Protein AF-0000000071571750 (afdb_homodimer)

Structure (mmCIF, N/CA/C/O backbone):
data_AF-0000000071571750-model_v1
#
loop_
_entity.id
_entity.type
_entity.pdbx_description
1 polymer 'Glutamate decarboxylase'
#
loop_
_atom_site.group_PDB
_atom_site.id
_atom_site.type_symbol
_atom_site.label_atom_id
_atom_site.label_alt_id
_atom_site.label_comp_id
_atom_site.label_asym_id
_atom_site.label_entity_id
_atom_site.label_seq_id
_atom_site.pdbx_PDB_ins_code
_atom_site.Cartn_x
_atom_site.Cartn_y
_atom_site.Cartn_z
_atom_site.occupancy
_atom_site.B_iso_or_equiv
_atom_site.auth_seq_id
_atom_site.auth_comp_id
_atom_site.auth_asym_id
_atom_site.auth_atom_id
_atom_site.pdbx_PDB_model_num
ATOM 1 N N . ILE A 1 1 ? -22.516 -10.375 12.242 1 44.28 1 ILE A N 1
ATOM 2 C CA . ILE A 1 1 ? -21.484 -9.336 12.211 1 44.28 1 ILE A CA 1
ATOM 3 C C . ILE A 1 1 ? -22.047 -8.055 12.82 1 44.28 1 ILE A C 1
ATOM 5 O O . ILE A 1 1 ? -21.391 -7.434 13.672 1 44.28 1 ILE A O 1
ATOM 9 N N . GLN A 1 2 ? -23.281 -7.684 12.352 1 49.75 2 GLN A N 1
ATOM 10 C CA . GLN A 1 2 ? -23.891 -6.457 12.859 1 49.75 2 GLN A CA 1
ATOM 11 C C . GLN A 1 2 ? -24.141 -6.551 14.359 1 49.75 2 GLN A C 1
ATOM 13 O O . GLN A 1 2 ? -23.953 -5.578 15.094 1 49.75 2 GLN A O 1
ATOM 18 N N . GLN A 1 3 ? -24.672 -7.711 14.656 1 46.03 3 GLN A N 1
ATOM 19 C CA . GLN A 1 3 ? -25.047 -7.922 16.047 1 46.03 3 GLN A CA 1
ATOM 20 C C . GLN A 1 3 ? -23.812 -7.836 16.953 1 46.03 3 GLN A C 1
ATOM 22 O O . GLN A 1 3 ? -23.906 -7.398 18.109 1 46.03 3 GLN A O 1
ATOM 27 N N . TYR A 1 4 ? -22.781 -8.258 16.453 1 42 4 TYR A N 1
ATOM 28 C CA . TYR A 1 4 ? -21.578 -8.375 17.281 1 42 4 TYR A CA 1
ATOM 29 C C . TYR A 1 4 ? -20.641 -7.199 17.047 1 42 4 TYR A C 1
ATOM 31 O O . TYR A 1 4 ? -19.547 -7.152 17.625 1 42 4 TYR A O 1
ATOM 39 N N . SER A 1 5 ? -21.188 -6.367 16.125 1 45.16 5 SER A N 1
ATOM 40 C CA . SER A 1 5 ? -20.406 -5.164 15.867 1 45.16 5 SER A CA 1
ATOM 41 C C . SER A 1 5 ? -20.859 -4.004 16.75 1 45.16 5 SER A C 1
ATOM 43 O O . SER A 1 5 ? -22.031 -3.902 17.094 1 45.16 5 SER A O 1
ATOM 45 N N . VAL A 1 6 ? -20.109 -3.496 17.484 1 42.78 6 VAL A N 1
ATOM 46 C CA . VAL A 1 6 ? -20.484 -2.367 18.328 1 42.78 6 VAL A CA 1
ATOM 47 C C . VAL A 1 6 ? -21.141 -1.284 17.469 1 42.78 6 VAL A C 1
ATOM 49 O O . VAL A 1 6 ? -20.688 -1.006 16.359 1 42.78 6 VAL A O 1
ATOM 52 N N . ASN A 1 7 ? -22.5 -1.038 17.734 1 39.84 7 ASN A N 1
ATOM 53 C CA . ASN A 1 7 ? -23.297 -0.017 17.062 1 39.84 7 ASN A CA 1
ATOM 54 C C . ASN A 1 7 ? -22.594 1.342 17.094 1 39.84 7 ASN A C 1
ATOM 56 O O . ASN A 1 7 ? -22.641 2.053 18.094 1 39.84 7 ASN A O 1
ATOM 60 N N . THR A 1 8 ? -21.703 1.565 16.234 1 41.97 8 THR A N 1
ATOM 61 C CA . THR A 1 8 ? -20.922 2.791 16.156 1 41.97 8 THR A CA 1
ATOM 62 C C . THR A 1 8 ? -21.797 3.973 15.75 1 41.97 8 THR A C 1
ATOM 64 O O . THR A 1 8 ? -21.344 5.117 15.742 1 41.97 8 THR A O 1
ATOM 67 N N . SER A 1 9 ? -23.031 3.732 15.367 1 38.06 9 SER A N 1
ATOM 68 C CA . SER A 1 9 ? -23.922 4.844 15.031 1 38.06 9 SER A CA 1
ATOM 69 C C . SER A 1 9 ? -24.469 5.512 16.281 1 38.06 9 SER A C 1
ATOM 71 O O . SER A 1 9 ? -25.328 6.391 16.203 1 38.06 9 SER A O 1
ATOM 73 N N . HIS A 1 10 ? -24 5.055 17.391 1 36.75 10 HIS A N 1
ATOM 74 C CA . HIS A 1 10 ? -24.578 5.766 18.531 1 36.75 10 HIS A CA 1
ATOM 75 C C . HIS A 1 10 ? -24.016 7.18 18.641 1 36.75 10 HIS A C 1
ATOM 77 O O . HIS A 1 10 ? -22.812 7.383 18.5 1 36.75 10 HIS A O 1
ATOM 83 N N . PRO A 1 11 ? -24.844 8.211 18.734 1 38.66 11 PRO A N 1
ATOM 84 C CA . PRO A 1 11 ? -24.484 9.625 18.781 1 38.66 11 PRO A CA 1
ATOM 85 C C . PRO A 1 11 ? -23.359 9.914 19.781 1 38.66 11 PRO A C 1
ATOM 87 O O . PRO A 1 11 ? -22.625 10.891 19.625 1 38.66 11 PRO A O 1
ATOM 90 N N . TYR A 1 12 ? -23.438 9.273 20.859 1 35.16 12 TYR A N 1
ATOM 91 C CA . TYR A 1 12 ? -22.5 9.633 21.922 1 35.16 12 TYR A CA 1
ATOM 92 C C . TYR A 1 12 ? -21.188 8.875 21.766 1 35.16 12 TYR A C 1
ATOM 94 O O . TYR A 1 12 ? -20.375 8.82 22.688 1 35.16 12 TYR A O 1
ATOM 102 N N . PHE A 1 13 ? -21.188 8.117 20.828 1 36.88 13 PHE A N 1
ATOM 103 C CA . PHE A 1 13 ? -19.938 7.355 20.703 1 36.88 13 PHE A CA 1
ATOM 104 C C . PHE A 1 13 ? -18.797 8.25 20.219 1 36.88 13 PHE A C 1
ATOM 106 O O . PHE A 1 13 ? -18.828 8.758 19.109 1 36.88 13 PHE A O 1
ATOM 113 N N . PHE A 1 14 ? -18.203 9.023 21.141 1 35.44 14 PHE A N 1
ATOM 114 C CA . PHE A 1 14 ? -17.125 9.984 20.922 1 35.44 14 PHE A CA 1
ATOM 115 C C . PHE A 1 14 ? -15.789 9.281 20.797 1 35.44 14 PHE A C 1
ATOM 117 O O . PHE A 1 14 ? -14.734 9.922 20.828 1 35.44 14 PHE A O 1
ATOM 124 N N . ASN A 1 15 ? -15.859 8.039 21.047 1 36.78 15 ASN A N 1
ATOM 125 C CA . ASN A 1 15 ? -14.453 7.719 21.25 1 36.78 15 ASN A CA 1
ATOM 126 C C . ASN A 1 15 ? -13.617 8.031 20.016 1 36.78 15 ASN A C 1
ATOM 128 O O . ASN A 1 15 ? -12.586 8.703 20.109 1 36.78 15 ASN A O 1
ATOM 132 N N . GLN A 1 16 ? -13.344 6.957 19.172 1 41.66 16 GLN A N 1
ATOM 133 C CA . GLN A 1 16 ? -12.156 6.871 18.328 1 41.66 16 GLN A CA 1
ATOM 134 C C . GLN A 1 16 ? -12.344 7.641 17.031 1 41.66 16 GLN A C 1
ATOM 136 O O . GLN A 1 16 ? -13.477 7.938 16.641 1 41.66 16 GLN A O 1
ATOM 141 N N . LEU A 1 17 ? -11.242 8.25 16.422 1 39.31 17 LEU A N 1
ATOM 142 C CA . LEU A 1 17 ? -10.898 9.148 15.328 1 39.31 17 LEU A CA 1
ATOM 143 C C . LEU A 1 17 ? -11.852 8.984 14.148 1 39.31 17 LEU A C 1
ATOM 145 O O . LEU A 1 17 ? -11.641 9.562 13.086 1 39.31 17 LEU A O 1
ATOM 149 N N . PHE A 1 18 ? -12.664 7.918 14.172 1 44.56 18 PHE A N 1
ATOM 150 C CA . PHE A 1 18 ? -13.477 7.852 12.969 1 44.56 18 PHE A CA 1
ATOM 151 C C . PHE A 1 18 ? -14.93 8.195 13.266 1 44.56 18 PHE A C 1
ATOM 153 O O . PHE A 1 18 ? -15.492 7.711 14.25 1 44.56 18 PHE A O 1
ATOM 160 N N . GLY A 1 19 ? -15.352 9.414 13.047 1 50.56 19 GLY A N 1
ATOM 161 C CA . GLY A 1 19 ? -16.719 9.883 13.203 1 50.56 19 GLY A CA 1
ATOM 162 C C . GLY A 1 19 ? -17.719 9.086 12.383 1 50.56 19 GLY A C 1
ATOM 163 O O . GLY A 1 19 ? -17.359 8.094 11.75 1 50.56 19 GLY A O 1
ATOM 164 N N . SER A 1 20 ? -18.984 9.383 12.492 1 57.28 20 SER A N 1
ATOM 165 C CA . SER A 1 20 ? -20.141 8.82 11.812 1 57.28 20 SER A CA 1
ATOM 166 C C . SER A 1 20 ? -19.969 8.836 10.297 1 57.28 20 SER A C 1
ATOM 168 O O . SER A 1 20 ? -19.344 9.75 9.75 1 57.28 20 SER A O 1
ATOM 170 N N . LEU A 1 21 ? -20.266 7.742 9.641 1 72.25 21 LEU A N 1
ATOM 171 C CA . LEU A 1 21 ? -20.234 7.621 8.188 1 72.25 21 LEU A CA 1
ATOM 172 C C . LEU A 1 21 ? -21.203 8.594 7.535 1 72.25 21 LEU A C 1
ATOM 174 O O . LEU A 1 21 ? -22.359 8.695 7.957 1 72.25 21 LEU A O 1
ATOM 178 N N . ASP A 1 22 ? -20.672 9.383 6.652 1 79.38 22 ASP A N 1
ATOM 179 C CA . ASP A 1 22 ? -21.516 10.266 5.863 1 79.38 22 ASP A CA 1
ATOM 180 C C . ASP A 1 22 ? -22.391 9.469 4.895 1 79.38 22 ASP A C 1
ATOM 182 O O . ASP A 1 22 ? -21.875 8.672 4.105 1 79.38 22 ASP A O 1
ATOM 186 N N . PRO A 1 23 ? -23.688 9.688 4.977 1 77.88 23 PRO A N 1
ATOM 187 C CA . PRO A 1 23 ? -24.562 8.875 4.137 1 77.88 23 PRO A CA 1
ATOM 188 C C . PRO A 1 23 ? -24.328 9.094 2.643 1 77.88 23 PRO A C 1
ATOM 190 O O . PRO A 1 23 ? -24.5 8.172 1.842 1 77.88 23 PRO A O 1
ATOM 193 N N . ILE A 1 24 ? -23.953 10.312 2.287 1 80.25 24 ILE A N 1
ATOM 194 C CA . ILE A 1 24 ? -23.719 10.633 0.883 1 80.25 24 ILE A CA 1
ATOM 195 C C . ILE A 1 24 ? -22.5 9.867 0.376 1 80.25 24 ILE A C 1
ATOM 197 O O . ILE A 1 24 ? -22.547 9.234 -0.683 1 80.25 24 ILE A O 1
ATOM 201 N N . ALA A 1 25 ? -21.469 9.875 1.121 1 82.25 25 ALA A N 1
ATOM 202 C CA . ALA A 1 25 ? -20.25 9.172 0.737 1 82.25 25 ALA A CA 1
ATOM 203 C C . ALA A 1 25 ? -20.469 7.664 0.724 1 82.25 25 ALA A C 1
ATOM 205 O O . ALA A 1 25 ? -19.922 6.957 -0.128 1 82.25 25 ALA A O 1
ATOM 206 N N . LEU A 1 26 ? -21.234 7.18 1.594 1 79.5 26 LEU A N 1
ATOM 207 C CA . LEU A 1 26 ? -21.547 5.758 1.646 1 79.5 26 LEU A CA 1
ATOM 208 C C . LEU A 1 26 ? -22.344 5.328 0.412 1 79.5 26 LEU A C 1
ATOM 210 O O . LEU A 1 26 ? -22.031 4.305 -0.201 1 79.5 26 LEU A O 1
ATOM 214 N N . ALA A 1 27 ? -23.297 6.113 0.129 1 79.81 27 ALA A N 1
ATOM 215 C CA . ALA A 1 27 ? -24.109 5.82 -1.056 1 79.81 27 ALA A CA 1
ATOM 216 C C . ALA A 1 27 ? -23.234 5.797 -2.312 1 79.81 27 ALA A C 1
ATOM 218 O O . ALA A 1 27 ? -23.391 4.918 -3.166 1 79.81 27 ALA A O 1
ATOM 219 N N . ALA A 1 28 ? -22.391 6.746 -2.344 1 81.31 28 ALA A N 1
ATOM 220 C CA . ALA A 1 28 ? -21.5 6.816 -3.496 1 81.31 28 ALA A CA 1
ATOM 221 C C . ALA A 1 28 ? -20.625 5.574 -3.586 1 81.31 28 ALA A C 1
ATOM 223 O O . ALA A 1 28 ? -20.391 5.039 -4.676 1 81.31 28 ALA A O 1
ATOM 224 N N . GLU A 1 29 ? -20.141 5.168 -2.471 1 81.38 29 GLU A N 1
ATOM 225 C CA . GLU A 1 29 ? -19.312 3.965 -2.443 1 81.38 29 GLU A CA 1
ATOM 226 C C . GLU A 1 29 ? -20.109 2.736 -2.879 1 81.38 29 GLU A C 1
ATOM 228 O O . GLU A 1 29 ? -19.609 1.903 -3.635 1 81.38 29 GLU A O 1
ATOM 233 N N . ILE A 1 30 ? -21.312 2.652 -2.432 1 77.75 30 ILE A N 1
ATOM 234 C CA . ILE A 1 30 ? -22.141 1.511 -2.768 1 77.75 30 ILE A CA 1
ATOM 235 C C . ILE A 1 30 ? -22.422 1.496 -4.27 1 77.75 30 ILE A C 1
ATOM 237 O O . ILE A 1 30 ? -22.375 0.442 -4.906 1 77.75 30 ILE A O 1
ATOM 241 N N . VAL A 1 31 ? -22.641 2.611 -4.754 1 76.5 31 VAL A N 1
ATOM 242 C CA . VAL A 1 31 ? -22.875 2.725 -6.188 1 76.5 31 VAL A CA 1
ATOM 243 C C . VAL A 1 31 ? -21.609 2.332 -6.957 1 76.5 31 VAL A C 1
ATOM 245 O O . VAL A 1 31 ? -21.688 1.589 -7.941 1 76.5 31 VAL A O 1
ATOM 248 N N . ALA A 1 32 ? -20.531 2.811 -6.449 1 76 32 ALA A N 1
ATOM 249 C CA . ALA A 1 32 ? -19.266 2.51 -7.113 1 76 32 ALA A CA 1
ATOM 250 C C . ALA A 1 32 ? -18.969 1.014 -7.074 1 76 32 ALA A C 1
ATOM 252 O O . ALA A 1 32 ? -18.453 0.448 -8.047 1 76 32 ALA A O 1
ATOM 253 N N . LEU A 1 33 ? -19.219 0.467 -5.949 1 73.81 33 LEU A N 1
ATOM 254 C CA . LEU A 1 33 ? -19 -0.966 -5.793 1 73.81 33 LEU A CA 1
ATOM 255 C C . LEU A 1 33 ? -19.859 -1.76 -6.773 1 73.81 33 LEU A C 1
ATOM 257 O O . LEU A 1 33 ? -19.438 -2.811 -7.262 1 73.81 33 LEU A O 1
ATOM 261 N N . SER A 1 34 ? -21 -1.228 -6.898 1 66 34 SER A N 1
AT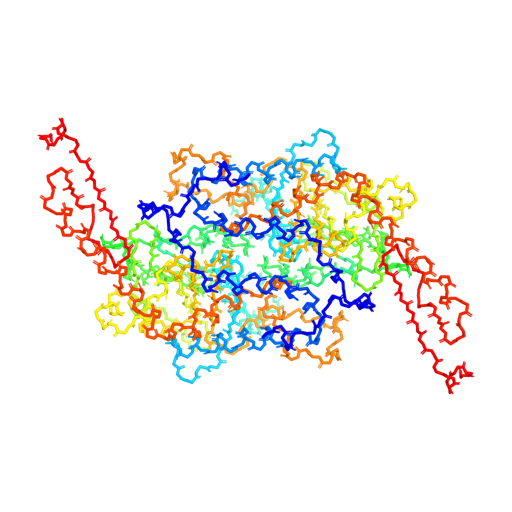OM 262 C CA . SER A 1 34 ? -21.953 -1.932 -7.746 1 66 34 SER A CA 1
ATOM 263 C C . SER A 1 34 ? -21.578 -1.813 -9.219 1 66 34 SER A C 1
ATOM 265 O O . SER A 1 34 ? -21.938 -2.676 -10.031 1 66 34 SER A O 1
ATOM 267 N N . VAL A 1 35 ? -20.906 -0.625 -9.375 1 62.03 35 VAL A N 1
ATOM 268 C CA . VAL A 1 35 ? -20.562 -0.407 -10.781 1 62.03 35 VAL A CA 1
ATOM 269 C C . VAL A 1 35 ? -19.156 -0.958 -11.055 1 62.03 35 VAL A C 1
ATOM 271 O O . VAL A 1 35 ? -18.797 -1.201 -12.203 1 62.03 35 VAL A O 1
ATOM 274 N N . ASN A 1 36 ? -18.25 -0.606 -9.852 1 54.5 36 ASN A N 1
ATOM 275 C CA . ASN A 1 36 ? -16.859 -1.031 -10 1 54.5 36 ASN A CA 1
ATOM 276 C C . ASN A 1 36 ? -16.766 -2.473 -10.492 1 54.5 36 ASN A C 1
ATOM 278 O O . ASN A 1 36 ? -16.062 -3.293 -9.891 1 54.5 36 ASN A O 1
ATOM 282 N N . THR A 1 37 ? -17.812 -2.838 -10.945 1 46.06 37 THR A N 1
ATOM 283 C CA . THR A 1 37 ? -17.484 -4.027 -11.719 1 46.06 37 THR A CA 1
ATOM 284 C C . THR A 1 37 ? -16.203 -3.809 -12.523 1 46.06 37 THR A C 1
ATOM 286 O O . THR A 1 37 ? -15.531 -2.789 -12.359 1 46.06 37 THR A O 1
ATOM 289 N N . SER A 1 38 ? -16.156 -3.926 -13.977 1 38.56 38 SER A N 1
ATOM 290 C CA . SER A 1 38 ? -15.086 -4.113 -14.945 1 38.56 38 SER A CA 1
ATOM 291 C C . SER A 1 38 ? -14.266 -2.844 -15.109 1 38.56 38 SER A C 1
ATOM 293 O O . SER A 1 38 ? -14.477 -2.076 -16.047 1 38.56 38 SER A O 1
ATOM 295 N N . VAL A 1 39 ? -14.219 -1.998 -14.117 1 36.59 39 VAL A N 1
ATOM 296 C CA . VAL A 1 39 ? -13.523 -0.747 -14.414 1 36.59 39 VAL A CA 1
ATOM 297 C C . VAL A 1 39 ? -12.188 -1.041 -15.078 1 36.59 39 VAL A C 1
ATOM 299 O O . VAL A 1 39 ? -11.398 -0.125 -15.344 1 36.59 39 VAL A O 1
ATOM 302 N N . TYR A 1 40 ? -11.719 -2.072 -14.875 1 36.34 40 TYR A N 1
ATOM 303 C CA . TYR A 1 40 ? -10.422 -2.262 -15.516 1 36.34 40 TYR A CA 1
ATOM 304 C C . TYR A 1 40 ? -10.539 -2.129 -17.031 1 36.34 40 TYR A C 1
ATOM 306 O O . TYR A 1 40 ? -9.547 -2.27 -17.75 1 36.34 40 TYR A O 1
ATOM 314 N N . THR A 1 41 ? -11.828 -2.312 -17.469 1 35.16 41 THR A N 1
ATOM 315 C CA . THR A 1 41 ? -11.797 -2.131 -18.922 1 35.16 41 THR A CA 1
ATOM 316 C C . THR A 1 41 ? -11.664 -0.654 -19.281 1 35.16 41 THR A C 1
ATOM 318 O O . THR A 1 41 ? -12.203 0.21 -18.578 1 35.16 41 THR A O 1
ATOM 321 N N . TYR A 1 42 ? -10.805 -0.332 -20.016 1 37.28 42 TYR A N 1
ATOM 322 C CA . TYR A 1 42 ? -10.531 0.951 -20.656 1 37.28 42 TYR A CA 1
ATOM 323 C C . TYR A 1 42 ? -11.812 1.771 -20.797 1 37.28 42 TYR A C 1
ATOM 325 O O . TYR A 1 42 ? -11.781 3 -20.719 1 37.28 42 TYR A O 1
ATOM 333 N N . GLU A 1 43 ? -12.914 1.091 -20.984 1 37.38 43 GLU A N 1
ATOM 334 C CA . GLU A 1 43 ? -14.055 1.916 -21.359 1 37.38 43 GLU A CA 1
ATOM 335 C C . GLU A 1 43 ? -14.727 2.527 -20.141 1 37.38 43 GLU A C 1
ATOM 337 O O . GLU A 1 43 ? -15.273 3.633 -20.203 1 37.38 43 GLU A O 1
ATOM 342 N N . THR A 1 44 ? -14.914 1.821 -19.172 1 42.38 44 THR A N 1
ATOM 343 C CA . THR A 1 44 ? -15.617 2.387 -18.031 1 42.38 44 THR A CA 1
ATOM 344 C C . THR A 1 44 ? -14.656 3.129 -17.109 1 42.38 44 THR A C 1
ATOM 346 O O . THR A 1 44 ? -15.062 4.031 -16.375 1 42.38 44 THR A O 1
ATOM 349 N N . ALA A 1 45 ? -13.266 2.73 -17.188 1 51.72 45 ALA A N 1
ATOM 350 C CA . ALA A 1 45 ? -12.055 3.205 -16.516 1 51.72 45 ALA A CA 1
ATOM 351 C C . ALA A 1 45 ? -11.852 4.695 -16.75 1 51.72 45 ALA A C 1
ATOM 353 O O . ALA A 1 45 ? -11.422 5.422 -15.852 1 51.72 45 ALA A O 1
ATOM 354 N N . PRO A 1 46 ? -12.641 5.074 -17.797 1 58.53 46 PRO A N 1
ATOM 355 C CA . PRO A 1 46 ? -12.328 6.48 -18.078 1 58.53 46 PRO A CA 1
ATOM 356 C C . PRO A 1 46 ? -13.047 7.441 -17.125 1 58.53 46 PRO A C 1
ATOM 358 O O . PRO A 1 46 ? -12.469 8.438 -16.688 1 58.53 46 PRO A O 1
ATOM 361 N N . VAL A 1 47 ? -14.305 6.992 -16.594 1 68.38 47 VAL A N 1
ATOM 362 C CA . VAL A 1 47 ? -15.039 7.98 -15.805 1 68.38 47 VAL A CA 1
ATOM 363 C C . VAL A 1 47 ? -14.406 8.109 -14.422 1 68.38 47 VAL A C 1
ATOM 365 O O . VAL A 1 47 ? -14.25 9.211 -13.898 1 68.38 47 VAL A O 1
ATOM 368 N N . PHE A 1 48 ? -14.047 6.988 -13.828 1 74.44 48 PHE A N 1
ATOM 369 C CA . PHE A 1 48 ? -13.477 7.039 -12.492 1 74.44 48 PHE A CA 1
ATOM 370 C C . PHE A 1 48 ? -12.094 7.672 -12.508 1 74.44 48 PHE A C 1
ATOM 372 O O . PHE A 1 48 ? -11.711 8.367 -11.562 1 74.44 48 PHE A O 1
ATOM 379 N N . THR A 1 49 ? -11.43 7.359 -13.617 1 76 49 THR A N 1
ATOM 380 C CA . THR A 1 49 ? -10.133 7.996 -13.766 1 76 49 THR A CA 1
ATOM 381 C C . THR A 1 49 ? -10.281 9.508 -13.914 1 76 49 THR A C 1
ATOM 383 O O . THR A 1 49 ? -9.539 10.273 -13.297 1 76 49 THR A O 1
ATOM 386 N N . LEU A 1 50 ? -11.258 9.906 -14.68 1 80.44 50 LEU A N 1
ATOM 387 C CA . LEU A 1 50 ? -11.508 11.328 -14.875 1 80.44 50 LEU A CA 1
ATOM 388 C C . LEU A 1 50 ? -11.992 11.984 -13.586 1 80.44 50 LEU A C 1
ATOM 390 O O . LEU A 1 50 ? -11.617 13.117 -13.281 1 80.44 50 LEU A O 1
ATOM 394 N N . LEU A 1 51 ? -12.773 11.211 -12.883 1 84.25 51 LEU A N 1
ATOM 395 C CA . LEU A 1 51 ? -13.273 11.711 -11.609 1 84.25 51 LEU A CA 1
ATOM 396 C C . LEU A 1 51 ? -12.125 11.922 -10.625 1 84.25 51 LEU A C 1
ATOM 398 O O . LEU A 1 51 ? -12.062 12.945 -9.938 1 84.25 51 LEU A O 1
ATOM 402 N N . GLU A 1 52 ? -11.266 10.93 -10.555 1 87.88 52 GLU A N 1
ATOM 403 C CA . GLU A 1 52 ? -10.125 11.055 -9.656 1 87.88 52 GLU A CA 1
ATOM 404 C C . GLU A 1 52 ? -9.234 12.227 -10.047 1 87.88 52 GLU A C 1
ATOM 406 O O . GLU A 1 52 ? -8.781 12.984 -9.188 1 87.88 52 GLU A O 1
ATOM 411 N N . ARG A 1 53 ? -9.039 12.406 -11.289 1 86.5 53 ARG A N 1
ATOM 412 C CA . ARG A 1 53 ? -8.211 13.516 -11.773 1 86.5 53 ARG A CA 1
ATOM 413 C C . ARG A 1 53 ? -8.82 14.859 -11.391 1 86.5 53 ARG A C 1
ATOM 415 O O . ARG A 1 53 ? -8.109 15.766 -10.945 1 86.5 53 ARG A O 1
ATOM 422 N N . GLU A 1 54 ? -10.062 14.93 -11.586 1 89.56 54 GLU A N 1
ATOM 423 C CA . GLU A 1 54 ? -10.75 16.188 -11.281 1 89.56 54 GLU A CA 1
ATOM 424 C C . GLU A 1 54 ? -10.703 16.484 -9.789 1 89.56 54 GLU A C 1
ATOM 426 O O . GLU A 1 54 ? -10.43 17.625 -9.391 1 89.56 54 GLU A O 1
ATOM 431 N N . VAL A 1 55 ? -10.961 15.484 -8.992 1 92.94 55 VAL A N 1
ATOM 432 C CA . VAL A 1 55 ? -10.945 15.672 -7.547 1 92.94 55 VAL A CA 1
ATOM 433 C C . VAL A 1 55 ? -9.539 16.078 -7.094 1 92.94 55 VAL A C 1
ATOM 435 O O . VAL A 1 55 ? -9.383 17 -6.289 1 92.94 55 VAL A O 1
ATOM 438 N N . MET A 1 56 ? -8.57 15.391 -7.641 1 93.38 56 MET A N 1
ATOM 439 C CA . MET A 1 56 ? -7.195 15.688 -7.25 1 93.38 56 MET A CA 1
ATOM 440 C C . MET A 1 56 ? -6.777 17.078 -7.723 1 93.38 56 MET A C 1
ATOM 442 O O . MET A 1 56 ? -6.039 17.781 -7.027 1 93.38 56 MET A O 1
ATOM 446 N N . TRP A 1 57 ? -7.25 17.453 -8.836 1 93.88 57 TRP A N 1
ATOM 447 C CA . TRP A 1 57 ? -6.969 18.797 -9.352 1 93.88 57 TRP A CA 1
ATOM 448 C C . TRP A 1 57 ? -7.57 19.859 -8.438 1 93.88 57 TRP A C 1
ATOM 450 O O . TRP A 1 57 ? -6.922 20.875 -8.148 1 93.88 57 TRP A O 1
ATOM 460 N N . GLN A 1 58 ? -8.711 19.672 -8.016 1 94.94 58 GLN A N 1
ATOM 461 C CA . GLN A 1 58 ? -9.375 20.625 -7.133 1 94.94 58 GLN A CA 1
ATOM 462 C C . GLN A 1 58 ? -8.656 20.703 -5.789 1 94.94 58 GLN A C 1
ATOM 464 O O . GLN A 1 58 ? -8.484 21.797 -5.246 1 94.94 58 GLN A O 1
ATOM 469 N N . VAL A 1 59 ? -8.273 19.594 -5.273 1 96.56 59 VAL A N 1
ATOM 470 C CA . VAL A 1 59 ? -7.535 19.594 -4.02 1 96.56 59 VAL A CA 1
ATOM 471 C C . VAL A 1 59 ? -6.199 20.312 -4.207 1 96.56 59 VAL A C 1
ATOM 473 O O . VAL A 1 59 ? -5.789 21.109 -3.365 1 96.56 59 VAL A O 1
ATOM 476 N N . GLY A 1 60 ? -5.496 19.969 -5.312 1 97.19 60 GLY A N 1
ATOM 477 C CA . GLY A 1 60 ? -4.234 20.609 -5.617 1 97.19 60 GLY A CA 1
ATOM 478 C C . GLY A 1 60 ? -4.348 22.125 -5.688 1 97.19 60 GLY A C 1
ATOM 479 O O . GLY A 1 60 ? -3.502 22.844 -5.145 1 97.19 60 GLY A O 1
ATOM 480 N N . ARG A 1 61 ? -5.383 22.609 -6.293 1 96 61 ARG A N 1
ATOM 481 C CA . ARG A 1 61 ? -5.605 24.047 -6.402 1 96 61 ARG A CA 1
ATOM 482 C C . ARG A 1 61 ? -5.883 24.656 -5.035 1 96 61 ARG A C 1
ATOM 484 O O . ARG A 1 61 ? -5.473 25.797 -4.758 1 96 61 ARG A O 1
ATOM 491 N N . LEU A 1 62 ? -6.574 23.922 -4.258 1 95.62 62 LEU A N 1
ATOM 492 C CA . LEU A 1 62 ? -6.926 24.391 -2.922 1 95.62 62 LEU A CA 1
ATOM 493 C C . LEU A 1 62 ? -5.68 24.562 -2.061 1 95.62 62 LEU A C 1
ATOM 495 O O . LEU A 1 62 ? -5.586 25.516 -1.28 1 95.62 62 LEU A O 1
ATOM 499 N N . VAL A 1 63 ? -4.695 23.688 -2.205 1 97 63 VAL A N 1
ATOM 500 C CA . VAL A 1 63 ? -3.6 23.672 -1.242 1 97 63 VAL A CA 1
ATOM 501 C C . VAL A 1 63 ? -2.363 24.328 -1.859 1 97 63 VAL A C 1
ATOM 503 O O . VAL A 1 63 ? -1.558 24.938 -1.153 1 97 63 VAL A O 1
ATOM 506 N N . PHE A 1 64 ? -2.189 24.203 -3.189 1 96.75 64 PHE A N 1
ATOM 507 C CA . PHE A 1 64 ? -0.971 24.703 -3.82 1 96.75 64 PHE A CA 1
ATOM 508 C C . PHE A 1 64 ? -1.268 25.922 -4.699 1 96.75 64 PHE A C 1
ATOM 510 O O . PHE A 1 64 ? -0.352 26.516 -5.258 1 96.75 64 PHE A O 1
ATOM 517 N N . GLY A 1 65 ? -2.504 26.297 -4.859 1 94.88 65 GLY A N 1
ATOM 518 C CA . GLY A 1 65 ? -2.869 27.5 -5.598 1 94.88 65 GLY A CA 1
ATOM 519 C C . GLY A 1 65 ? -3.436 27.203 -6.973 1 94.88 65 GLY A C 1
ATOM 520 O O . GLY A 1 65 ? -3.42 26.062 -7.422 1 94.88 65 GLY A O 1
ATOM 521 N N . ASN A 1 66 ? -3.871 28.172 -7.66 1 92 66 ASN A N 1
ATOM 522 C CA . ASN A 1 66 ? -4.609 28.047 -8.914 1 92 66 ASN A CA 1
ATOM 523 C C . ASN A 1 66 ? -3.701 27.609 -10.055 1 92 66 ASN A C 1
ATOM 525 O O . ASN A 1 66 ? -4.18 27.109 -11.078 1 92 66 ASN A O 1
ATOM 529 N N . LYS A 1 67 ? -2.463 27.75 -9.945 1 92.38 67 LYS A N 1
ATOM 530 C CA . LYS A 1 67 ? -1.532 27.375 -11 1 92.38 67 LYS A CA 1
ATOM 531 C C . LYS A 1 67 ? -0.999 25.953 -10.781 1 92.38 67 LYS A C 1
ATOM 533 O O . LYS A 1 67 ? 0.034 25.578 -11.336 1 92.38 67 LYS A O 1
ATOM 538 N N . PHE A 1 68 ? -1.723 25.266 -9.992 1 93.75 68 PHE A N 1
ATOM 539 C CA . PHE A 1 68 ? -1.306 23.906 -9.672 1 93.75 68 PHE A CA 1
ATOM 540 C C . PHE A 1 68 ? -1.192 23.062 -10.93 1 93.75 68 PHE A C 1
ATOM 542 O O . PHE A 1 68 ? -2.141 22.984 -11.719 1 93.75 68 PHE A O 1
ATOM 549 N N . GLU A 1 69 ? 0.021 22.438 -11.117 1 92.06 69 GLU A N 1
ATOM 550 C CA . GLU A 1 69 ? 0.265 21.547 -12.25 1 92.06 69 GLU A CA 1
ATOM 551 C C . GLU A 1 69 ? 0.841 20.219 -11.789 1 92.06 69 GLU A C 1
ATOM 553 O O . GLU A 1 69 ? 1.41 19.469 -12.594 1 92.06 69 GLU A O 1
ATOM 558 N N . GLY A 1 70 ? 0.716 19.984 -10.516 1 93.94 70 GLY A N 1
ATOM 559 C CA . GLY A 1 70 ? 1.318 18.781 -9.961 1 93.94 70 GLY A CA 1
ATOM 560 C C . GLY A 1 70 ? 0.491 17.531 -10.195 1 93.94 70 GLY A C 1
ATOM 561 O O . GLY A 1 70 ? -0.189 17.422 -11.219 1 93.94 70 GLY A O 1
ATOM 562 N N . GLU A 1 71 ? 0.657 16.516 -9.344 1 92.5 71 GLU A N 1
ATOM 563 C CA . GLU A 1 71 ? 0.008 15.211 -9.461 1 92.5 71 GLU A CA 1
ATOM 564 C C . GLU A 1 71 ? -0.703 14.836 -8.164 1 92.5 71 GLU A C 1
ATOM 566 O O . GLU A 1 71 ? -0.337 15.312 -7.086 1 92.5 71 GLU A O 1
ATOM 571 N N . GLY A 1 72 ? -1.771 14.102 -8.344 1 91.94 72 GLY A N 1
ATOM 572 C CA . GLY A 1 72 ? -2.48 13.594 -7.18 1 91.94 72 GLY A CA 1
ATOM 573 C C . GLY A 1 72 ? -3.119 12.242 -7.414 1 91.94 72 GLY A C 1
ATOM 574 O O . GLY A 1 72 ? -3.428 11.883 -8.555 1 91.94 72 GLY A O 1
ATOM 575 N N . LEU A 1 73 ? -3.27 11.484 -6.344 1 90.38 73 LEU A N 1
ATOM 576 C CA . LEU A 1 73 ? -3.932 10.188 -6.441 1 90.38 73 LEU A CA 1
ATOM 577 C C . LEU A 1 73 ? -4.539 9.781 -5.105 1 90.38 73 LEU A C 1
ATOM 579 O O . LEU A 1 73 ? -4.141 10.297 -4.055 1 90.38 73 LEU A O 1
ATOM 583 N N . MET A 1 74 ? -5.57 8.953 -5.277 1 90.06 74 MET A N 1
ATOM 584 C CA . MET A 1 74 ? -6.102 8.312 -4.078 1 90.06 74 MET A CA 1
ATOM 585 C C . MET A 1 74 ? -5.227 7.133 -3.664 1 90.06 74 MET A C 1
ATOM 587 O O . MET A 1 74 ? -4.789 6.348 -4.508 1 90.06 74 MET A O 1
ATOM 591 N N . ILE A 1 75 ? -4.918 7.082 -2.41 1 88.25 75 ILE A N 1
ATOM 592 C CA . ILE A 1 75 ? -4.07 6.031 -1.859 1 88.25 75 ILE A CA 1
ATOM 593 C C . ILE A 1 75 ? -4.816 5.297 -0.746 1 88.25 75 ILE A C 1
ATOM 595 O O . ILE A 1 75 ? -5.598 5.906 -0.009 1 88.25 75 ILE A O 1
ATOM 599 N N . PRO A 1 76 ? -4.578 3.959 -0.695 1 84 76 PRO A N 1
ATOM 600 C CA . PRO A 1 76 ? -5.27 3.215 0.36 1 84 76 PRO A CA 1
ATOM 601 C C . PRO A 1 76 ? -4.656 3.438 1.739 1 84 76 PRO A C 1
ATOM 603 O O . PRO A 1 76 ? -4.105 2.506 2.332 1 84 76 PRO A O 1
ATOM 606 N N . GLY A 1 77 ? -4.742 4.598 2.326 1 86.69 77 GLY A N 1
ATOM 607 C CA . GLY A 1 77 ? -4.324 4.871 3.691 1 86.69 77 GLY A CA 1
ATOM 608 C C . GLY A 1 77 ? -3.242 5.934 3.781 1 86.69 77 GLY A C 1
ATOM 609 O O . GLY A 1 77 ? -2.428 6.078 2.869 1 86.69 77 GLY A O 1
ATOM 610 N N . GLY A 1 78 ? -3.238 6.531 4.926 1 90.12 78 GLY A N 1
ATOM 611 C CA . GLY A 1 78 ? -2.27 7.59 5.172 1 90.12 78 GLY A CA 1
ATOM 612 C C . GLY A 1 78 ? -0.843 7.082 5.266 1 90.12 78 GLY A C 1
ATOM 613 O O . GLY A 1 78 ? 0.094 7.77 4.848 1 90.12 78 GLY A O 1
ATOM 614 N N . SER A 1 79 ? -0.661 5.883 5.801 1 90.69 79 SER A N 1
ATOM 615 C CA . SER A 1 79 ? 0.672 5.301 5.922 1 90.69 79 SER A CA 1
ATOM 616 C C . SER A 1 79 ? 1.309 5.086 4.551 1 90.69 79 SER A C 1
ATOM 618 O O . SER A 1 79 ? 2.484 5.398 4.352 1 90.69 79 SER A O 1
ATOM 620 N N . LEU A 1 80 ? 0.519 4.598 3.643 1 91.5 80 LEU A N 1
ATOM 621 C CA . LEU A 1 80 ? 1.025 4.387 2.291 1 91.5 80 LEU A CA 1
ATOM 622 C C . LEU A 1 80 ? 1.301 5.719 1.602 1 91.5 80 LEU A C 1
ATOM 624 O O . LEU A 1 80 ? 2.232 5.828 0.802 1 91.5 80 LEU A O 1
ATOM 628 N N . ALA A 1 81 ? 0.495 6.695 1.912 1 94.31 81 ALA A N 1
ATOM 629 C CA . ALA A 1 81 ? 0.745 8.023 1.365 1 94.31 81 ALA A CA 1
ATOM 630 C C . ALA A 1 81 ? 2.094 8.562 1.831 1 94.31 81 ALA A C 1
ATOM 632 O O . ALA A 1 81 ? 2.854 9.125 1.036 1 94.31 81 ALA A O 1
ATOM 633 N N . ASN A 1 82 ? 2.383 8.383 3.115 1 96.44 82 ASN A N 1
ATOM 634 C CA . ASN A 1 82 ? 3.662 8.82 3.66 1 96.44 82 ASN A CA 1
ATOM 635 C C . ASN A 1 82 ? 4.828 8.07 3.031 1 96.44 82 ASN A C 1
ATOM 637 O O . ASN A 1 82 ? 5.867 8.664 2.727 1 96.44 82 ASN A O 1
ATOM 641 N N . LEU A 1 83 ? 4.637 6.77 2.805 1 95.31 83 LEU A N 1
ATOM 642 C CA . LEU A 1 83 ? 5.648 5.984 2.107 1 95.31 83 LEU A CA 1
ATOM 643 C C . LEU A 1 83 ? 5.859 6.508 0.69 1 95.31 83 LEU A C 1
ATOM 645 O O . LEU A 1 83 ? 7 6.629 0.232 1 95.31 83 LEU A O 1
ATOM 649 N N . THR A 1 84 ? 4.762 6.793 0.017 1 95 84 THR A N 1
ATOM 650 C CA . THR A 1 84 ? 4.824 7.297 -1.35 1 95 84 THR A CA 1
ATOM 651 C C . THR A 1 84 ? 5.574 8.625 -1.401 1 95 84 THR A C 1
ATOM 653 O O . THR A 1 84 ? 6.371 8.859 -2.312 1 95 84 THR A O 1
ATOM 656 N N . ALA A 1 85 ? 5.336 9.469 -0.429 1 97 85 ALA A N 1
ATOM 657 C CA . ALA A 1 85 ? 6.023 10.758 -0.367 1 97 85 ALA A CA 1
ATOM 658 C C . ALA A 1 85 ? 7.531 10.57 -0.217 1 97 85 ALA A C 1
ATOM 660 O O . ALA A 1 85 ? 8.312 11.195 -0.934 1 97 85 ALA A O 1
ATOM 661 N N . MET A 1 86 ? 7.918 9.719 0.7 1 96.94 86 MET A N 1
ATOM 662 C CA . MET A 1 86 ? 9.336 9.477 0.933 1 96.94 86 MET A CA 1
ATOM 663 C C . MET A 1 86 ? 9.992 8.844 -0.292 1 96.94 86 MET A C 1
ATOM 665 O O . MET A 1 86 ? 11.125 9.172 -0.636 1 96.94 86 MET A O 1
ATOM 669 N N . HIS A 1 87 ? 9.281 7.918 -0.911 1 94.81 87 HIS A N 1
ATOM 670 C CA . HIS A 1 87 ? 9.766 7.273 -2.127 1 94.81 87 HIS A CA 1
ATOM 671 C C . HIS A 1 87 ? 9.977 8.289 -3.242 1 94.81 87 HIS A C 1
ATOM 673 O O . HIS A 1 87 ? 11.016 8.273 -3.912 1 94.81 87 HIS A O 1
ATOM 679 N N . ALA A 1 88 ? 9.016 9.141 -3.459 1 93.19 88 ALA A N 1
ATOM 680 C CA . ALA A 1 88 ? 9.117 10.18 -4.48 1 93.19 88 ALA A CA 1
ATOM 681 C C . ALA A 1 88 ? 10.289 11.117 -4.191 1 93.19 88 ALA A C 1
ATOM 683 O O . ALA A 1 88 ? 11.031 11.484 -5.102 1 93.19 88 ALA A O 1
ATOM 684 N N . ALA A 1 89 ? 10.453 11.492 -2.949 1 94.06 89 ALA A N 1
ATOM 685 C CA . ALA A 1 89 ? 11.547 12.375 -2.533 1 94.06 89 ALA A CA 1
ATOM 686 C C . ALA A 1 89 ? 12.898 11.742 -2.826 1 94.06 89 ALA A C 1
ATOM 688 O O . ALA A 1 89 ? 13.805 12.406 -3.336 1 94.06 89 ALA A O 1
ATOM 689 N N . ARG A 1 90 ? 13.031 10.477 -2.463 1 91.69 90 ARG A N 1
ATOM 690 C CA . ARG A 1 90 ? 14.281 9.773 -2.701 1 91.69 90 ARG A CA 1
ATOM 691 C C . ARG A 1 90 ? 14.602 9.719 -4.191 1 91.69 90 ARG A C 1
ATOM 693 O O . ARG A 1 90 ? 15.75 9.922 -4.594 1 91.69 90 ARG A O 1
ATOM 700 N N . HIS A 1 91 ? 13.633 9.391 -4.988 1 88.19 91 HIS A N 1
ATOM 701 C CA . HIS A 1 91 ? 13.844 9.344 -6.434 1 88.19 91 HIS A CA 1
ATOM 702 C C . HIS A 1 91 ? 14.297 10.695 -6.973 1 88.19 91 HIS A C 1
ATOM 704 O O . HIS A 1 91 ? 15.195 10.758 -7.809 1 88.19 91 HIS A O 1
ATOM 710 N N . ARG A 1 92 ? 13.656 11.695 -6.559 1 86.38 92 ARG A N 1
ATOM 711 C CA . ARG A 1 92 ? 14 13.039 -7.012 1 86.38 92 ARG A CA 1
ATOM 712 C C . ARG A 1 92 ? 15.445 13.383 -6.672 1 86.38 92 ARG A C 1
ATOM 714 O O . ARG A 1 92 ? 16.125 14.047 -7.449 1 86.38 92 ARG A O 1
ATOM 721 N N . TRP A 1 93 ? 15.852 12.984 -5.5 1 83.31 93 TRP A N 1
ATOM 722 C CA . TRP A 1 93 ? 17.219 13.242 -5.078 1 83.31 93 TRP A CA 1
ATOM 723 C C . TRP A 1 93 ? 18.203 12.453 -5.934 1 83.31 93 TRP A C 1
ATOM 725 O O . TRP A 1 93 ? 19.234 12.992 -6.352 1 83.31 93 TRP A O 1
ATOM 735 N N . LYS A 1 94 ? 17.969 11.203 -6.25 1 78.19 94 LYS A N 1
ATOM 736 C CA . LYS A 1 94 ? 18.875 10.305 -6.969 1 78.19 94 LYS A CA 1
ATOM 737 C C . LYS A 1 94 ? 19 10.711 -8.438 1 78.19 94 LYS A C 1
ATOM 739 O O . LYS A 1 94 ? 20.047 10.516 -9.047 1 78.19 94 LYS A O 1
ATOM 744 N N . THR A 1 95 ? 18.047 11.156 -9.117 1 69.56 95 THR A N 1
ATOM 745 C CA . THR A 1 95 ? 18.016 11.414 -10.555 1 69.56 95 THR A CA 1
ATOM 746 C C . THR A 1 95 ? 19.062 12.469 -10.93 1 69.56 95 THR A C 1
ATOM 748 O O . THR A 1 95 ? 19.875 12.25 -11.82 1 69.56 95 THR A O 1
ATOM 751 N N . PRO A 1 96 ? 19.047 13.664 -10.367 1 59.19 96 PRO A N 1
ATOM 752 C CA . PRO A 1 96 ? 20.109 14.594 -10.734 1 59.19 96 PRO A CA 1
ATOM 753 C C . PRO A 1 96 ? 21.484 14.141 -10.242 1 59.19 96 PRO A C 1
ATOM 755 O O . PRO A 1 96 ? 22.484 14.375 -10.922 1 59.19 96 PRO A O 1
ATOM 758 N N . HIS A 1 97 ? 21.562 13.555 -9.117 1 52.78 97 HIS A N 1
ATOM 759 C CA . HIS A 1 97 ? 22.828 13.195 -8.508 1 52.78 97 HIS A CA 1
ATOM 760 C C . HIS A 1 97 ? 23.438 11.969 -9.172 1 52.78 97 HIS A C 1
ATOM 762 O O . HIS A 1 97 ? 24.656 11.82 -9.227 1 52.78 97 HIS A O 1
ATOM 768 N N . GLN A 1 98 ? 22.547 11 -9.398 1 52.62 98 GLN A N 1
ATOM 769 C CA . GLN A 1 98 ? 23.078 9.844 -10.117 1 52.62 98 GLN A CA 1
ATOM 770 C C . GLN A 1 98 ? 23.672 10.258 -11.461 1 52.62 98 GLN A C 1
ATOM 772 O O . GLN A 1 98 ? 24.656 9.664 -11.914 1 52.62 98 GLN A O 1
ATOM 777 N N . ARG A 1 99 ? 23.016 11.258 -12.148 1 46.19 99 ARG A N 1
ATOM 778 C CA . ARG A 1 99 ? 23.594 11.672 -13.43 1 46.19 99 ARG A CA 1
ATOM 779 C C . ARG A 1 99 ? 24.969 12.273 -13.242 1 46.19 99 ARG A C 1
ATOM 781 O O . ARG A 1 99 ? 25.859 12.094 -14.078 1 46.19 99 ARG A O 1
ATOM 788 N N . ASP A 1 100 ? 25.062 13.125 -12.266 1 45.59 100 ASP A N 1
ATOM 789 C CA . ASP A 1 100 ? 26.344 13.812 -12.133 1 45.59 100 ASP A CA 1
ATOM 790 C C . ASP A 1 100 ? 27.359 12.953 -11.375 1 45.59 100 ASP A C 1
ATOM 792 O O . ASP A 1 100 ? 28.562 13.008 -11.648 1 45.59 100 ASP A O 1
ATOM 796 N N . THR A 1 101 ? 26.906 12.562 -10.195 1 41.81 101 THR A N 1
ATOM 797 C CA . THR A 1 101 ? 27.875 11.938 -9.297 1 41.81 101 THR A CA 1
ATOM 798 C C . THR A 1 101 ? 28.078 10.469 -9.656 1 41.81 101 THR A C 1
ATOM 800 O O . THR A 1 101 ? 28.812 9.75 -8.969 1 41.81 101 THR A O 1
ATOM 803 N N . LEU A 1 102 ? 27.156 9.938 -10.398 1 39.31 102 LEU A N 1
ATOM 804 C CA . LEU A 1 102 ? 27.562 8.57 -10.727 1 39.31 102 LEU A CA 1
ATOM 805 C C . LEU A 1 102 ? 28.922 8.555 -11.398 1 39.31 102 LEU A C 1
ATOM 807 O O . LEU A 1 102 ? 29.016 8.578 -12.633 1 39.31 102 LEU A O 1
ATOM 811 N N . ARG A 1 103 ? 29.797 9.398 -11.086 1 35.12 103 ARG A N 1
ATOM 812 C CA . ARG A 1 103 ? 31.109 8.906 -11.508 1 35.12 103 ARG A CA 1
ATOM 813 C C . ARG A 1 103 ? 31.234 7.406 -11.266 1 35.12 103 ARG A C 1
ATOM 815 O O . ARG A 1 103 ? 30.672 6.879 -10.305 1 35.12 103 ARG A O 1
ATOM 822 N N . GLU A 1 104 ? 31.703 6.645 -12.266 1 37.22 104 GLU A N 1
ATOM 823 C CA . GLU A 1 104 ? 32.031 5.23 -12.422 1 37.22 104 GLU A CA 1
ATOM 824 C C . GLU A 1 104 ? 32.5 4.621 -11.102 1 37.22 104 GLU A C 1
ATOM 826 O O . GLU A 1 104 ? 32.188 3.473 -10.797 1 37.22 104 GLU A O 1
ATOM 831 N N . ASP A 1 105 ? 33.625 5.246 -10.492 1 37 105 ASP A N 1
ATOM 832 C CA . ASP A 1 105 ? 34.5 4.59 -9.539 1 37 105 ASP A CA 1
ATOM 833 C C . ASP A 1 105 ? 33.938 4.633 -8.125 1 37 105 ASP A C 1
ATOM 835 O O . ASP A 1 105 ? 34.438 3.967 -7.223 1 37 105 ASP A O 1
ATOM 839 N N . ASP A 1 106 ? 33.625 5.832 -7.594 1 42.66 106 ASP A N 1
ATOM 840 C CA . ASP A 1 106 ? 33.406 5.992 -6.156 1 42.66 106 ASP A CA 1
ATOM 841 C C . ASP A 1 106 ? 32.062 5.445 -5.719 1 42.66 106 ASP A C 1
ATOM 843 O O . ASP A 1 106 ? 31.016 5.984 -6.09 1 42.66 106 ASP A O 1
ATOM 847 N N . GLN A 1 107 ? 31.781 4.234 -5.574 1 44.66 107 GLN A N 1
ATOM 848 C CA . GLN A 1 107 ? 30.922 3.143 -5.145 1 44.66 107 GLN A CA 1
ATOM 849 C C . GLN A 1 107 ? 30.031 3.564 -3.971 1 44.66 107 GLN A C 1
ATOM 851 O O . GLN A 1 107 ? 29.094 2.854 -3.604 1 44.66 107 GLN A O 1
ATOM 856 N N . SER A 1 108 ? 30.406 4.605 -3.098 1 55.22 108 SER A N 1
ATOM 857 C CA . SER A 1 108 ? 29.672 4.676 -1.834 1 55.22 108 SER A CA 1
ATOM 858 C C . SER A 1 108 ? 28.453 5.586 -1.947 1 55.22 108 SER A C 1
ATOM 860 O O . SER A 1 108 ? 28.594 6.773 -2.252 1 55.22 108 SER A O 1
ATOM 862 N N . THR A 1 109 ? 27.281 5.258 -2.299 1 65.56 109 THR A N 1
ATOM 863 C CA . THR A 1 109 ? 26.047 6.023 -2.256 1 65.56 109 THR A CA 1
ATOM 864 C C . THR A 1 109 ? 25.812 6.594 -0.859 1 65.56 109 THR A C 1
ATOM 866 O O . THR A 1 109 ? 25.906 5.867 0.134 1 65.56 109 THR A O 1
ATOM 869 N N . PRO A 1 110 ? 25.812 8.078 -0.86 1 78.56 110 PRO A N 1
ATOM 870 C CA . PRO A 1 110 ? 25.562 8.664 0.459 1 78.56 110 PRO A CA 1
ATOM 871 C C . PRO A 1 110 ? 24.297 8.117 1.112 1 78.56 110 PRO A C 1
ATOM 873 O O . PRO A 1 110 ? 23.406 7.602 0.42 1 78.56 110 PRO A O 1
ATOM 876 N N . HIS A 1 111 ? 24.359 8.195 2.439 1 86.5 111 HIS A N 1
ATOM 877 C CA . HIS A 1 111 ? 23.172 7.852 3.195 1 86.5 111 HIS A CA 1
ATOM 878 C C . HIS A 1 111 ? 22.172 9.008 3.205 1 86.5 111 HIS A C 1
ATOM 880 O O . HIS A 1 111 ? 22.531 10.148 3.498 1 86.5 111 HIS A O 1
ATOM 886 N N . LEU A 1 112 ? 21.016 8.742 2.805 1 90.62 112 LEU A N 1
ATOM 887 C CA . LEU A 1 112 ? 19.969 9.75 2.822 1 90.62 112 LEU A CA 1
ATOM 888 C C . LEU A 1 112 ? 19.312 9.828 4.195 1 90.62 112 LEU A C 1
ATOM 890 O O . LEU A 1 112 ? 19.016 8.797 4.809 1 90.62 112 LEU A O 1
ATOM 894 N N . VAL A 1 113 ? 19.109 11.078 4.66 1 94.31 113 VAL A N 1
ATOM 895 C CA . VAL A 1 113 ? 18.609 11.289 6.012 1 94.31 113 VAL A CA 1
ATOM 896 C C . VAL A 1 113 ? 17.25 11.977 5.953 1 94.31 113 VAL A C 1
ATOM 898 O O . VAL A 1 113 ? 17.062 12.961 5.223 1 94.31 113 VAL A O 1
ATOM 901 N N . ALA A 1 114 ? 16.312 11.43 6.688 1 97.19 114 ALA A N 1
ATOM 902 C CA . ALA A 1 114 ? 14.984 12.023 6.82 1 97.19 114 ALA A CA 1
ATOM 903 C C . ALA A 1 114 ? 14.742 12.523 8.242 1 97.19 114 ALA A C 1
ATOM 905 O O . ALA A 1 114 ? 15.312 11.992 9.195 1 97.19 114 ALA A O 1
ATOM 906 N N . PHE A 1 115 ? 13.875 13.555 8.344 1 98.25 115 PHE A N 1
ATOM 907 C CA . PHE A 1 115 ? 13.578 14.148 9.641 1 98.25 115 PHE A CA 1
ATOM 908 C C . PHE A 1 115 ? 12.086 14.07 9.938 1 98.25 115 PHE A C 1
ATOM 910 O O . PHE A 1 115 ? 11.258 14.352 9.07 1 98.25 115 PHE A O 1
ATOM 917 N N . VAL A 1 116 ? 11.773 13.641 11.148 1 98.19 116 VAL A N 1
ATOM 918 C CA . VAL A 1 116 ? 10.406 13.625 11.656 1 98.19 116 VAL A CA 1
ATOM 919 C C . VAL A 1 116 ? 10.383 14.141 13.094 1 98.19 116 VAL A C 1
ATOM 921 O O . VAL A 1 116 ? 11.406 14.141 13.773 1 98.19 116 VAL A O 1
ATOM 924 N N . SER A 1 117 ? 9.266 14.664 13.531 1 97.75 117 SER A N 1
ATOM 925 C CA . SER A 1 117 ? 9.156 15.031 14.938 1 97.75 117 SER A CA 1
ATOM 926 C C . SER A 1 117 ? 8.883 13.82 15.82 1 97.75 117 SER A C 1
ATOM 928 O O . SER A 1 117 ? 8.523 12.75 15.312 1 97.75 117 SER A O 1
ATOM 930 N N . ASP A 1 118 ? 9.055 13.938 17.078 1 95.06 118 ASP A N 1
ATOM 931 C CA . ASP A 1 118 ? 8.789 12.828 17.984 1 95.06 118 ASP A CA 1
ATOM 932 C C . ASP A 1 118 ? 7.289 12.602 18.156 1 95.06 118 ASP A C 1
ATOM 934 O O . ASP A 1 118 ? 6.867 11.625 18.781 1 95.06 118 ASP A O 1
ATOM 938 N N . GLU A 1 119 ? 6.453 13.445 17.516 1 94.06 119 GLU A N 1
ATOM 939 C CA . GLU A 1 119 ? 5.008 13.219 17.516 1 94.06 119 GLU A CA 1
ATOM 940 C C . GLU A 1 119 ? 4.52 12.758 16.141 1 94.06 119 GLU A C 1
ATOM 942 O O . GLU A 1 119 ? 3.316 12.594 15.938 1 94.06 119 GLU A O 1
ATOM 947 N N . ALA A 1 120 ? 5.461 12.57 15.234 1 95.38 120 ALA A N 1
ATOM 948 C CA . ALA A 1 120 ? 5.09 12.086 13.906 1 95.38 120 ALA A CA 1
ATOM 949 C C . ALA A 1 120 ? 4.508 10.68 13.977 1 95.38 120 ALA A C 1
ATOM 951 O O . ALA A 1 120 ? 4.785 9.938 14.922 1 95.38 120 ALA A O 1
ATOM 952 N N . HIS A 1 121 ? 3.674 10.414 13.055 1 92 121 HIS A N 1
ATOM 953 C CA . HIS A 1 121 ? 3.057 9.094 12.992 1 92 121 HIS A CA 1
ATOM 954 C C . HIS A 1 121 ? 4.102 8.008 12.773 1 92 121 HIS A C 1
ATOM 956 O O . HIS A 1 121 ? 5.07 8.211 12.031 1 92 121 HIS A O 1
ATOM 962 N N . TYR A 1 122 ? 3.934 6.875 13.336 1 88.62 122 TYR A N 1
ATOM 963 C CA . TYR A 1 122 ? 4.895 5.777 13.305 1 88.62 122 TYR A CA 1
ATOM 964 C C . TYR A 1 122 ? 5.074 5.258 11.883 1 88.62 122 TYR A C 1
ATOM 966 O O . TYR A 1 122 ? 6.023 4.52 11.602 1 88.62 122 TYR A O 1
ATOM 974 N N . SER A 1 123 ? 4.164 5.609 10.992 1 91.38 123 SER A N 1
ATOM 975 C CA . SER A 1 123 ? 4.258 5.141 9.617 1 91.38 123 SER A CA 1
ATOM 976 C C . SER A 1 123 ? 5.562 5.59 8.961 1 91.38 123 SER A C 1
ATOM 978 O O . SER A 1 123 ? 6.043 4.957 8.023 1 91.38 123 SER A O 1
ATOM 980 N N . PHE A 1 124 ? 6.172 6.656 9.43 1 94.69 124 PHE A N 1
ATOM 981 C CA . PHE A 1 124 ? 7.422 7.121 8.836 1 94.69 124 PHE A CA 1
ATOM 982 C C . PHE A 1 124 ? 8.562 6.172 9.172 1 94.69 124 PHE A C 1
ATOM 984 O O . PHE A 1 124 ? 9.445 5.938 8.344 1 94.69 124 PHE A O 1
ATOM 991 N N . SER A 1 125 ? 8.555 5.672 10.383 1 91.94 125 SER A N 1
ATOM 992 C CA . SER A 1 125 ? 9.562 4.676 10.742 1 91.94 125 SER A CA 1
ATOM 993 C C . SER A 1 125 ? 9.414 3.414 9.898 1 91.94 125 SER A C 1
ATOM 995 O O . SER A 1 125 ? 10.406 2.861 9.422 1 91.94 125 SER A O 1
ATOM 997 N N . LYS A 1 126 ? 8.242 3 9.711 1 90.69 126 LYS A N 1
ATOM 998 C CA . LYS A 1 126 ? 7.98 1.827 8.883 1 90.69 126 LYS A CA 1
ATOM 999 C C . LYS A 1 126 ? 8.344 2.092 7.422 1 90.69 126 LYS A C 1
ATOM 1001 O O . LYS A 1 126 ? 8.898 1.22 6.746 1 90.69 126 LYS A O 1
ATOM 1006 N N . SER A 1 127 ? 7.98 3.271 6.969 1 94 127 SER A N 1
ATOM 1007 C CA . SER A 1 127 ? 8.312 3.656 5.602 1 94 127 SER A CA 1
ATOM 1008 C C . SER A 1 127 ? 9.82 3.652 5.383 1 94 127 SER A C 1
ATOM 1010 O O . SER A 1 127 ? 10.305 3.197 4.344 1 94 127 SER A O 1
ATOM 1012 N N . ALA A 1 128 ? 10.539 4.152 6.355 1 93.44 128 ALA A N 1
ATOM 1013 C CA . ALA A 1 128 ? 12 4.164 6.27 1 93.44 128 ALA A CA 1
ATOM 1014 C C . ALA A 1 128 ? 12.555 2.75 6.148 1 93.44 128 ALA A C 1
ATOM 1016 O O . ALA A 1 128 ? 13.469 2.498 5.363 1 93.44 128 ALA A O 1
ATOM 1017 N N . ARG A 1 129 ? 11.984 1.842 6.855 1 89.81 129 ARG A N 1
ATOM 1018 C CA . ARG A 1 129 ? 12.406 0.448 6.801 1 89.81 129 ARG A CA 1
ATOM 1019 C C . ARG A 1 129 ? 12.125 -0.158 5.43 1 89.81 129 ARG A C 1
ATOM 1021 O O . ARG A 1 129 ? 12.969 -0.86 4.871 1 89.81 129 ARG A O 1
ATOM 1028 N N . VAL A 1 130 ? 10.977 0.087 4.922 1 92.75 130 VAL A N 1
ATOM 1029 C CA . VAL A 1 130 ? 10.617 -0.423 3.604 1 92.75 130 VAL A CA 1
ATOM 1030 C C . VAL A 1 130 ? 11.586 0.123 2.555 1 92.75 130 VAL A C 1
ATOM 1032 O O . VAL A 1 130 ? 12.039 -0.613 1.678 1 92.75 130 VAL A O 1
ATOM 1035 N N . LEU A 1 131 ? 11.945 1.367 2.709 1 93.88 131 LEU A N 1
ATOM 1036 C CA . LEU A 1 131 ? 12.812 2.023 1.738 1 93.88 131 LEU A CA 1
ATOM 1037 C C . LEU A 1 131 ? 14.258 1.554 1.894 1 93.88 131 LEU A C 1
ATOM 1039 O O . LEU A 1 131 ? 15.117 1.893 1.076 1 93.88 131 LEU A O 1
ATOM 1043 N N . GLY A 1 132 ? 14.57 0.846 2.969 1 87.38 132 GLY A N 1
ATOM 1044 C CA . GLY A 1 132 ? 15.906 0.311 3.174 1 87.38 132 GLY A CA 1
ATOM 1045 C C . GLY A 1 132 ? 16.844 1.287 3.863 1 87.38 132 GLY A C 1
ATOM 1046 O O . GLY A 1 132 ? 18.062 1.173 3.744 1 87.38 132 GLY A O 1
ATOM 1047 N N . MET A 1 133 ? 16.297 2.227 4.516 1 89.56 133 MET A N 1
ATOM 1048 C CA . MET A 1 133 ? 17.109 3.189 5.254 1 89.56 133 MET A CA 1
ATOM 1049 C C . MET A 1 133 ? 17.609 2.588 6.562 1 89.56 133 MET A C 1
ATOM 1051 O O . MET A 1 133 ? 16.969 1.691 7.121 1 89.56 133 MET A O 1
ATOM 1055 N N . ARG A 1 134 ? 18.797 3.107 7 1 87.5 134 ARG A N 1
ATOM 1056 C CA . ARG A 1 134 ? 19.266 2.76 8.336 1 87.5 134 ARG A CA 1
ATOM 1057 C C . ARG A 1 134 ? 18.422 3.447 9.406 1 87.5 134 ARG A C 1
ATOM 1059 O O . ARG A 1 134 ? 17.906 4.551 9.195 1 87.5 134 ARG A O 1
ATOM 1066 N N . ASP A 1 135 ? 18.234 2.797 10.492 1 85.25 135 ASP A N 1
ATOM 1067 C CA . ASP A 1 135 ? 17.453 3.355 11.594 1 85.25 135 ASP A CA 1
ATOM 1068 C C . ASP A 1 135 ? 17.969 4.738 11.984 1 85.25 135 ASP A C 1
ATOM 1070 O O . ASP A 1 135 ? 17.188 5.625 12.32 1 85.25 135 ASP A O 1
ATOM 1074 N N . GLU A 1 136 ? 19.266 4.914 11.93 1 91.44 136 GLU A N 1
ATOM 1075 C CA . GLU A 1 136 ? 19.875 6.164 12.367 1 91.44 136 GLU A CA 1
ATOM 1076 C C . GLU A 1 136 ? 19.672 7.27 11.328 1 91.44 136 GLU A C 1
ATOM 1078 O O . GLU A 1 136 ? 19.938 8.445 11.609 1 91.44 136 GLU A O 1
ATOM 1083 N N . ASP A 1 137 ? 19.219 6.836 10.188 1 93.81 137 ASP A N 1
ATOM 1084 C CA . ASP A 1 137 ? 19.047 7.816 9.117 1 93.81 137 ASP A CA 1
ATOM 1085 C C . ASP A 1 137 ? 17.641 8.406 9.125 1 93.81 137 ASP A C 1
ATOM 1087 O O . ASP A 1 137 ? 17.312 9.25 8.297 1 93.81 137 ASP A O 1
ATOM 1091 N N . LEU A 1 138 ? 16.781 7.938 9.961 1 96.44 138 LEU A N 1
ATOM 1092 C CA . LEU A 1 138 ? 15.562 8.633 10.344 1 96.44 138 LEU A CA 1
ATOM 1093 C C . LEU A 1 138 ? 15.75 9.375 11.664 1 96.44 138 LEU A C 1
ATOM 1095 O O . LEU A 1 138 ? 15.641 8.781 12.734 1 96.44 138 LEU A O 1
ATOM 1099 N N . ILE A 1 139 ? 15.969 10.648 11.531 1 97.69 139 ILE A N 1
ATOM 1100 C CA . ILE A 1 139 ? 16.312 11.445 12.703 1 97.69 139 ILE A CA 1
ATOM 1101 C C . ILE A 1 139 ? 15.039 12.031 13.312 1 97.69 139 ILE A C 1
ATOM 1103 O O . ILE A 1 139 ? 14.242 12.664 12.617 1 97.69 139 ILE A O 1
ATOM 1107 N N . VAL A 1 140 ? 14.867 11.812 14.586 1 97.81 140 VAL A N 1
ATOM 1108 C CA . VAL A 1 140 ? 13.711 12.312 15.312 1 97.81 140 VAL A CA 1
ATOM 1109 C C . VAL A 1 140 ? 14.031 13.664 15.953 1 97.81 140 VAL A C 1
ATOM 1111 O O . VAL A 1 140 ? 14.977 13.766 16.734 1 97.81 140 VAL A O 1
ATOM 1114 N N . ILE A 1 141 ? 13.297 14.656 15.617 1 98.5 141 ILE A N 1
ATOM 1115 C CA . ILE A 1 141 ? 13.445 16 16.141 1 98.5 141 ILE A CA 1
ATOM 1116 C C . ILE A 1 141 ? 12.516 16.203 17.344 1 98.5 141 ILE A C 1
ATOM 1118 O O . ILE A 1 141 ? 11.344 15.828 17.281 1 98.5 141 ILE A O 1
ATOM 1122 N N . PRO A 1 142 ? 12.992 16.812 18.391 1 98.06 142 PRO A N 1
ATOM 1123 C CA . PRO A 1 142 ? 12.109 17.078 19.531 1 98.06 142 PRO A CA 1
ATOM 1124 C C . PRO A 1 142 ? 11.008 18.078 19.188 1 98.06 142 PRO A C 1
ATOM 1126 O O . PRO A 1 142 ? 11.141 18.859 18.25 1 98.06 142 PRO A O 1
ATOM 1129 N N . THR A 1 143 ? 9.953 17.984 19.969 1 97.62 143 THR A N 1
ATOM 1130 C CA . THR A 1 143 ? 8.859 18.938 19.844 1 97.62 143 THR A CA 1
ATOM 1131 C C . THR A 1 143 ? 8.891 19.953 20.984 1 97.62 143 THR A C 1
ATOM 1133 O O . THR A 1 143 ? 9.461 19.688 22.031 1 97.62 143 THR A O 1
ATOM 1136 N N . CYS A 1 144 ? 8.359 21.125 20.719 1 97.06 144 CYS A N 1
ATOM 1137 C CA . CYS A 1 144 ? 8.18 22.141 21.734 1 97.06 144 CYS A CA 1
ATOM 1138 C C . CYS A 1 144 ? 7.086 21.734 22.719 1 97.06 144 CYS A C 1
ATOM 1140 O O . CYS A 1 144 ? 6.48 20.672 22.578 1 97.06 144 CYS A O 1
ATOM 1142 N N . SER A 1 145 ? 6.875 22.609 23.703 1 94.88 145 SER A N 1
ATOM 1143 C CA . SER A 1 145 ? 5.922 22.297 24.766 1 94.88 145 SER A CA 1
ATOM 1144 C C . SER A 1 145 ? 4.504 22.172 24.203 1 94.88 145 SER A C 1
ATOM 1146 O O . SER A 1 145 ? 3.67 21.469 24.797 1 94.88 145 SER A O 1
ATOM 1148 N N . ASP A 1 146 ? 4.266 22.734 23.094 1 94.88 146 ASP A N 1
ATOM 1149 C CA . ASP A 1 146 ? 2.92 22.672 22.547 1 94.88 146 ASP A CA 1
ATOM 1150 C C . ASP A 1 146 ? 2.801 21.531 21.531 1 94.88 146 ASP A C 1
ATOM 1152 O O . ASP A 1 146 ? 1.764 21.391 20.875 1 94.88 146 ASP A O 1
ATOM 1156 N N . GLY A 1 147 ? 3.832 20.812 21.297 1 96.19 147 GLY A N 1
ATOM 1157 C CA . GLY A 1 147 ? 3.771 19.625 20.469 1 96.19 147 GLY A CA 1
ATOM 1158 C C . GLY A 1 147 ? 4.285 19.844 19.062 1 96.19 147 GLY A C 1
ATOM 1159 O O . GLY A 1 147 ? 4.422 18.906 18.281 1 96.19 147 GLY A O 1
ATOM 1160 N N . ARG A 1 148 ? 4.613 21.094 18.703 1 97.5 148 ARG A N 1
ATOM 1161 C CA . ARG A 1 148 ? 5.141 21.391 17.375 1 97.5 148 ARG A CA 1
ATOM 1162 C C . ARG A 1 148 ? 6.609 21 17.266 1 97.5 148 ARG A C 1
ATOM 1164 O O . ARG A 1 148 ? 7.352 21.078 18.25 1 97.5 148 ARG A O 1
ATOM 1171 N N . MET A 1 149 ? 6.98 20.641 16.031 1 98.38 149 MET A N 1
ATOM 1172 C CA . MET A 1 149 ? 8.398 20.375 15.797 1 98.38 149 MET A CA 1
ATOM 1173 C C . MET A 1 149 ? 9.258 21.562 16.203 1 98.38 149 MET A C 1
ATOM 1175 O O . MET A 1 149 ? 8.914 22.703 15.898 1 98.38 149 MET A O 1
ATOM 1179 N N . ASP A 1 150 ? 10.328 21.281 16.953 1 98.75 150 ASP A N 1
ATOM 1180 C CA . ASP A 1 150 ? 11.297 22.328 17.266 1 98.75 150 ASP A CA 1
ATOM 1181 C C . ASP A 1 150 ? 12.141 22.672 16.047 1 98.75 150 ASP A C 1
ATOM 1183 O O . ASP A 1 150 ? 13.117 21.984 15.734 1 98.75 150 ASP A O 1
ATOM 1187 N N . VAL A 1 151 ? 11.852 23.797 15.477 1 98.25 151 VAL A N 1
ATOM 1188 C CA . VAL A 1 151 ? 12.461 24.172 14.203 1 98.25 151 VAL A CA 1
ATOM 1189 C C . VAL A 1 151 ? 13.938 24.5 14.422 1 98.25 151 VAL A C 1
ATOM 1191 O O . VAL A 1 151 ? 14.773 24.219 13.562 1 98.25 151 VAL A O 1
ATOM 1194 N N . GLU A 1 152 ? 14.273 25.109 15.539 1 97.94 152 GLU A N 1
ATOM 1195 C CA . GLU A 1 152 ? 15.672 25.375 15.844 1 97.94 152 GLU A CA 1
ATOM 1196 C C . GLU A 1 152 ? 16.484 24.094 15.945 1 97.94 152 GLU A C 1
ATOM 1198 O O . GLU A 1 152 ? 17.594 24.016 15.445 1 97.94 152 GLU A O 1
ATOM 1203 N N . ALA A 1 153 ? 15.914 23.141 16.578 1 98.44 153 ALA A N 1
ATOM 1204 C CA . ALA A 1 153 ? 16.562 21.844 16.688 1 98.44 153 ALA A CA 1
ATOM 1205 C C . ALA A 1 153 ? 16.734 21.203 15.305 1 98.44 153 ALA A C 1
ATOM 1207 O O . ALA A 1 153 ? 17.766 20.609 15.008 1 98.44 153 ALA A O 1
ATOM 1208 N N . LEU A 1 154 ? 15.711 21.312 14.492 1 98.06 154 LEU A N 1
ATOM 1209 C CA . LEU A 1 154 ? 15.781 20.812 13.125 1 98.06 154 LEU A CA 1
ATOM 1210 C C . LEU A 1 154 ? 16.922 21.469 12.359 1 98.06 154 LEU A C 1
ATOM 1212 O O . LEU A 1 154 ? 17.734 20.797 11.742 1 98.06 154 LEU A O 1
ATOM 1216 N N . ALA A 1 155 ? 16.984 22.781 12.438 1 96.06 155 ALA A N 1
ATOM 1217 C CA . ALA A 1 155 ? 18.016 23.547 11.734 1 96.06 155 ALA A CA 1
ATOM 1218 C C . ALA A 1 155 ? 19.406 23.109 12.18 1 96.06 155 ALA A C 1
ATOM 1220 O O . ALA A 1 155 ? 20.297 22.906 11.352 1 96.06 155 ALA A O 1
ATOM 1221 N N . LYS A 1 156 ? 19.562 22.953 13.422 1 96.19 156 LYS A N 1
ATOM 1222 C CA . LYS A 1 156 ? 20.844 22.547 13.977 1 96.19 156 LYS A CA 1
ATOM 1223 C C . LYS A 1 156 ? 21.234 21.141 13.484 1 96.19 156 LYS A C 1
ATOM 1225 O O . LYS A 1 156 ? 22.391 20.906 13.133 1 96.19 156 LYS A O 1
ATOM 1230 N N . ARG A 1 157 ? 20.25 20.234 13.492 1 95.31 157 ARG A N 1
ATOM 1231 C CA . ARG A 1 157 ? 20.531 18.875 13.07 1 95.31 157 ARG A CA 1
ATOM 1232 C C . ARG A 1 157 ? 20.906 18.828 11.594 1 95.31 157 ARG A C 1
ATOM 1234 O O . ARG A 1 157 ? 21.766 18.031 11.195 1 95.31 157 ARG A O 1
ATOM 1241 N N . ILE A 1 158 ? 20.219 19.609 10.805 1 93.06 158 ILE A N 1
ATOM 1242 C CA . ILE A 1 158 ? 20.547 19.688 9.383 1 93.06 158 ILE A CA 1
ATOM 1243 C C . ILE A 1 158 ? 21.969 20.188 9.211 1 93.06 158 ILE A C 1
ATOM 1245 O O . ILE A 1 158 ? 22.75 19.641 8.422 1 93.06 158 ILE A O 1
ATOM 1249 N N . GLU A 1 159 ? 22.344 21.203 9.938 1 89.94 159 GLU A N 1
ATOM 1250 C CA . GLU A 1 159 ? 23.672 21.797 9.852 1 89.94 159 GLU A CA 1
ATOM 1251 C C . GLU A 1 159 ? 24.75 20.828 10.312 1 89.94 159 GLU A C 1
ATOM 1253 O O . GLU A 1 159 ? 25.875 20.844 9.797 1 89.94 159 GLU A O 1
ATOM 1258 N N . ASP A 1 160 ? 24.406 20 11.258 1 92.12 160 ASP A N 1
ATOM 1259 C CA . ASP A 1 160 ? 25.375 19.094 11.875 1 92.12 160 ASP A CA 1
ATOM 1260 C C . ASP A 1 160 ? 25.719 17.938 10.93 1 92.12 160 ASP A C 1
ATOM 1262 O O . ASP A 1 160 ? 26.703 17.234 11.148 1 92.12 160 ASP A O 1
ATOM 1266 N N . LEU A 1 161 ? 24.891 17.734 9.883 1 88 161 LEU A N 1
ATOM 1267 C CA . LEU A 1 161 ? 25.125 16.594 9 1 88 161 LEU A CA 1
ATOM 1268 C C . LEU A 1 161 ? 26.359 16.844 8.117 1 88 161 LEU A C 1
ATOM 1270 O O . LEU A 1 161 ? 26.594 17.969 7.68 1 88 161 LEU A O 1
ATOM 1274 N N . GLU A 1 162 ? 27.172 15.812 8.031 1 79.31 162 GLU A N 1
ATOM 1275 C CA . GLU A 1 162 ? 28.25 15.82 7.035 1 79.31 162 GLU A CA 1
ATOM 1276 C C . GLU A 1 162 ? 27.719 15.406 5.66 1 79.31 162 GLU A C 1
ATOM 1278 O O . GLU A 1 162 ? 27.656 14.211 5.352 1 79.31 162 GLU A O 1
ATOM 1283 N N . TYR A 1 163 ? 27.625 16.234 4.816 1 75.81 163 TYR A N 1
ATOM 1284 C CA . TYR A 1 163 ? 26.875 16.047 3.582 1 75.81 163 TYR A CA 1
ATOM 1285 C C . TYR A 1 163 ? 27.594 15.07 2.652 1 75.81 163 TYR A C 1
ATOM 1287 O O . TYR A 1 163 ? 26.969 14.5 1.746 1 75.81 163 TYR A O 1
ATOM 1295 N N . GLU A 1 164 ? 28.828 14.875 2.932 1 73.62 164 GLU A N 1
ATOM 1296 C CA . GLU A 1 164 ? 29.562 13.93 2.105 1 73.62 164 GLU A CA 1
ATOM 1297 C C . GLU A 1 164 ? 29.188 12.492 2.43 1 73.62 164 GLU A C 1
ATOM 1299 O O . GLU A 1 164 ? 29.297 11.602 1.582 1 73.62 164 GLU A O 1
ATOM 1304 N N . VAL A 1 165 ? 28.672 12.391 3.553 1 80.81 165 VAL A N 1
ATOM 1305 C CA . VAL A 1 165 ? 28.391 11.039 4.008 1 80.81 165 VAL A CA 1
ATOM 1306 C C . VAL A 1 165 ? 26.891 10.859 4.223 1 80.81 165 VAL A C 1
ATOM 1308 O O . VAL A 1 165 ? 26.312 9.828 3.873 1 80.81 165 VAL A O 1
ATOM 1311 N N . ARG A 1 166 ? 26.281 11.812 4.852 1 87.56 166 ARG A N 1
ATOM 1312 C CA . ARG A 1 166 ? 24.859 11.812 5.18 1 87.56 166 ARG A CA 1
ATOM 1313 C C . ARG A 1 166 ? 24.172 13.039 4.609 1 87.56 166 ARG A C 1
ATOM 1315 O O . ARG A 1 166 ? 24.484 14.172 4.992 1 87.56 166 ARG A O 1
ATOM 1322 N N . VAL A 1 167 ? 23.203 12.812 3.762 1 87.88 167 VAL A N 1
ATOM 1323 C CA . VAL A 1 167 ? 22.594 13.914 3.033 1 87.88 167 VAL A CA 1
ATOM 1324 C C . VAL A 1 167 ? 21.109 13.992 3.389 1 87.88 167 VAL A C 1
ATOM 1326 O O . VAL A 1 167 ? 20.375 13.016 3.24 1 87.88 167 VAL A O 1
ATOM 1329 N N . PRO A 1 168 ? 20.703 15.18 3.918 1 92.38 168 PRO A N 1
ATOM 1330 C CA . PRO A 1 168 ? 19.266 15.352 4.168 1 92.38 168 PRO A CA 1
ATOM 1331 C C . PRO A 1 168 ? 18.438 15.391 2.883 1 92.38 168 PRO A C 1
ATOM 1333 O O . PRO A 1 168 ? 18.812 16.078 1.927 1 92.38 168 PRO A O 1
ATOM 1336 N N . PHE A 1 169 ? 17.281 14.625 2.852 1 91.94 169 PHE A N 1
ATOM 1337 C CA . PHE A 1 169 ? 16.516 14.609 1.611 1 91.94 169 PHE A CA 1
ATOM 1338 C C . PHE A 1 169 ? 15.023 14.805 1.889 1 91.94 169 PHE A C 1
ATOM 1340 O O . PHE A 1 169 ? 14.242 15.062 0.971 1 91.94 169 PHE A O 1
ATOM 1347 N N . PHE A 1 170 ? 14.609 14.742 3.18 1 96.62 170 PHE A N 1
ATOM 1348 C CA . PHE A 1 170 ? 13.18 14.664 3.457 1 96.62 170 PHE A CA 1
ATOM 1349 C C . PHE A 1 170 ? 12.875 15.172 4.863 1 96.62 170 PHE A C 1
ATOM 1351 O O . PHE A 1 170 ? 13.602 14.859 5.809 1 96.62 170 PHE A O 1
ATOM 1358 N N . VAL A 1 171 ? 11.836 16 5.027 1 98.19 171 VAL A N 1
ATOM 1359 C CA . VAL A 1 171 ? 11.273 16.406 6.312 1 98.19 171 VAL A CA 1
ATOM 1360 C C . VAL A 1 171 ? 9.758 16.188 6.301 1 98.19 171 VAL A C 1
ATOM 1362 O O . VAL A 1 171 ? 9.07 16.594 5.367 1 98.19 171 VAL A O 1
ATOM 1365 N N . ALA A 1 172 ? 9.227 15.492 7.305 1 98.62 172 ALA A N 1
ATOM 1366 C CA . ALA A 1 172 ? 7.789 15.312 7.469 1 98.62 172 ALA A CA 1
ATOM 1367 C C . ALA A 1 172 ? 7.219 16.344 8.453 1 98.62 172 ALA A C 1
ATOM 1369 O O . ALA A 1 172 ? 7.613 16.375 9.617 1 98.62 172 ALA A O 1
ATOM 1370 N N . CYS A 1 173 ? 6.316 17.141 7.957 1 98.44 173 CYS A N 1
ATOM 1371 C CA . CYS A 1 173 ? 5.523 18.016 8.82 1 98.44 173 CYS A CA 1
ATOM 1372 C C . CYS A 1 173 ? 4.242 17.312 9.266 1 98.44 173 CYS A C 1
ATOM 1374 O O . CYS A 1 173 ? 3.566 16.672 8.453 1 98.44 173 CYS A O 1
ATOM 1376 N N . THR A 1 174 ? 3.977 17.453 10.508 1 98.25 174 THR A N 1
ATOM 1377 C CA . THR A 1 174 ? 2.744 16.875 11.023 1 98.25 174 THR A CA 1
ATOM 1378 C C . THR A 1 174 ? 1.636 17.922 11.086 1 98.25 174 THR A C 1
ATOM 1380 O O . THR A 1 174 ? 1.812 18.984 11.68 1 98.25 174 THR A O 1
ATOM 1383 N N . ALA A 1 175 ? 0.565 17.656 10.414 1 98.44 175 ALA A N 1
ATOM 1384 C CA . ALA A 1 175 ? -0.645 18.469 10.516 1 98.44 175 ALA A CA 1
ATOM 1385 C C . ALA A 1 175 ? -1.75 17.719 11.25 1 98.44 175 ALA A C 1
ATOM 1387 O O . ALA A 1 175 ? -2.664 17.172 10.633 1 98.44 175 ALA A O 1
ATOM 1388 N N . GLY A 1 176 ? -1.706 17.859 12.57 1 97.25 176 GLY A N 1
ATOM 1389 C CA . GLY A 1 176 ? -2.605 17.094 13.414 1 97.25 176 GLY A CA 1
ATOM 1390 C C . GLY A 1 176 ? -2.008 15.781 13.883 1 97.25 176 GLY A C 1
ATOM 1391 O O . GLY A 1 176 ? -2.275 14.727 13.305 1 97.25 176 GLY A O 1
ATOM 1392 N N . SER A 1 177 ? -1.192 15.891 14.953 1 94.62 177 SER A N 1
ATOM 1393 C CA . SER A 1 177 ? -0.663 14.656 15.523 1 94.62 177 SER A CA 1
ATOM 1394 C C . SER A 1 177 ? -1.767 13.828 16.172 1 94.62 177 SER A C 1
ATOM 1396 O O . SER A 1 177 ? -2.822 14.359 16.531 1 94.62 177 SER A O 1
ATOM 1398 N N . THR A 1 178 ? -1.531 12.555 16.297 1 85.12 178 THR A N 1
ATOM 1399 C CA . THR A 1 178 ? -2.568 11.617 16.719 1 85.12 178 THR A CA 1
ATOM 1400 C C . THR A 1 178 ? -2.961 11.859 18.172 1 85.12 178 THR A C 1
ATOM 1402 O O . THR A 1 178 ? -4.141 11.805 18.516 1 85.12 178 THR A O 1
ATOM 1405 N N . VAL A 1 179 ? -2.07 12.203 18.984 1 84.88 179 VAL A N 1
ATOM 1406 C CA . VAL A 1 179 ? -2.34 12.266 20.422 1 84.88 179 VAL A CA 1
ATOM 1407 C C . VAL A 1 179 ? -2.691 13.703 20.812 1 84.88 179 VAL A C 1
ATOM 1409 O O . VAL A 1 179 ? -3.826 13.984 21.219 1 84.88 179 VAL A O 1
ATOM 1412 N N . ARG A 1 180 ? -1.842 14.617 20.547 1 91.06 180 ARG A N 1
ATOM 1413 C CA . ARG A 1 180 ? -2.025 16 20.969 1 91.06 180 ARG A CA 1
ATOM 1414 C C . ARG A 1 180 ? -2.844 16.781 19.953 1 91.06 180 ARG A C 1
ATOM 1416 O O . ARG A 1 180 ? -3.488 17.781 20.312 1 91.06 180 ARG A O 1
ATOM 1423 N N . GLY A 1 181 ? -2.762 16.312 18.766 1 95.31 181 GLY A N 1
ATOM 1424 C CA . GLY A 1 181 ? -3.404 17.078 17.703 1 95.31 181 GLY A CA 1
ATOM 1425 C C . GLY A 1 181 ? -2.588 18.266 17.25 1 95.31 181 GLY A C 1
ATOM 1426 O O . GLY A 1 181 ? -3.133 19.219 16.688 1 95.31 181 GLY A O 1
ATOM 1427 N N . SER A 1 182 ? -1.336 18.297 17.422 1 97.06 182 SER A N 1
ATOM 1428 C CA . SER A 1 182 ? -0.474 19.438 17.188 1 97.06 182 SER A CA 1
ATOM 1429 C C . SER A 1 182 ? -0.228 19.656 15.695 1 97.06 182 SER A C 1
ATOM 1431 O O . SER A 1 182 ? -0.203 18.688 14.922 1 97.06 182 SER A O 1
ATOM 1433 N N . PHE A 1 183 ? -0.051 20.875 15.305 1 98.5 183 PHE A N 1
ATOM 1434 C CA . PHE A 1 183 ? 0.263 21.281 13.945 1 98.5 183 PHE A CA 1
ATOM 1435 C C . PHE A 1 183 ? 1.633 21.953 13.875 1 98.5 183 PHE A C 1
ATOM 1437 O O . PHE A 1 183 ? 1.868 22.953 14.539 1 98.5 183 PHE A O 1
ATOM 1444 N N . ASP A 1 184 ? 2.529 21.406 13.047 1 98.62 184 ASP A N 1
ATOM 1445 C CA . ASP A 1 184 ? 3.859 21.984 12.875 1 98.62 184 ASP A CA 1
ATOM 1446 C C . ASP A 1 184 ? 3.797 23.281 12.086 1 98.62 184 ASP A C 1
ATOM 1448 O O . ASP A 1 184 ? 2.881 23.5 11.289 1 98.62 184 ASP A O 1
ATOM 1452 N N . ASP A 1 185 ? 4.781 24.156 12.398 1 98.19 185 ASP A N 1
ATOM 1453 C CA . ASP A 1 185 ? 4.914 25.406 11.641 1 98.19 185 ASP A CA 1
ATOM 1454 C C . ASP A 1 185 ? 5.566 25.141 10.289 1 98.19 185 ASP A C 1
ATOM 1456 O O . ASP A 1 185 ? 6.789 25.25 10.148 1 98.19 185 ASP A O 1
ATOM 1460 N N . ILE A 1 186 ? 4.762 24.906 9.258 1 97.94 186 ILE A N 1
ATOM 1461 C CA . ILE A 1 186 ? 5.215 24.484 7.941 1 97.94 186 ILE A CA 1
ATOM 1462 C C . ILE A 1 186 ? 6.133 25.547 7.336 1 97.94 186 ILE A C 1
ATOM 1464 O O . ILE A 1 186 ? 7.199 25.219 6.809 1 97.94 186 ILE A O 1
ATOM 1468 N N . ALA A 1 187 ? 5.746 26.812 7.418 1 96.62 187 ALA A N 1
ATOM 1469 C CA . ALA A 1 187 ? 6.52 27.906 6.82 1 96.62 187 ALA A CA 1
ATOM 1470 C C . ALA A 1 187 ? 7.918 27.969 7.422 1 96.62 187 ALA A C 1
ATOM 1472 O O . ALA A 1 187 ? 8.906 28.094 6.695 1 96.62 187 ALA A O 1
ATOM 1473 N N . GLU A 1 188 ? 8.016 27.891 8.711 1 96.75 188 GLU A N 1
ATOM 1474 C CA . GLU A 1 188 ? 9.305 27.953 9.391 1 96.75 188 GLU A CA 1
ATOM 1475 C C . GLU A 1 188 ? 10.172 26.734 9.039 1 96.75 188 GLU A C 1
ATOM 1477 O O . GLU A 1 188 ? 11.383 26.875 8.867 1 96.75 188 GLU A O 1
ATOM 1482 N N . ILE A 1 189 ? 9.547 25.562 8.953 1 97.5 189 ILE A N 1
ATOM 1483 C CA . ILE A 1 189 ? 10.273 24.344 8.625 1 97.5 189 ILE A CA 1
ATOM 1484 C C . ILE A 1 189 ? 10.836 24.453 7.207 1 97.5 189 ILE A C 1
ATOM 1486 O O . ILE A 1 189 ? 12.008 24.125 6.973 1 97.5 189 ILE A O 1
ATOM 1490 N N . VAL A 1 190 ? 10.008 24.891 6.258 1 95.38 190 VAL A N 1
ATOM 1491 C CA . VAL A 1 190 ? 10.453 25.047 4.875 1 95.38 190 VAL A CA 1
ATOM 1492 C C . VAL A 1 190 ? 11.617 26.031 4.812 1 95.38 190 VAL A C 1
ATOM 1494 O O . VAL A 1 190 ? 12.578 25.812 4.066 1 95.38 190 VAL A O 1
ATOM 1497 N N . GLN A 1 191 ? 11.617 27.062 5.582 1 93.12 191 GLN A N 1
ATOM 1498 C CA . GLN A 1 191 ? 12.633 28.109 5.566 1 93.12 191 GLN A CA 1
ATOM 1499 C C . GLN A 1 191 ? 13.992 27.578 6 1 93.12 191 GLN A C 1
ATOM 1501 O O . GLN A 1 191 ? 15.023 28 5.484 1 93.12 191 GLN A O 1
ATOM 1506 N N . VAL A 1 192 ? 14.047 26.672 6.91 1 93.38 192 VAL A N 1
ATOM 1507 C CA . VAL A 1 192 ? 15.32 26.188 7.43 1 93.38 192 VAL A CA 1
ATOM 1508 C C . VAL A 1 192 ? 15.852 25.062 6.539 1 93.38 192 VAL A C 1
ATOM 1510 O O . VAL A 1 192 ? 17 24.641 6.691 1 93.38 192 VAL A O 1
ATOM 1513 N N . CYS A 1 193 ? 14.984 24.453 5.727 1 89.69 193 CYS A N 1
ATOM 1514 C CA . CYS A 1 193 ? 15.438 23.422 4.797 1 89.69 193 CYS A CA 1
ATOM 1515 C C . CYS A 1 193 ? 16.188 24.047 3.619 1 89.69 193 CYS A C 1
ATOM 1517 O O . CYS A 1 193 ? 15.586 24.75 2.801 1 89.69 193 CYS A O 1
ATOM 1519 N N . PRO A 1 194 ? 17.594 23.984 3.816 1 69.75 194 PRO A N 1
ATOM 1520 C CA . PRO A 1 194 ? 18.406 24.656 2.797 1 69.75 194 PRO A CA 1
ATOM 1521 C C . PRO A 1 194 ? 18.156 24.094 1.396 1 69.75 194 PRO A C 1
ATOM 1523 O O . PRO A 1 194 ? 17.781 22.938 1.245 1 69.75 194 PRO A O 1
ATOM 1526 N N . THR A 1 195 ? 17.984 25.016 0.488 1 58.03 195 THR A N 1
ATOM 1527 C CA . THR A 1 195 ? 18.188 24.641 -0.905 1 58.03 195 THR A CA 1
ATOM 1528 C C . THR A 1 195 ? 19.688 24.5 -1.208 1 58.03 195 THR A C 1
ATOM 1530 O O . THR A 1 195 ? 20.469 25.391 -0.889 1 58.03 195 THR A O 1
ATOM 1533 N N . PRO A 1 196 ? 20.188 23.297 -1.123 1 53.16 196 PRO A N 1
ATOM 1534 C CA . PRO A 1 196 ? 21.625 23.25 -1.369 1 53.16 196 PRO A CA 1
ATOM 1535 C C . PRO A 1 196 ? 22.078 24.234 -2.445 1 53.16 196 PRO A C 1
ATOM 1537 O O . PRO A 1 196 ? 21.297 24.594 -3.32 1 53.16 196 PRO A O 1
ATOM 1540 N N . PRO A 1 197 ? 23.172 25.031 -2.113 1 46.25 197 PRO A N 1
ATOM 1541 C CA . PRO A 1 197 ? 23.688 25.875 -3.186 1 46.25 197 PRO A CA 1
ATOM 1542 C C . PRO A 1 197 ? 23.812 25.141 -4.52 1 46.25 197 PRO A C 1
ATOM 1544 O O . PRO A 1 197 ? 24.016 23.938 -4.539 1 46.25 197 PRO A O 1
ATOM 1547 N N . PRO A 1 198 ? 23.578 25.828 -5.648 1 44.97 198 PRO A N 1
ATOM 1548 C CA . PRO A 1 198 ? 24.016 25.234 -6.918 1 44.97 198 PRO A CA 1
ATOM 1549 C C . PRO A 1 198 ? 25.438 24.672 -6.848 1 44.97 198 PRO A C 1
ATOM 1551 O O . PRO A 1 198 ? 26.25 25.125 -6.051 1 44.97 198 PRO A O 1
ATOM 1554 N N . PRO A 1 199 ? 25.828 23.688 -7.773 1 40.31 199 PRO A N 1
ATOM 1555 C CA . PRO A 1 199 ? 24.906 22.938 -8.641 1 40.31 199 PRO A CA 1
ATOM 1556 C C . PRO A 1 199 ? 24.125 21.859 -7.895 1 40.31 199 PRO A C 1
ATOM 1558 O O . PRO A 1 199 ? 23.5 21 -8.516 1 40.31 199 PRO A O 1
ATOM 1561 N N . CYS A 1 200 ? 24.453 21.719 -6.621 1 44.66 200 CYS A N 1
ATOM 1562 C CA . CYS A 1 200 ? 23.766 20.609 -5.953 1 44.66 200 CYS A CA 1
ATOM 1563 C C . CYS A 1 200 ? 22.281 20.906 -5.785 1 44.66 200 CYS A C 1
ATOM 1565 O O . CYS A 1 200 ? 21.906 21.969 -5.27 1 44.66 200 CYS A O 1
ATOM 1567 N N . LYS A 1 201 ? 21.516 20.719 -6.676 1 49.75 201 LYS A N 1
ATOM 1568 C CA . LYS A 1 201 ? 20.062 20.938 -6.641 1 49.75 201 LYS A CA 1
ATOM 1569 C C . LYS A 1 201 ? 19.406 20.047 -5.598 1 49.75 201 LYS A C 1
ATOM 1571 O O . LYS A 1 201 ? 18.234 19.672 -5.742 1 49.75 201 LYS A O 1
ATOM 1576 N N . ARG A 1 202 ? 20.172 19.734 -4.516 1 56.47 202 ARG A N 1
ATOM 1577 C CA . ARG A 1 202 ? 19.391 18.781 -3.734 1 56.47 202 ARG A CA 1
ATOM 1578 C C . ARG A 1 202 ? 18.453 19.516 -2.773 1 56.47 202 ARG A C 1
ATOM 1580 O O . ARG A 1 202 ? 18.875 20.422 -2.059 1 56.47 202 ARG A O 1
ATOM 1587 N N . THR A 1 203 ? 17.219 19.594 -3.066 1 74.19 203 THR A N 1
ATOM 1588 C CA . THR A 1 203 ? 16.219 20.219 -2.186 1 74.19 203 THR A CA 1
ATOM 1589 C C . THR A 1 203 ? 15.602 19.172 -1.262 1 74.19 203 THR A C 1
ATOM 1591 O O . THR A 1 203 ? 15.414 18.016 -1.655 1 74.19 203 THR A O 1
ATOM 1594 N N . ILE A 1 204 ? 15.734 19.5 0.037 1 91.62 204 ILE A N 1
ATOM 1595 C CA . ILE A 1 204 ? 14.992 18.719 1.022 1 91.62 204 ILE A CA 1
ATOM 1596 C C . ILE A 1 204 ? 13.5 18.75 0.695 1 91.62 204 ILE A C 1
ATOM 1598 O O . ILE A 1 204 ? 12.922 19.828 0.522 1 91.62 204 ILE A O 1
ATOM 1602 N N . TRP A 1 205 ? 12.969 17.578 0.42 1 95.31 205 TRP A N 1
ATOM 1603 C CA . TRP A 1 205 ? 11.531 17.422 0.2 1 95.31 205 TRP A CA 1
ATOM 1604 C C . TRP A 1 205 ? 10.758 17.641 1.494 1 95.31 205 TRP A C 1
ATOM 1606 O O . TRP A 1 205 ? 11.016 16.969 2.502 1 95.31 205 TRP A O 1
ATOM 1616 N N . VAL A 1 206 ? 9.812 18.578 1.494 1 97.12 206 VAL A N 1
ATOM 1617 C CA . VAL A 1 206 ? 8.969 18.797 2.662 1 97.12 206 VAL A CA 1
ATOM 1618 C C . VAL A 1 206 ? 7.578 18.219 2.41 1 97.12 206 VAL A C 1
ATOM 1620 O O . VAL A 1 206 ? 6.875 18.641 1.496 1 97.12 206 VAL A O 1
ATOM 1623 N N . HIS A 1 207 ? 7.191 17.234 3.199 1 98.44 207 HIS A N 1
ATOM 1624 C CA . HIS A 1 207 ? 5.887 16.578 3.117 1 98.44 207 HIS A CA 1
ATOM 1625 C C . HIS A 1 207 ? 5.016 16.938 4.316 1 98.44 207 HIS A C 1
ATOM 1627 O O . HIS A 1 207 ? 5.477 16.891 5.461 1 98.44 207 HIS A O 1
ATOM 1633 N N . VAL A 1 208 ? 3.77 17.281 4.062 1 98.81 208 VAL A N 1
ATOM 1634 C CA . VAL A 1 208 ? 2.82 17.562 5.137 1 98.81 208 VAL A CA 1
ATOM 1635 C C . VAL A 1 208 ? 1.892 16.359 5.324 1 98.81 208 VAL A C 1
ATOM 1637 O O . VAL A 1 208 ? 1.029 16.094 4.484 1 98.81 208 VAL A O 1
ATOM 1640 N N . ASP A 1 209 ? 2.088 15.672 6.41 1 98.56 209 ASP A N 1
ATOM 1641 C CA . ASP A 1 209 ? 1.166 14.609 6.809 1 98.56 209 ASP A CA 1
ATOM 1642 C C . ASP A 1 209 ? -0.053 15.188 7.527 1 98.56 209 ASP A C 1
ATOM 1644 O O . ASP A 1 209 ? -0.043 15.344 8.75 1 98.56 209 ASP A O 1
ATOM 1648 N N . GLY A 1 210 ? -1.065 15.375 6.793 1 98.38 210 GLY A N 1
ATOM 1649 C CA . GLY A 1 210 ? -2.328 15.844 7.34 1 98.38 210 GLY A CA 1
ATOM 1650 C C . GLY A 1 210 ? -3.389 14.766 7.414 1 98.38 210 GLY A C 1
ATOM 1651 O O . GLY A 1 210 ? -4.578 15.039 7.246 1 98.38 210 GLY A O 1
ATOM 1652 N N . ALA A 1 211 ? -2.953 13.516 7.586 1 95.25 211 ALA A N 1
ATOM 1653 C CA . ALA A 1 211 ? -3.926 12.43 7.645 1 95.25 211 ALA A CA 1
ATOM 1654 C C . ALA A 1 211 ? -5.047 12.742 8.633 1 95.25 211 ALA A C 1
ATOM 1656 O O . ALA A 1 211 ? -6.223 12.508 8.344 1 95.25 211 ALA A O 1
ATOM 1657 N N . TRP A 1 212 ? -4.723 13.32 9.727 1 94.38 212 TRP A N 1
ATOM 1658 C CA . TRP A 1 212 ? -5.699 13.625 10.766 1 94.38 212 TRP A CA 1
ATOM 1659 C C . TRP A 1 212 ? -6.242 15.047 10.602 1 94.38 212 TRP A C 1
ATOM 1661 O O . TRP A 1 212 ? -7.449 15.234 10.43 1 94.38 212 TRP A O 1
ATOM 1671 N N . GLY A 1 213 ? -5.398 16.016 10.492 1 97.31 213 GLY A N 1
ATOM 1672 C CA . GLY A 1 213 ? -5.832 17.406 10.555 1 97.31 213 GLY A CA 1
ATOM 1673 C C . GLY A 1 213 ? -5.945 18.062 9.195 1 97.31 213 GLY A C 1
ATOM 1674 O O . GLY A 1 213 ? -6.391 19.203 9.086 1 97.31 213 GLY A O 1
ATOM 1675 N N . GLY A 1 214 ? -5.645 17.359 8.141 1 97.88 214 GLY A N 1
ATOM 1676 C CA . GLY A 1 214 ? -5.555 17.953 6.812 1 97.88 214 GLY A CA 1
ATOM 1677 C C . GLY A 1 214 ? -6.891 18.422 6.281 1 97.88 214 GLY A C 1
ATOM 1678 O O . GLY A 1 214 ? -6.945 19.297 5.398 1 97.88 214 GLY A O 1
ATOM 1679 N N . SER A 1 215 ? -8.023 17.922 6.824 1 97.31 215 SER A N 1
ATOM 1680 C CA . SER A 1 215 ? -9.344 18.344 6.371 1 97.31 215 SER A CA 1
ATOM 1681 C C . SER A 1 215 ? -9.602 19.812 6.695 1 97.31 215 SER A C 1
ATOM 1683 O O . SER A 1 215 ? -10.523 20.422 6.156 1 97.31 215 SER A O 1
ATOM 1685 N N . ALA A 1 216 ? -8.742 20.406 7.5 1 98.19 216 ALA A N 1
ATOM 1686 C CA . ALA A 1 216 ? -8.859 21.812 7.852 1 98.19 216 ALA A CA 1
ATOM 1687 C C . ALA A 1 216 ? -8.672 22.703 6.625 1 98.19 216 ALA A C 1
ATOM 1689 O O . ALA A 1 216 ? -8.992 23.891 6.66 1 98.19 216 ALA A O 1
ATOM 1690 N N . ILE A 1 217 ? -8.203 22.172 5.508 1 98 217 ILE A N 1
ATOM 1691 C CA . ILE A 1 217 ? -8.008 22.938 4.285 1 98 217 ILE A CA 1
ATOM 1692 C C . ILE A 1 217 ? -9.352 23.469 3.783 1 98 217 ILE A C 1
ATOM 1694 O O . ILE A 1 217 ? -9.398 24.422 3.004 1 98 217 ILE A O 1
ATOM 1698 N N . PHE A 1 218 ? -10.422 22.875 4.266 1 97.5 218 PHE A N 1
ATOM 1699 C CA . PHE A 1 218 ? -11.734 23.25 3.77 1 97.5 218 PHE A CA 1
ATOM 1700 C C . PHE A 1 218 ? -12.305 24.406 4.586 1 97.5 218 PHE A C 1
ATOM 1702 O O . PHE A 1 218 ? -13.258 25.062 4.164 1 97.5 218 PHE A O 1
ATOM 1709 N N . SER A 1 219 ? -11.789 24.672 5.758 1 97.69 219 SER A N 1
ATOM 1710 C CA . SER A 1 219 ? -12.305 25.734 6.598 1 97.69 219 SER A CA 1
ATOM 1711 C C . SER A 1 219 ? -12.07 27.109 5.961 1 97.69 219 SER A C 1
ATOM 1713 O O . SER A 1 219 ? -11 27.359 5.395 1 97.69 219 SER A O 1
ATOM 1715 N N . SER A 1 220 ? -13.023 27.953 6.094 1 94.44 220 SER A N 1
ATOM 1716 C CA . SER A 1 220 ? -12.867 29.312 5.617 1 94.44 220 SER A CA 1
ATOM 1717 C C . SER A 1 220 ? -12.617 30.281 6.777 1 94.44 220 SER A C 1
ATOM 1719 O O . SER A 1 220 ? -12.445 31.484 6.566 1 94.44 220 SER A O 1
ATOM 1721 N N . ARG A 1 221 ? -12.508 29.766 7.973 1 97.25 221 ARG A N 1
ATOM 1722 C CA . ARG A 1 221 ? -12.266 30.609 9.141 1 97.25 221 ARG A CA 1
ATOM 1723 C C . ARG A 1 221 ? -10.773 30.922 9.289 1 97.25 221 ARG A C 1
ATOM 1725 O O . ARG A 1 221 ? -9.961 30.016 9.5 1 97.25 221 ARG A O 1
ATOM 1732 N N . PRO A 1 222 ? -10.484 32.188 9.266 1 96.56 222 PRO A N 1
ATOM 1733 C CA . PRO A 1 222 ? -9.07 32.562 9.344 1 96.56 222 PRO A CA 1
ATOM 1734 C C . PRO A 1 222 ? -8.391 32.031 10.602 1 96.56 222 PRO A C 1
ATOM 1736 O O . PRO A 1 222 ? -7.219 31.641 10.555 1 96.56 222 PRO A O 1
ATOM 1739 N N . GLN A 1 223 ? -9.102 32.031 11.688 1 96.31 223 GLN A N 1
ATOM 1740 C CA . GLN A 1 223 ? -8.523 31.547 12.945 1 96.31 223 GLN A CA 1
ATOM 1741 C C . GLN A 1 223 ? -8.156 30.062 12.867 1 96.31 223 GLN A C 1
ATOM 1743 O O . GLN A 1 223 ? -7.109 29.656 13.367 1 96.31 223 GLN A O 1
ATOM 1748 N N . VAL A 1 224 ? -9.031 29.297 12.227 1 97.38 224 VAL A N 1
ATOM 1749 C CA . VAL A 1 224 ? -8.766 27.859 12.07 1 97.38 224 VAL A CA 1
ATOM 1750 C C . VAL A 1 224 ? -7.617 27.656 11.086 1 97.38 224 VAL A C 1
ATOM 1752 O O . VAL A 1 224 ? -6.699 26.875 11.359 1 97.38 224 VAL A O 1
ATOM 1755 N N . ARG A 1 225 ? -7.625 28.359 10.023 1 97 225 ARG A N 1
ATOM 1756 C CA . ARG A 1 225 ? -6.598 28.234 8.992 1 97 225 ARG A CA 1
ATOM 1757 C C . ARG A 1 225 ? -5.227 28.625 9.531 1 97 225 ARG A C 1
ATOM 1759 O O . ARG A 1 225 ? -4.223 27.984 9.219 1 97 225 ARG A O 1
ATOM 1766 N N . SER A 1 226 ? -5.219 29.703 10.352 1 97.06 226 SER A N 1
ATOM 1767 C CA . SER A 1 226 ? -3.967 30.172 10.938 1 97.06 226 SER A CA 1
ATOM 1768 C C . SER A 1 226 ? -3.447 29.188 11.984 1 97.06 226 SER A C 1
ATOM 1770 O O . SER A 1 226 ? -2.266 28.828 11.977 1 97.06 226 SER A O 1
ATOM 1772 N N . ALA A 1 227 ? -4.328 28.734 12.82 1 96.94 227 ALA A N 1
ATOM 1773 C CA . ALA A 1 227 ? -3.943 27.828 13.898 1 96.94 227 ALA A CA 1
ATOM 1774 C C . ALA A 1 227 ? -3.441 26.5 13.344 1 96.94 227 ALA A C 1
ATOM 1776 O O . ALA A 1 227 ? -2.588 25.844 13.953 1 96.94 227 ALA A O 1
ATOM 1777 N N . THR A 1 228 ? -3.898 26.094 12.172 1 97.94 228 THR A N 1
ATOM 1778 C CA . THR A 1 228 ? -3.574 24.781 11.602 1 97.94 228 THR A CA 1
ATOM 1779 C C . THR A 1 228 ? -2.525 24.922 10.5 1 97.94 228 THR A C 1
ATOM 1781 O O . THR A 1 228 ? -2.086 23.922 9.93 1 97.94 228 THR A O 1
ATOM 1784 N N . HIS A 1 229 ? -2.172 26.078 10.156 1 97.62 229 HIS A N 1
ATOM 1785 C CA . HIS A 1 229 ? -1.141 26.375 9.172 1 97.62 229 HIS A CA 1
ATOM 1786 C C . HIS A 1 229 ? -1.528 25.859 7.789 1 97.62 229 HIS A C 1
ATOM 1788 O O . HIS A 1 229 ? -0.667 25.422 7.02 1 97.62 229 HIS A O 1
ATOM 1794 N N . MET A 1 230 ? -2.814 25.812 7.5 1 97.81 230 MET A N 1
ATOM 1795 C CA . MET A 1 230 ? -3.285 25.203 6.258 1 97.81 230 MET A CA 1
ATOM 1796 C C . MET A 1 230 ? -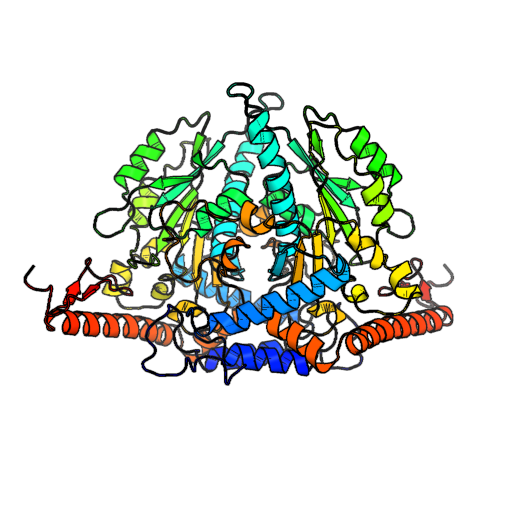2.826 26.016 5.051 1 97.81 230 MET A C 1
ATOM 1798 O O . MET A 1 230 ? -2.525 25.453 3.996 1 97.81 230 MET A O 1
ATOM 1802 N N . ASP A 1 231 ? -2.711 27.344 5.176 1 97.06 231 ASP A N 1
ATOM 1803 C CA . ASP A 1 231 ? -2.307 28.188 4.059 1 97.06 231 ASP A CA 1
ATOM 1804 C C . ASP A 1 231 ? -0.835 27.969 3.711 1 97.06 231 ASP A C 1
ATOM 1806 O O . ASP A 1 231 ? -0.41 28.25 2.59 1 97.06 231 ASP A O 1
ATOM 1810 N N . GLU A 1 232 ? -0.071 27.5 4.648 1 97.69 232 GLU A N 1
ATOM 1811 C CA . GLU A 1 232 ? 1.372 27.375 4.477 1 97.69 232 GLU A CA 1
ATOM 1812 C C . GLU A 1 232 ? 1.721 26.062 3.77 1 97.69 232 GLU A C 1
ATOM 1814 O O . GLU A 1 232 ? 2.867 25.859 3.367 1 97.69 232 GLU A O 1
ATOM 1819 N N . ILE A 1 233 ? 0.73 25.156 3.529 1 98.06 233 ILE A N 1
ATOM 1820 C CA . ILE A 1 233 ? 0.958 23.938 2.762 1 98.06 233 ILE A CA 1
ATOM 1821 C C . ILE A 1 233 ? 1.489 24.297 1.376 1 98.06 233 ILE A C 1
ATOM 1823 O O . ILE A 1 233 ? 2.254 23.531 0.783 1 98.06 233 ILE A O 1
ATOM 1827 N N . ARG A 1 234 ? 1.187 25.516 0.927 1 96.44 234 ARG A N 1
ATOM 1828 C CA . ARG A 1 234 ? 1.577 25.969 -0.401 1 96.44 234 ARG A CA 1
ATOM 1829 C C . ARG A 1 234 ? 3.094 25.953 -0.56 1 96.44 234 ARG A C 1
ATOM 1831 O O . ARG A 1 234 ? 3.605 25.953 -1.681 1 96.44 234 ARG A O 1
ATOM 1838 N N . HIS A 1 235 ? 3.828 25.938 0.56 1 94.81 235 HIS A N 1
ATOM 1839 C CA . HIS A 1 235 ? 5.285 25.984 0.518 1 94.81 235 HIS A CA 1
ATOM 1840 C C . HIS A 1 235 ? 5.867 24.562 0.508 1 94.81 235 HIS A C 1
ATOM 1842 O O . HIS A 1 235 ? 7.062 24.391 0.267 1 94.81 235 HIS A O 1
ATOM 1848 N N . ALA A 1 236 ? 5.07 23.547 0.74 1 96.56 236 ALA A N 1
ATOM 1849 C CA . ALA A 1 236 ? 5.539 22.172 0.842 1 96.56 236 ALA A CA 1
ATOM 1850 C C . ALA A 1 236 ? 5.594 21.5 -0.532 1 96.56 236 ALA A C 1
ATOM 1852 O O . ALA A 1 236 ? 5.18 22.094 -1.531 1 96.56 236 ALA A O 1
ATOM 1853 N N . ASP A 1 237 ? 6.148 20.312 -0.569 1 95.75 237 ASP A N 1
ATOM 1854 C CA . ASP A 1 237 ? 6.285 19.562 -1.817 1 95.75 237 ASP A CA 1
ATOM 1855 C C . ASP A 1 237 ? 5.121 18.594 -2.012 1 95.75 237 ASP A C 1
ATOM 1857 O O . ASP A 1 237 ? 4.746 18.281 -3.145 1 95.75 237 ASP A O 1
ATOM 1861 N N . SER A 1 238 ? 4.59 18.094 -0.968 1 97.88 238 SER A N 1
ATOM 1862 C CA . SER A 1 238 ? 3.469 17.156 -1.046 1 97.88 238 SER A CA 1
ATOM 1863 C C . SER A 1 238 ? 2.602 17.234 0.206 1 97.88 238 SER A C 1
ATOM 1865 O O . SER A 1 238 ? 3.031 17.766 1.234 1 97.88 238 SER A O 1
ATOM 1867 N N . PHE A 1 239 ? 1.385 16.797 0.029 1 98.5 239 PHE A N 1
ATOM 1868 C CA . PHE A 1 239 ? 0.371 16.875 1.074 1 98.5 239 PHE A CA 1
ATOM 1869 C C . PHE A 1 239 ? -0.559 15.664 1.014 1 98.5 239 PHE A C 1
ATOM 1871 O O . PHE A 1 239 ? -0.917 15.203 -0.073 1 98.5 239 PHE A O 1
ATOM 1878 N N . THR A 1 240 ? -0.9 15.094 2.23 1 97.88 240 THR A N 1
ATOM 1879 C CA . THR A 1 240 ? -1.902 14.031 2.301 1 97.88 240 THR A CA 1
ATOM 1880 C C . THR A 1 240 ? -2.953 14.352 3.361 1 97.88 240 THR A C 1
ATOM 1882 O O . THR A 1 240 ? -2.652 15.008 4.363 1 97.88 240 THR A O 1
ATOM 1885 N N . PHE A 1 241 ? -4.191 13.953 3.146 1 96.56 241 PHE A N 1
ATOM 1886 C CA . PHE A 1 241 ? -5.207 13.992 4.191 1 96.56 241 PHE A CA 1
ATOM 1887 C C . PHE A 1 241 ? -6.215 12.859 4.008 1 96.56 241 PHE A C 1
ATOM 1889 O O . PHE A 1 241 ? -6.344 12.312 2.914 1 96.56 241 PHE A O 1
ATOM 1896 N N . ASN A 1 242 ? -6.902 12.492 5.117 1 92.88 242 ASN A N 1
ATOM 1897 C CA . ASN A 1 242 ? -7.875 11.406 5.141 1 92.88 242 ASN A CA 1
ATOM 1898 C C . ASN A 1 242 ? -9.297 11.93 5.309 1 92.88 242 ASN A C 1
ATOM 1900 O O . ASN A 1 242 ? -9.75 12.156 6.43 1 92.88 242 ASN A O 1
ATOM 1904 N N . PRO A 1 243 ? -10.039 11.977 4.266 1 92.12 243 PRO A N 1
ATOM 1905 C CA . PRO A 1 243 ? -11.453 12.336 4.414 1 92.12 243 PRO A CA 1
ATOM 1906 C C . PRO A 1 243 ? -12.219 11.367 5.305 1 92.12 243 PRO A C 1
ATOM 1908 O O . PRO A 1 243 ? -13.273 11.719 5.844 1 92.12 243 PRO A O 1
ATOM 1911 N N . HIS A 1 244 ? -11.68 10.172 5.492 1 85.94 244 HIS A N 1
ATOM 1912 C CA . HIS A 1 244 ? -12.406 9.18 6.273 1 85.94 244 HIS A CA 1
ATOM 1913 C C . HIS A 1 244 ? -12.211 9.406 7.77 1 85.94 244 HIS A C 1
ATOM 1915 O O . HIS A 1 244 ? -12.867 8.758 8.586 1 85.94 244 HIS A O 1
ATOM 1921 N N . LYS A 1 245 ? -11.375 10.281 8.141 1 83.94 245 LYS A N 1
ATOM 1922 C CA . LYS A 1 245 ? -11.195 10.586 9.555 1 83.94 245 LYS A CA 1
ATOM 1923 C C . LYS A 1 245 ? -12.086 11.742 9.984 1 83.94 245 LYS A C 1
ATOM 1925 O O . LYS A 1 245 ? -12.938 11.586 10.859 1 83.94 245 LYS A O 1
ATOM 1930 N N . MET A 1 246 ? -12.062 12.844 9.266 1 87 246 MET A N 1
ATOM 1931 C CA . MET A 1 246 ? -12.734 14.047 9.742 1 87 246 MET A CA 1
ATOM 1932 C C . MET A 1 246 ? -14.008 14.305 8.945 1 87 246 MET A C 1
ATOM 1934 O O . MET A 1 246 ? -14.945 14.93 9.445 1 87 246 MET A O 1
ATOM 1938 N N . LEU A 1 247 ? -14.062 13.82 7.734 1 90.25 247 LEU A N 1
ATOM 1939 C CA . LEU A 1 247 ? -15.164 14.211 6.859 1 90.25 247 LEU A CA 1
ATOM 1940 C C . LEU A 1 247 ? -16.188 13.094 6.746 1 90.25 247 LEU A C 1
ATOM 1942 O O . LEU A 1 247 ? -17.188 13.227 6.02 1 90.25 247 LEU A O 1
ATOM 1946 N N . GLY A 1 248 ? -15.961 12.016 7.355 1 84.94 248 GLY A N 1
ATOM 1947 C CA . GLY A 1 248 ? -16.969 10.969 7.457 1 84.94 248 GLY A CA 1
ATOM 1948 C C . GLY A 1 248 ? -17 10.055 6.242 1 84.94 248 GLY A C 1
ATOM 1949 O O . GLY A 1 248 ? -17.938 9.273 6.074 1 84.94 248 GLY A O 1
ATOM 1950 N N . ALA A 1 249 ? -16.094 10.164 5.348 1 87.25 249 ALA A N 1
ATOM 1951 C CA . ALA A 1 249 ? -16.031 9.234 4.223 1 87.25 249 ALA A CA 1
ATOM 1952 C C . ALA A 1 249 ? -15.758 7.809 4.699 1 87.25 249 ALA A C 1
ATOM 1954 O O . ALA A 1 249 ? -15.07 7.605 5.703 1 87.25 249 ALA A O 1
ATOM 1955 N N . PRO A 1 250 ? -16.297 6.84 4.004 1 81.19 250 PRO A N 1
ATOM 1956 C CA . PRO A 1 250 ? -15.945 5.461 4.344 1 81.19 250 PRO A CA 1
ATOM 1957 C C . PRO A 1 250 ? -14.453 5.18 4.195 1 81.19 250 PRO A C 1
ATOM 1959 O O . PRO A 1 250 ? -13.797 5.75 3.324 1 81.19 250 PRO A O 1
ATOM 1962 N N . GLN A 1 251 ? -13.969 4.277 5.051 1 76.81 251 GLN A N 1
ATOM 1963 C CA . GLN A 1 251 ? -12.578 3.854 4.965 1 76.81 251 GLN A CA 1
ATOM 1964 C C . GLN A 1 251 ? -12.359 2.916 3.783 1 76.81 251 GLN A C 1
ATOM 1966 O O . GLN A 1 251 ? -13.242 2.127 3.438 1 76.81 251 GLN A O 1
ATOM 1971 N N . GLN A 1 252 ? -11.297 3.01 3.084 1 79.56 252 GLN A N 1
ATOM 1972 C CA . GLN A 1 252 ? -10.203 3.973 3.199 1 79.56 252 GLN A CA 1
ATOM 1973 C C . GLN A 1 252 ? -10.289 5.031 2.105 1 79.56 252 GLN A C 1
ATOM 1975 O O . GLN A 1 252 ? -10.57 4.715 0.947 1 79.56 252 GLN A O 1
ATOM 1980 N N . THR A 1 253 ? -10.227 6.215 2.496 1 86.56 253 THR A N 1
ATOM 1981 C CA . THR A 1 253 ? -10.203 7.352 1.582 1 86.56 253 THR A CA 1
ATOM 1982 C C . THR A 1 253 ? -9.078 8.312 1.949 1 86.56 253 THR A C 1
ATOM 1984 O O . THR A 1 253 ? -9.156 9.016 2.963 1 86.56 253 THR A O 1
ATOM 1987 N N . THR A 1 254 ? -7.98 8.281 1.168 1 92.12 254 THR A N 1
ATOM 1988 C CA . THR A 1 254 ? -6.832 9.148 1.411 1 92.12 254 THR A CA 1
ATOM 1989 C C . THR A 1 254 ? -6.406 9.859 0.129 1 92.12 254 THR A C 1
ATOM 1991 O O . THR A 1 254 ? -6.219 9.219 -0.908 1 92.12 254 THR A O 1
ATOM 1994 N N . ALA A 1 255 ? -6.355 11.109 0.201 1 95.12 255 ALA A N 1
ATOM 1995 C CA . ALA A 1 255 ? -5.871 11.906 -0.923 1 95.12 255 ALA A CA 1
ATOM 1996 C C . ALA A 1 255 ? -4.398 12.273 -0.745 1 95.12 255 ALA A C 1
ATOM 1998 O O . ALA A 1 255 ? -3.975 12.641 0.352 1 95.12 255 ALA A O 1
ATOM 1999 N N . PHE A 1 256 ? -3.613 12.055 -1.782 1 96.5 256 PHE A N 1
ATOM 2000 C CA . PHE A 1 256 ? -2.199 12.406 -1.812 1 96.5 256 PHE A CA 1
ATOM 2001 C C . PHE A 1 256 ? -1.889 13.297 -3.01 1 96.5 256 PHE A C 1
ATOM 2003 O O . PHE A 1 256 ? -2.195 12.938 -4.148 1 96.5 256 PHE A O 1
ATOM 2010 N N . ILE A 1 257 ? -1.264 14.477 -2.701 1 97 257 ILE A N 1
ATOM 2011 C CA . ILE A 1 257 ? -1.003 15.453 -3.754 1 97 257 ILE A CA 1
ATOM 2012 C C . ILE A 1 257 ? 0.464 15.875 -3.713 1 97 257 ILE A C 1
ATOM 2014 O O . ILE A 1 257 ? 1.031 16.078 -2.635 1 97 257 ILE A O 1
ATOM 2018 N N . VAL A 1 258 ? 1.091 15.953 -4.887 1 96.69 258 VAL A N 1
ATOM 2019 C CA . VAL A 1 258 ? 2.463 16.422 -5.062 1 96.69 258 VAL A CA 1
ATOM 2020 C C . VAL A 1 258 ? 2.477 17.656 -5.949 1 96.69 258 VAL A C 1
ATOM 2022 O O . VAL A 1 258 ? 1.829 17.688 -6.996 1 96.69 258 VAL A O 1
ATOM 2025 N N . ARG A 1 259 ? 3.203 18.609 -5.555 1 95.31 259 ARG A N 1
ATOM 2026 C CA . ARG A 1 259 ? 3.252 19.891 -6.238 1 95.31 259 ARG A CA 1
ATOM 2027 C C . ARG A 1 259 ? 3.973 19.766 -7.578 1 95.31 259 ARG A C 1
ATOM 2029 O O . ARG A 1 259 ? 3.668 20.516 -8.516 1 95.31 259 ARG A O 1
ATOM 2036 N N . HIS A 1 260 ? 4.859 18.844 -7.738 1 91.62 260 HIS A N 1
ATOM 2037 C CA . HIS A 1 260 ? 5.773 18.75 -8.867 1 91.62 260 HIS A CA 1
ATOM 2038 C C . HIS A 1 260 ? 5.18 17.891 -9.984 1 91.62 260 HIS A C 1
ATOM 2040 O O . HIS A 1 260 ? 4.719 16.781 -9.742 1 91.62 260 HIS A O 1
ATOM 2046 N N . ARG A 1 261 ? 5.336 18.453 -11.156 1 89.75 261 ARG A N 1
ATOM 2047 C CA . ARG A 1 261 ? 4.871 17.703 -12.32 1 89.75 261 ARG A CA 1
ATOM 2048 C C . ARG A 1 261 ? 5.691 16.438 -12.523 1 89.75 261 ARG A C 1
ATOM 2050 O O . ARG A 1 261 ? 6.914 16.453 -12.359 1 89.75 261 ARG A O 1
ATOM 2057 N N . ASN A 1 262 ? 5.074 15.312 -12.75 1 87.81 262 ASN A N 1
ATOM 2058 C CA . ASN A 1 262 ? 5.648 14.039 -13.164 1 87.81 262 ASN A CA 1
ATOM 2059 C C . ASN A 1 262 ? 6.508 13.422 -12.062 1 87.81 262 ASN A C 1
ATOM 2061 O O . ASN A 1 262 ? 7.301 12.516 -12.328 1 87.81 262 ASN A O 1
ATOM 2065 N N . ALA A 1 263 ? 6.473 13.992 -10.891 1 88.75 263 ALA A N 1
ATOM 2066 C CA . ALA A 1 263 ? 7.289 13.461 -9.797 1 88.75 263 ALA A CA 1
ATOM 2067 C C . ALA A 1 263 ? 6.91 12.016 -9.492 1 88.75 263 ALA A C 1
ATOM 2069 O O . ALA A 1 263 ? 7.785 11.156 -9.336 1 88.75 263 ALA A O 1
ATOM 2070 N N . LEU A 1 264 ? 5.625 11.75 -9.398 1 89.62 264 LEU A N 1
ATOM 2071 C CA . LEU A 1 264 ? 5.164 10.406 -9.094 1 89.62 264 LEU A CA 1
ATOM 2072 C C . LEU A 1 264 ? 5.391 9.469 -10.273 1 89.62 264 LEU A C 1
ATOM 2074 O O . LEU A 1 264 ? 5.824 8.328 -10.102 1 89.62 264 LEU A O 1
ATOM 2078 N N . ARG A 1 265 ? 5.094 9.93 -11.398 1 85.38 265 ARG A N 1
ATOM 2079 C CA . ARG A 1 265 ? 5.312 9.133 -12.609 1 85.38 265 ARG A CA 1
ATOM 2080 C C . ARG A 1 265 ? 6.77 8.711 -12.734 1 85.38 265 ARG A C 1
ATOM 2082 O O . ARG A 1 265 ? 7.066 7.555 -13.023 1 85.38 265 ARG A O 1
ATOM 2089 N N . ASN A 1 266 ? 7.645 9.656 -12.523 1 85.25 266 ASN A N 1
ATOM 2090 C CA . ASN A 1 266 ? 9.078 9.391 -12.633 1 85.25 266 ASN A CA 1
ATOM 2091 C C . ASN A 1 266 ? 9.539 8.391 -11.578 1 85.25 266 ASN A C 1
ATOM 2093 O O . ASN A 1 266 ? 10.406 7.555 -11.844 1 85.25 266 ASN A O 1
ATOM 2097 N N . ALA A 1 267 ? 8.992 8.523 -10.469 1 86.25 267 ALA A N 1
ATOM 2098 C CA . ALA A 1 267 ? 9.406 7.664 -9.367 1 86.25 267 ALA A CA 1
ATOM 2099 C C . ALA A 1 267 ? 8.914 6.234 -9.578 1 86.25 267 ALA A C 1
ATOM 2101 O O . ALA A 1 267 ? 9.531 5.285 -9.078 1 86.25 267 ALA A O 1
ATOM 2102 N N . ASN A 1 268 ? 7.82 6.086 -10.312 1 79.81 268 ASN A N 1
ATOM 2103 C CA . ASN A 1 268 ? 7.172 4.777 -10.352 1 79.81 268 ASN A CA 1
ATOM 2104 C C . ASN A 1 268 ? 7.199 4.184 -11.758 1 79.81 268 ASN A C 1
ATOM 2106 O O . ASN A 1 268 ? 6.898 3.002 -11.945 1 79.81 268 ASN A O 1
ATOM 2110 N N . ALA A 1 269 ? 7.41 4.965 -12.781 1 68.94 269 ALA A N 1
ATOM 2111 C CA . ALA A 1 269 ? 7.34 4.48 -14.156 1 68.94 269 ALA A CA 1
ATOM 2112 C C . ALA A 1 269 ? 8.328 3.34 -14.391 1 68.94 269 ALA A C 1
ATOM 2114 O O . ALA A 1 269 ? 9.492 3.428 -14 1 68.94 269 ALA A O 1
ATOM 2115 N N . ALA A 1 270 ? 7.832 2.129 -14.414 1 55.09 270 ALA A N 1
ATOM 2116 C CA . ALA A 1 270 ? 8.664 0.981 -14.766 1 55.09 270 ALA A CA 1
ATOM 2117 C C . ALA A 1 270 ? 9.234 1.132 -16.172 1 55.09 270 ALA A C 1
ATOM 2119 O O . ALA A 1 270 ? 8.539 1.592 -17.078 1 55.09 270 ALA A O 1
ATOM 2120 N N . GLY A 1 271 ? 10.344 1.871 -16.438 1 45.22 271 GLY A N 1
ATOM 2121 C CA . GLY A 1 271 ? 10.883 1.847 -17.781 1 45.22 271 GLY A CA 1
ATOM 2122 C C . GLY A 1 271 ? 10.453 0.626 -18.578 1 45.22 271 GLY A C 1
ATOM 2123 O O . GLY A 1 271 ? 11.258 -0.283 -18.812 1 45.22 271 GLY A O 1
ATOM 2124 N N . ALA A 1 272 ? 9.445 0.162 -18.328 1 39.53 272 ALA A N 1
ATOM 2125 C CA . ALA A 1 272 ? 9.18 -1.108 -18.984 1 39.53 272 ALA A CA 1
ATOM 2126 C C . ALA A 1 272 ? 9.469 -1.015 -20.484 1 39.53 272 ALA A C 1
ATOM 2128 O O . ALA A 1 272 ? 8.719 -0.382 -21.234 1 39.53 272 ALA A O 1
ATOM 2129 N N . ARG A 1 273 ? 10.578 -0.856 -21 1 37.72 273 ARG A N 1
ATOM 2130 C CA . ARG A 1 273 ? 10.781 -1.324 -22.359 1 37.72 273 ARG A CA 1
ATOM 2131 C C . ARG A 1 273 ? 9.797 -2.432 -22.719 1 37.72 273 ARG A C 1
ATOM 2133 O O . ARG A 1 273 ? 9.398 -2.57 -23.875 1 37.72 273 ARG A O 1
ATOM 2140 N N . TYR A 1 274 ? 9.945 -3.592 -22.094 1 34.09 274 TYR A N 1
ATOM 2141 C CA . TYR A 1 274 ? 9.375 -4.844 -22.594 1 34.09 274 TYR A CA 1
ATOM 2142 C C . TYR A 1 274 ? 7.855 -4.82 -22.5 1 34.09 274 TYR A C 1
ATOM 2144 O O . TYR A 1 274 ? 7.172 -5.234 -23.438 1 34.09 274 TYR A O 1
ATOM 2152 N N . LEU A 1 275 ? 7.332 -4.859 -21.203 1 35.41 275 LEU A N 1
ATOM 2153 C CA . LEU A 1 275 ? 6.07 -5.582 -21.094 1 35.41 275 LEU A CA 1
ATOM 2154 C C . LEU A 1 275 ? 4.906 -4.723 -21.562 1 35.41 275 LEU A C 1
ATOM 2156 O O . LEU A 1 275 ? 3.854 -5.246 -21.938 1 35.41 275 LEU A O 1
ATOM 2160 N N . PHE A 1 276 ? 4.781 -3.406 -21.172 1 34.88 276 PHE A N 1
ATOM 2161 C CA . PHE A 1 276 ? 3.57 -2.73 -21.625 1 34.88 276 PHE A CA 1
ATOM 2162 C C . PHE A 1 276 ? 3.82 -1.977 -22.922 1 34.88 276 PHE A C 1
ATOM 2164 O O . PHE A 1 276 ? 4.789 -1.221 -23.031 1 34.88 276 PHE A O 1
ATOM 2171 N N . ASP A 1 277 ? 3.51 -2.629 -23.906 1 35.12 277 ASP A N 1
ATOM 2172 C CA . ASP A 1 277 ? 3.354 -1.92 -25.172 1 35.12 277 ASP A CA 1
ATOM 2173 C C . ASP A 1 277 ? 2.75 -0.534 -24.953 1 35.12 277 ASP A C 1
ATOM 2175 O O . ASP A 1 277 ? 1.606 -0.412 -24.516 1 35.12 277 ASP A O 1
ATOM 2179 N N . PRO A 1 278 ? 3.592 0.445 -24.844 1 39.38 278 PRO A N 1
ATOM 2180 C CA . PRO A 1 278 ? 3.055 1.805 -24.766 1 39.38 278 PRO A CA 1
ATOM 2181 C C . PRO A 1 278 ? 1.838 2.014 -25.656 1 39.38 278 PRO A C 1
ATOM 2183 O O . PRO A 1 278 ? 1.145 3.027 -25.547 1 39.38 278 PRO A O 1
ATOM 2186 N N . ARG A 1 279 ? 1.964 1.331 -26.734 1 34.81 279 ARG A N 1
ATOM 2187 C CA . ARG A 1 279 ? 0.938 1.51 -27.75 1 34.81 279 ARG A CA 1
ATOM 2188 C C . ARG A 1 279 ? -0.43 1.079 -27.234 1 34.81 279 ARG A C 1
ATOM 2190 O O . ARG A 1 279 ? -1.392 0.996 -28 1 34.81 279 ARG A O 1
ATOM 2197 N N . LYS A 1 280 ? -0.332 0.403 -26.188 1 34.41 280 LYS A N 1
ATOM 2198 C CA . LYS A 1 280 ? -1.727 0.201 -25.812 1 34.41 280 LYS A CA 1
ATOM 2199 C C . LYS A 1 280 ? -2.42 1.532 -25.531 1 34.41 280 LYS A C 1
ATOM 2201 O O . LYS A 1 280 ? -1.865 2.396 -24.859 1 34.41 280 LYS A O 1
ATOM 2206 N N . ASN A 1 281 ? -3.361 1.88 -26.188 1 36.19 281 ASN A N 1
ATOM 2207 C CA . ASN A 1 281 ? -4.02 3.07 -26.719 1 36.19 281 ASN A CA 1
ATOM 2208 C C . ASN A 1 281 ? -4.145 4.16 -25.656 1 36.19 281 ASN A C 1
ATOM 2210 O O . ASN A 1 281 ? -4.445 5.312 -25.969 1 36.19 281 ASN A O 1
ATOM 2214 N N . GLY A 1 282 ? -4.371 3.824 -24.391 1 33.88 282 GLY A N 1
ATOM 2215 C CA . GLY A 1 282 ? -4.809 4.812 -23.422 1 33.88 282 GLY A CA 1
ATOM 2216 C C . GLY A 1 282 ? -3.811 5.027 -22.297 1 33.88 282 GLY A C 1
ATOM 2217 O O . GLY A 1 282 ? -4.199 5.25 -21.156 1 33.88 282 GLY A O 1
ATOM 2218 N N . ALA A 1 283 ? -2.588 4.914 -22.484 1 38.34 283 ALA A N 1
ATOM 2219 C CA . ALA A 1 283 ? -1.398 4.98 -21.641 1 38.34 283 ALA A CA 1
ATOM 2220 C C . ALA A 1 283 ? -1.296 6.336 -20.953 1 38.34 283 ALA A C 1
ATOM 2222 O O . ALA A 1 283 ? -0.829 6.422 -19.812 1 38.34 283 ALA A O 1
ATOM 2223 N N . GLU A 1 284 ? -1.538 7.328 -21.672 1 37.66 284 GLU A N 1
ATOM 2224 C CA . GLU A 1 284 ? -1.374 8.688 -21.156 1 37.66 284 GLU A CA 1
ATOM 2225 C C . GLU A 1 284 ? -2.18 8.883 -19.875 1 37.66 284 GLU A C 1
ATOM 2227 O O . GLU A 1 284 ? -1.831 9.727 -19.031 1 37.66 284 GLU A O 1
ATOM 2232 N N . TYR A 1 285 ? -3.312 8.211 -19.797 1 38.34 285 TYR A N 1
ATOM 2233 C CA . TYR A 1 285 ? -4.219 8.484 -18.688 1 38.34 285 TYR A CA 1
ATOM 2234 C C . TYR A 1 285 ? -4.113 7.41 -17.625 1 38.34 285 TYR A C 1
ATOM 2236 O O . TYR A 1 285 ? -4.965 7.324 -16.734 1 38.34 285 TYR A O 1
ATOM 2244 N N . ASP A 1 286 ? -3.066 6.598 -17.734 1 49 286 ASP A N 1
ATOM 2245 C CA . ASP A 1 286 ? -3.037 5.453 -16.828 1 49 286 ASP A CA 1
ATOM 2246 C C . ASP A 1 286 ? -2.463 5.844 -15.477 1 49 286 ASP A C 1
ATOM 2248 O O . ASP A 1 286 ? -1.267 6.113 -15.352 1 49 286 ASP A O 1
ATOM 2252 N N . LEU A 1 287 ? -3.346 6.262 -14.562 1 54.78 287 LEU A N 1
ATOM 2253 C CA . LEU A 1 287 ? -3.006 6.539 -13.172 1 54.78 287 LEU A CA 1
ATOM 2254 C C . LEU A 1 287 ? -2.188 5.398 -12.57 1 54.78 287 LEU A C 1
ATOM 2256 O O . LEU A 1 287 ? -1.558 5.566 -11.523 1 54.78 287 LEU A O 1
ATOM 2260 N N . GLY A 1 288 ? -2.125 4.348 -13.383 1 57.81 288 GLY A N 1
ATOM 2261 C CA . GLY A 1 288 ? -1.343 3.213 -12.922 1 57.81 288 GLY A CA 1
ATOM 2262 C C . GLY A 1 288 ? 0.144 3.504 -12.836 1 57.81 288 GLY A C 1
ATOM 2263 O O . GLY A 1 288 ? 0.836 2.988 -11.961 1 57.81 288 GLY A O 1
ATOM 2264 N N . ASP A 1 289 ? 0.634 4.406 -13.656 1 58.78 289 ASP A N 1
ATOM 2265 C CA . ASP A 1 289 ? 2.055 4.734 -13.695 1 58.78 289 ASP A CA 1
ATOM 2266 C C . ASP A 1 289 ? 2.436 5.66 -12.547 1 58.78 289 ASP A C 1
ATOM 2268 O O . ASP A 1 289 ? 3.619 5.836 -12.25 1 58.78 289 ASP A O 1
ATOM 2272 N N . LEU A 1 290 ? 1.412 6.148 -11.914 1 67.56 290 LEU A N 1
ATOM 2273 C CA . LEU A 1 290 ? 1.7 7.113 -10.852 1 67.56 290 LEU A CA 1
ATOM 2274 C C . LEU A 1 290 ? 2.002 6.402 -9.539 1 67.56 290 LEU A C 1
ATOM 2276 O O . LEU A 1 290 ? 2.539 7.012 -8.609 1 67.56 290 LEU A O 1
ATOM 2280 N N . SER A 1 291 ? 1.596 5.16 -9.547 1 71.31 291 SER A N 1
ATOM 2281 C CA . SER A 1 291 ? 1.707 4.484 -8.258 1 71.31 291 SER A CA 1
ATOM 2282 C C . SER A 1 291 ? 2.354 3.113 -8.406 1 71.31 291 SER A C 1
ATOM 2284 O O . SER A 1 291 ? 2.396 2.557 -9.508 1 71.31 291 SER A O 1
ATOM 2286 N N . TYR A 1 292 ? 2.941 2.762 -7.348 1 69.12 292 TYR A N 1
ATOM 2287 C CA . TYR A 1 292 ? 3.461 1.397 -7.34 1 69.12 292 TYR A CA 1
ATOM 2288 C C . TYR A 1 292 ? 2.369 0.4 -6.973 1 69.12 292 TYR A C 1
ATOM 2290 O O . TYR A 1 292 ? 2.598 -0.812 -6.977 1 69.12 292 TYR A O 1
ATOM 2298 N N . THR A 1 293 ? 1.139 0.988 -6.785 1 65.44 293 THR A N 1
ATOM 2299 C CA . THR A 1 293 ? -0.01 0.118 -6.559 1 65.44 293 THR A CA 1
ATOM 2300 C C . THR A 1 293 ? -0.833 -0.038 -7.832 1 65.44 293 THR A C 1
ATOM 2302 O O . THR A 1 293 ? -0.941 0.898 -8.625 1 65.44 293 THR A O 1
ATOM 2305 N N . CYS A 1 294 ? -0.98 -1.16 -8.477 1 52.25 294 CYS A N 1
ATOM 2306 C CA . CYS A 1 294 ? -1.67 -1.36 -9.75 1 52.25 294 CYS A CA 1
ATOM 2307 C C . CYS A 1 294 ? -3.17 -1.146 -9.594 1 52.25 294 CYS A C 1
ATOM 2309 O O . CYS A 1 294 ? -3.754 -0.301 -10.273 1 52.25 294 CYS A O 1
ATOM 2311 N N . GLY A 1 295 ? -3.875 -2.01 -8.945 1 54.97 295 GLY A N 1
ATOM 2312 C CA . GLY A 1 295 ? -5.32 -1.94 -8.812 1 54.97 295 GLY A CA 1
ATOM 2313 C C . GLY A 1 295 ? -5.773 -0.988 -7.723 1 54.97 295 GLY A C 1
ATOM 2314 O O . GLY A 1 295 ? -5.273 -1.042 -6.598 1 54.97 295 GLY A O 1
ATOM 2315 N N . ARG A 1 296 ? -6.359 0.239 -8.258 1 60.06 296 ARG A N 1
ATOM 2316 C CA . ARG A 1 296 ? -6.832 1.145 -7.219 1 60.06 296 ARG A CA 1
ATOM 2317 C C . ARG A 1 296 ? -8.359 1.199 -7.195 1 60.06 296 ARG A C 1
ATOM 2319 O O . ARG A 1 296 ? -9.008 1.007 -8.227 1 60.06 296 ARG A O 1
ATOM 2326 N N . ARG A 1 297 ? -8.82 1.132 -5.984 1 62.62 297 ARG A N 1
ATOM 2327 C CA . ARG A 1 297 ? -10.25 1.336 -5.789 1 62.62 297 ARG A CA 1
ATOM 2328 C C . ARG A 1 297 ? -10.672 2.727 -6.246 1 62.62 297 ARG A C 1
ATOM 2330 O O . ARG A 1 297 ? -9.828 3.607 -6.434 1 62.62 297 ARG A O 1
ATOM 2337 N N . THR A 1 298 ? -11.852 2.822 -6.645 1 69.25 298 THR A N 1
ATOM 2338 C CA . THR A 1 298 ? -12.43 4.105 -7.031 1 69.25 298 THR A CA 1
ATOM 2339 C C . THR A 1 298 ? -12.766 4.941 -5.801 1 69.25 298 THR A C 1
ATOM 2341 O O . THR A 1 298 ? -13.883 5.461 -5.684 1 69.25 298 THR A O 1
ATOM 2344 N N . ASP A 1 299 ? -11.758 5.133 -5.016 1 81.56 299 ASP A N 1
ATOM 2345 C CA . ASP A 1 299 ? -11.977 5.805 -3.736 1 81.56 299 ASP A CA 1
ATOM 2346 C C . ASP A 1 299 ? -12.281 7.285 -3.939 1 81.56 299 ASP A C 1
ATOM 2348 O O . ASP A 1 299 ? -12.805 7.945 -3.041 1 81.56 299 ASP A O 1
ATOM 2352 N N . ALA A 1 300 ? -12 7.785 -5.105 1 87.06 300 ALA A N 1
ATOM 2353 C CA . ALA A 1 300 ? -12.203 9.211 -5.375 1 87.06 300 ALA A CA 1
ATOM 2354 C C . ALA A 1 300 ? -13.688 9.555 -5.391 1 87.06 300 ALA A C 1
ATOM 2356 O O . ALA A 1 300 ? -14.062 10.703 -5.148 1 87.06 300 ALA A O 1
ATOM 2357 N N . VAL A 1 301 ? -14.469 8.547 -5.637 1 87.56 301 VAL A N 1
ATOM 2358 C CA . VAL A 1 301 ? -15.898 8.781 -5.777 1 87.56 301 VAL A CA 1
ATOM 2359 C C . VAL A 1 301 ? -16.484 9.25 -4.445 1 87.56 301 VAL A C 1
ATOM 2361 O O . VAL A 1 301 ? -17.406 10.07 -4.414 1 87.56 301 VAL A O 1
ATOM 2364 N N . LYS A 1 302 ? -15.961 8.773 -3.422 1 89.88 302 LYS A N 1
ATOM 2365 C CA . LYS A 1 302 ? -16.438 9.156 -2.096 1 89.88 302 LYS A CA 1
ATOM 2366 C C . LYS A 1 302 ? -16.188 10.641 -1.824 1 89.88 302 LYS A C 1
ATOM 2368 O O . LYS A 1 302 ? -17.109 11.359 -1.416 1 89.88 302 LYS A O 1
ATOM 2373 N N . LEU A 1 303 ? -14.992 11.07 -2.041 1 92.31 303 LEU A N 1
ATOM 2374 C CA . LEU A 1 303 ? -14.648 12.477 -1.836 1 92.31 303 LEU A CA 1
ATOM 2375 C C . LEU A 1 303 ? -15.383 13.367 -2.836 1 92.31 303 LEU A C 1
ATOM 2377 O O . LEU A 1 303 ? -15.828 14.461 -2.488 1 92.31 303 LEU A O 1
ATOM 2381 N N . TRP A 1 304 ? -15.453 12.852 -4.059 1 92.44 304 TRP A N 1
ATOM 2382 C CA . TRP A 1 304 ? -16.203 13.578 -5.082 1 92.44 304 TRP A CA 1
ATOM 2383 C C . TRP A 1 304 ? -17.641 13.805 -4.656 1 92.44 304 TRP A C 1
ATOM 2385 O O . TRP A 1 304 ? -18.172 14.914 -4.781 1 92.44 304 TRP A O 1
ATOM 2395 N N . ALA A 1 305 ? -18.234 12.781 -4.156 1 92.19 305 ALA A N 1
ATOM 2396 C CA . ALA A 1 305 ? -19.625 12.859 -3.74 1 92.19 305 ALA A CA 1
ATOM 2397 C C . ALA A 1 305 ? -19.797 13.852 -2.588 1 92.19 305 ALA A C 1
ATOM 2399 O O . ALA A 1 305 ? -20.75 14.641 -2.574 1 92.19 305 ALA A O 1
ATOM 2400 N N . LEU A 1 306 ? -18.906 13.812 -1.624 1 92.75 306 LEU A N 1
ATOM 2401 C CA . LEU A 1 306 ? -18.938 14.758 -0.515 1 92.75 306 LEU A CA 1
ATOM 2402 C C . LEU A 1 306 ? -18.828 16.188 -1.021 1 92.75 306 LEU A C 1
ATOM 2404 O O . LEU A 1 306 ? -19.609 17.062 -0.626 1 92.75 306 LEU A O 1
ATOM 2408 N N . TRP A 1 307 ? -17.875 16.375 -1.875 1 93.38 307 TRP A N 1
ATOM 2409 C CA . TRP A 1 307 ? -17.609 17.703 -2.4 1 93.38 307 TRP A CA 1
ATOM 2410 C C . TRP A 1 307 ? -18.766 18.203 -3.246 1 93.38 307 TRP A C 1
ATOM 2412 O O . TRP A 1 307 ? -19.141 19.375 -3.18 1 93.38 307 TRP A O 1
ATOM 2422 N N . LYS A 1 308 ? -19.328 17.375 -4.062 1 92.19 308 LYS A N 1
ATOM 2423 C CA . LYS A 1 308 ? -20.438 17.734 -4.938 1 92.19 308 LYS A CA 1
ATOM 2424 C C . LYS A 1 308 ? -21.688 18.078 -4.133 1 92.19 308 LYS A C 1
ATOM 2426 O O . LYS A 1 308 ? -22.422 19.016 -4.469 1 92.19 308 LYS A O 1
ATOM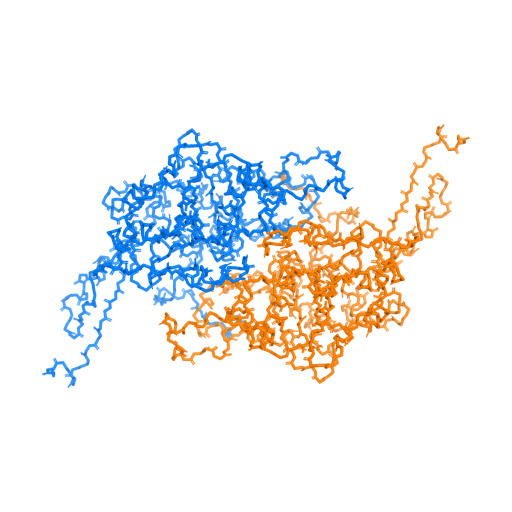 2431 N N . TYR A 1 309 ? -21.906 17.359 -3.133 1 93.12 309 TYR A N 1
ATOM 2432 C CA . TYR A 1 309 ? -23.125 17.516 -2.348 1 93.12 309 TYR A CA 1
ATOM 2433 C C . TYR A 1 309 ? -23 18.703 -1.396 1 93.12 309 TYR A C 1
ATOM 2435 O O . TYR A 1 309 ? -23.875 19.578 -1.367 1 93.12 309 TYR A O 1
ATOM 2443 N N . TYR A 1 310 ? -21.906 18.781 -0.654 1 94 310 TYR A N 1
ATOM 2444 C CA . TYR A 1 310 ? -21.781 19.797 0.387 1 94 310 TYR A CA 1
ATOM 2445 C C . TYR A 1 310 ? -21.109 21.047 -0.157 1 94 310 TYR A C 1
ATOM 2447 O O . TYR A 1 310 ? -21.266 22.141 0.394 1 94 310 TYR A O 1
ATOM 2455 N N . GLY A 1 311 ? -20.344 20.891 -1.188 1 93.5 311 GLY A N 1
ATOM 2456 C CA . GLY A 1 311 ? -19.5 21.984 -1.65 1 93.5 311 GLY A CA 1
ATOM 2457 C C . GLY A 1 311 ? -18.344 22.281 -0.715 1 93.5 311 GLY A C 1
ATOM 2458 O O . GLY A 1 311 ? -18.25 21.703 0.365 1 93.5 311 GLY A O 1
ATOM 2459 N N . ARG A 1 312 ? -17.547 23.172 -1.154 1 94.12 312 ARG A N 1
ATOM 2460 C CA . ARG A 1 312 ? -16.406 23.578 -0.338 1 94.12 312 ARG A CA 1
ATOM 2461 C C . ARG A 1 312 ? -16.859 24.203 0.976 1 94.12 312 ARG A C 1
ATOM 2463 O O . ARG A 1 312 ? -16.328 23.891 2.041 1 94.12 312 ARG A O 1
ATOM 2470 N N . ALA A 1 313 ? -17.828 25 0.873 1 95.81 313 ALA A N 1
ATOM 2471 C CA . ALA A 1 313 ? -18.344 25.703 2.047 1 95.81 313 ALA A CA 1
ATOM 2472 C C . ALA A 1 313 ? -18.953 24.734 3.045 1 95.81 313 ALA A C 1
ATOM 2474 O O . ALA A 1 313 ? -18.797 24.875 4.258 1 95.81 313 ALA A O 1
ATOM 2475 N N . GLY A 1 314 ? -19.688 23.781 2.488 1 95.62 314 GLY A N 1
ATOM 2476 C CA . GLY A 1 314 ? -20.297 22.781 3.359 1 95.62 314 GLY A CA 1
ATOM 2477 C C . GLY A 1 314 ? -19.281 21.906 4.062 1 95.62 314 GLY A C 1
ATOM 2478 O O . GLY A 1 314 ? -19.438 21.594 5.242 1 95.62 314 GLY A O 1
ATOM 2479 N N . LEU A 1 315 ? -18.266 21.5 3.365 1 95.94 315 LEU A N 1
ATOM 2480 C CA . LEU A 1 315 ? -17.188 20.734 3.984 1 95.94 315 LEU A CA 1
ATOM 2481 C C . LEU A 1 315 ? -16.469 21.562 5.039 1 95.94 315 LEU A C 1
ATOM 2483 O O . LEU A 1 315 ? -16.141 21.062 6.113 1 95.94 315 LEU A O 1
ATOM 2487 N N . GLY A 1 316 ? -16.266 22.828 4.723 1 97.06 316 GLY A N 1
ATOM 2488 C CA . GLY A 1 316 ? -15.672 23.734 5.688 1 97.06 316 GLY A CA 1
ATOM 2489 C C . GLY A 1 316 ? -16.5 23.891 6.949 1 97.06 316 GLY A C 1
ATOM 2490 O O . GLY A 1 316 ? -15.961 23.906 8.055 1 97.06 316 GLY A O 1
ATOM 2491 N N . ALA A 1 317 ? -17.797 23.984 6.789 1 96.06 317 ALA A N 1
ATOM 2492 C CA . ALA A 1 317 ? -18.703 24.125 7.926 1 96.06 317 ALA A CA 1
ATOM 2493 C C . ALA A 1 317 ? -18.641 22.906 8.844 1 96.06 317 ALA A C 1
ATOM 2495 O O . ALA A 1 317 ? -18.75 23.031 10.062 1 96.06 317 ALA A O 1
ATOM 2496 N N . ARG A 1 318 ? -18.469 21.797 8.219 1 93.94 318 ARG A N 1
ATOM 2497 C CA . ARG A 1 318 ? -18.359 20.562 9 1 93.94 318 ARG A CA 1
ATOM 2498 C C . ARG A 1 318 ? -17.078 20.578 9.844 1 93.94 318 ARG A C 1
ATOM 2500 O O . ARG A 1 318 ? -17.094 20.156 11.008 1 93.94 318 ARG A O 1
ATOM 2507 N N . VAL A 1 319 ? -16.031 20.984 9.273 1 96.06 319 VAL A N 1
ATOM 2508 C CA . VAL A 1 319 ? -14.766 21.109 9.984 1 96.06 319 VAL A CA 1
ATOM 2509 C C . VAL A 1 319 ? -14.906 22.125 11.117 1 96.06 319 VAL A C 1
ATOM 2511 O O . VAL A 1 319 ? -14.516 21.859 12.258 1 96.06 319 VAL A O 1
ATOM 2514 N N . ASP A 1 320 ? -15.508 23.219 10.82 1 97.38 320 ASP A N 1
ATOM 2515 C CA . ASP A 1 320 ? -15.688 24.297 11.789 1 97.38 320 ASP A CA 1
ATOM 2516 C C . ASP A 1 320 ? -16.562 23.844 12.953 1 97.38 320 ASP A C 1
ATOM 2518 O O . ASP A 1 320 ? -16.328 24.234 14.102 1 97.38 320 ASP A O 1
ATOM 2522 N N . GLN A 1 321 ? -17.547 23.094 12.594 1 95.19 321 GLN A N 1
ATOM 2523 C CA . GLN A 1 321 ? -18.422 22.578 13.641 1 95.19 321 GLN A CA 1
ATOM 2524 C C . GLN A 1 321 ? -17.641 21.734 14.641 1 95.19 321 GLN A C 1
ATOM 2526 O O . GLN A 1 321 ? -17.891 21.781 15.844 1 95.19 321 GLN A O 1
ATOM 2531 N N . LYS A 1 322 ? -16.734 20.922 14.164 1 94.31 322 LYS A N 1
ATOM 2532 C CA . LYS A 1 322 ? -15.914 20.109 15.047 1 94.31 322 LYS A CA 1
ATOM 2533 C C . LYS A 1 322 ? -15.047 20.969 15.953 1 94.31 322 LYS A C 1
ATOM 2535 O O . LYS A 1 322 ? -14.867 20.656 17.125 1 94.31 322 LYS A O 1
ATOM 2540 N N . VAL A 1 323 ? -14.516 22.031 15.414 1 96.88 323 VAL A N 1
ATOM 2541 C CA . VAL A 1 323 ? -13.727 22.984 16.203 1 96.88 323 VAL A CA 1
ATOM 2542 C C . VAL A 1 323 ? -14.602 23.594 17.297 1 96.88 323 VAL A C 1
ATOM 2544 O O . VAL A 1 323 ? -14.188 23.656 18.453 1 96.88 323 VAL A O 1
ATOM 2547 N N . ASP A 1 324 ? -15.82 23.984 16.938 1 97.19 324 ASP A N 1
ATOM 2548 C CA . ASP A 1 324 ? -16.75 24.594 17.875 1 97.19 324 ASP A CA 1
ATOM 2549 C C . ASP A 1 324 ? -17.109 23.609 19 1 97.19 324 ASP A C 1
ATOM 2551 O O . ASP A 1 324 ? -17.188 23.984 20.172 1 97.19 324 ASP A O 1
ATOM 2555 N N . GLU A 1 325 ? -17.375 22.406 18.562 1 95.88 325 GLU A N 1
ATOM 2556 C CA . GLU A 1 325 ? -17.734 21.391 19.531 1 95.88 325 GLU A CA 1
ATOM 2557 C C . GLU A 1 325 ? -16.609 21.141 20.531 1 95.88 325 GLU A C 1
ATOM 2559 O O . GLU A 1 325 ? -16.844 20.984 21.719 1 95.88 325 GLU A O 1
ATOM 2564 N N . LEU A 1 326 ? -15.406 21.109 20.047 1 96 326 LEU A N 1
ATOM 2565 C CA . LEU A 1 326 ? -14.258 20.922 20.922 1 96 326 LEU A CA 1
ATOM 2566 C C . LEU A 1 326 ? -14.094 22.094 21.875 1 96 326 LEU A C 1
ATOM 2568 O O . LEU A 1 326 ? -13.82 21.922 23.062 1 96 326 LEU A O 1
ATOM 2572 N N . GLU A 1 327 ? -14.234 23.25 21.375 1 96.19 327 GLU A N 1
ATOM 2573 C CA . GLU A 1 327 ? -14.125 24.453 22.203 1 96.19 327 GLU A CA 1
ATOM 2574 C C . GLU A 1 327 ? -15.172 24.453 23.312 1 96.19 327 GLU A C 1
ATOM 2576 O O . GLU A 1 327 ? -14.875 24.828 24.453 1 96.19 327 GLU A O 1
ATOM 2581 N N . MET A 1 328 ? -16.344 24.094 22.891 1 96.94 328 MET A N 1
ATOM 2582 C CA . MET A 1 328 ? -17.422 24 23.875 1 96.94 328 MET A CA 1
ATOM 2583 C C . MET A 1 328 ? -17.094 22.969 24.953 1 96.94 328 MET A C 1
ATOM 2585 O O . MET A 1 328 ? -17.312 23.203 26.141 1 96.94 328 MET A O 1
ATOM 2589 N N . PHE A 1 329 ? -16.609 21.844 24.484 1 96.19 329 PHE A N 1
ATOM 2590 C CA . PHE A 1 329 ? -16.234 20.781 25.406 1 96.19 329 PHE A CA 1
ATOM 2591 C C . PHE A 1 329 ? -15.164 21.266 26.375 1 96.19 329 PHE A C 1
ATOM 2593 O O . PHE A 1 329 ? -15.266 21.031 27.578 1 96.19 329 PHE A O 1
ATOM 2600 N N . VAL A 1 330 ? -14.18 21.938 25.891 1 96.19 330 VAL A N 1
ATOM 2601 C CA . VAL A 1 330 ? -13.07 22.438 26.703 1 96.19 330 VAL A CA 1
ATOM 2602 C C . VAL A 1 330 ? -13.594 23.453 27.719 1 96.19 330 VAL A C 1
ATOM 2604 O O . VAL A 1 330 ? -13.18 23.453 28.875 1 96.19 330 VAL A O 1
ATOM 2607 N N . ARG A 1 331 ? -14.477 24.266 27.328 1 96.06 331 ARG A N 1
ATOM 2608 C CA . ARG A 1 331 ? -15.078 25.25 28.234 1 96.06 331 ARG A CA 1
ATOM 2609 C C . ARG A 1 331 ? -15.797 24.562 29.375 1 96.06 331 ARG A C 1
ATOM 2611 O O . ARG A 1 331 ? -15.68 24.969 30.531 1 96.06 331 ARG A O 1
ATOM 2618 N N . GLU A 1 332 ? -16.5 23.547 29.016 1 95.38 332 GLU A N 1
ATOM 2619 C CA . GLU A 1 332 ? -17.234 22.797 30.031 1 95.38 332 GLU A CA 1
ATOM 2620 C C . GLU A 1 332 ? -16.281 22.047 30.953 1 95.38 332 GLU A C 1
ATOM 2622 O O . GLU A 1 332 ? -16.516 21.953 32.156 1 95.38 332 GLU A O 1
ATOM 2627 N N . LEU A 1 333 ? -15.273 21.516 30.344 1 93.62 333 LEU A N 1
ATOM 2628 C CA . LEU A 1 333 ? -14.273 20.75 31.094 1 93.62 333 LEU A CA 1
ATOM 2629 C C . LEU A 1 333 ? -13.586 21.641 32.125 1 93.62 333 LEU A C 1
ATOM 2631 O O . LEU A 1 333 ? -13.32 21.203 33.25 1 93.62 333 LEU A O 1
ATOM 2635 N N . ARG A 1 334 ? -13.336 22.844 31.812 1 93.69 334 ARG A N 1
ATOM 2636 C CA . ARG A 1 334 ? -12.641 23.781 32.688 1 93.69 334 ARG A CA 1
ATOM 2637 C C . ARG A 1 334 ? -13.5 24.141 33.875 1 93.69 334 ARG A C 1
ATOM 2639 O O . ARG A 1 334 ? -12.977 24.484 34.938 1 93.69 334 ARG A O 1
ATOM 2646 N N . LYS A 1 335 ? -14.781 23.969 33.781 1 93.62 335 LYS A N 1
ATOM 2647 C CA . LYS A 1 335 ? -15.703 24.328 34.844 1 93.62 335 LYS A CA 1
ATOM 2648 C C . LYS A 1 335 ? -15.953 23.156 35.781 1 93.62 335 LYS A C 1
ATOM 2650 O O . LYS A 1 335 ? -16.469 23.328 36.875 1 93.62 335 LYS A O 1
ATOM 2655 N N . ARG A 1 336 ? -15.586 22.016 35.312 1 91.25 336 ARG A N 1
ATOM 2656 C CA . ARG A 1 336 ? -15.922 20.812 36.062 1 91.25 336 ARG A CA 1
ATOM 2657 C C . ARG A 1 336 ? -14.789 20.438 37.031 1 91.25 336 ARG A C 1
ATOM 2659 O O . ARG A 1 336 ? -13.633 20.297 36.594 1 91.25 336 ARG A O 1
ATOM 2666 N N . PRO A 1 337 ? -15.164 20.281 38.25 1 89.19 337 PRO A N 1
ATOM 2667 C CA . PRO A 1 337 ? -14.125 19.859 39.219 1 89.19 337 PRO A CA 1
ATOM 2668 C C . PRO A 1 337 ? -13.539 18.5 38.875 1 89.19 337 PRO A C 1
ATOM 2670 O O . PRO A 1 337 ? -14.266 17.594 38.438 1 89.19 337 PRO A O 1
ATOM 2673 N N . GLY A 1 338 ? -12.273 18.359 39.125 1 90 338 GLY A N 1
ATOM 2674 C CA . GLY A 1 338 ? -11.625 17.078 38.969 1 90 338 GLY A CA 1
ATOM 2675 C C . GLY A 1 338 ? -11.016 16.859 37.594 1 90 338 GLY A C 1
ATOM 2676 O O . GLY A 1 338 ? -10.391 15.828 37.344 1 90 338 GLY A O 1
ATOM 2677 N N . PHE A 1 339 ? -11.305 17.797 36.781 1 91.69 339 PHE A N 1
ATOM 2678 C CA . PHE A 1 339 ? -10.719 17.688 35.438 1 91.69 339 PHE A CA 1
ATOM 2679 C C . PHE A 1 339 ? -9.648 18.75 35.219 1 91.69 339 PHE A C 1
ATOM 2681 O O . PHE A 1 339 ? -9.789 19.875 35.688 1 91.69 339 PHE A O 1
ATOM 2688 N N . ALA A 1 340 ? -8.531 18.359 34.594 1 91.38 340 ALA A N 1
ATOM 2689 C CA . ALA A 1 340 ? -7.473 19.297 34.25 1 91.38 340 ALA A CA 1
ATOM 2690 C C . ALA A 1 340 ? -6.941 19.016 32.844 1 91.38 340 ALA A C 1
ATOM 2692 O O . ALA A 1 340 ? -6.758 17.859 32.469 1 91.38 340 ALA A O 1
ATOM 2693 N N . LEU A 1 341 ? -6.785 20.125 32.125 1 92.5 341 LEU A N 1
ATOM 2694 C CA . LEU A 1 341 ? -6.191 19.969 30.797 1 92.5 341 LEU A CA 1
ATOM 2695 C C . LEU A 1 341 ? -4.734 19.531 30.906 1 92.5 341 LEU A C 1
ATOM 2697 O O . LEU A 1 341 ? -3.982 20.047 31.734 1 92.5 341 LEU A O 1
ATOM 2701 N N . ALA A 1 342 ? -4.367 18.531 30.125 1 90.94 342 ALA A N 1
ATOM 2702 C CA . ALA A 1 342 ? -2.986 18.047 30.109 1 90.94 342 ALA A CA 1
ATOM 2703 C C . ALA A 1 342 ? -2.086 19.016 29.344 1 90.94 342 ALA A C 1
ATOM 2705 O O . ALA A 1 342 ? -0.901 19.156 29.656 1 90.94 342 ALA A O 1
ATOM 2706 N N . CYS A 1 343 ? -2.537 19.641 28.328 1 91.44 343 CYS A N 1
ATOM 2707 C CA . CYS A 1 343 ? -1.865 20.641 27.516 1 91.44 343 CYS A CA 1
ATOM 2708 C C . CYS A 1 343 ? -2.877 21.547 26.828 1 91.44 343 CYS A C 1
ATOM 2710 O O . CYS A 1 343 ? -4.082 21.297 26.875 1 91.44 343 CYS A O 1
ATOM 2712 N N . LYS A 1 344 ? -2.354 22.656 26.312 1 93.31 344 LYS A N 1
ATOM 2713 C CA . LYS A 1 344 ? -3.232 23.547 25.562 1 93.31 344 LYS A CA 1
ATOM 2714 C C . LYS A 1 344 ? -3.906 22.812 24.406 1 93.31 344 LYS A C 1
ATOM 2716 O O . LYS A 1 344 ? -3.238 22.156 23.625 1 93.31 344 LYS A O 1
ATOM 2721 N N . PRO A 1 345 ? -5.195 22.906 24.312 1 95.19 345 PRO A N 1
ATOM 2722 C CA . PRO A 1 345 ? -5.906 22.172 23.25 1 95.19 345 PRO A CA 1
ATOM 2723 C C . PRO A 1 345 ? -5.59 22.688 21.859 1 95.19 345 PRO A C 1
ATOM 2725 O O . PRO A 1 345 ? -5.348 23.891 21.672 1 95.19 345 PRO A O 1
ATOM 2728 N N . TRP A 1 346 ? -5.555 21.812 20.938 1 96.06 346 TRP A N 1
ATOM 2729 C CA . TRP A 1 346 ? -5.523 22.109 19.5 1 96.06 346 TRP A CA 1
ATOM 2730 C C . TRP A 1 346 ? -6.926 22.047 18.906 1 96.06 346 TRP A C 1
ATOM 2732 O O . TRP A 1 346 ? -7.867 21.594 19.562 1 96.06 346 TRP A O 1
ATOM 2742 N N . PRO A 1 347 ? -7.078 22.453 17.688 1 95.75 347 PRO A N 1
ATOM 2743 C CA . PRO A 1 347 ? -8.422 22.609 17.125 1 95.75 347 PRO A CA 1
ATOM 2744 C C . PRO A 1 347 ? -9.219 21.312 17.125 1 95.75 347 PRO A C 1
ATOM 2746 O O . PRO A 1 347 ? -10.445 21.328 17.203 1 95.75 347 PRO A O 1
ATOM 2749 N N . PHE A 1 348 ? -8.492 20.141 17.094 1 95.56 348 PHE A N 1
ATOM 2750 C CA . PHE A 1 348 ? -9.234 18.906 16.875 1 95.56 348 PHE A CA 1
ATOM 2751 C C . PHE A 1 348 ? -8.945 17.906 17.984 1 95.56 348 PHE A C 1
ATOM 2753 O O . PHE A 1 348 ? -9.453 16.781 17.953 1 95.56 348 PHE A O 1
ATOM 2760 N N . ASN A 1 349 ? -8.117 18.234 18.906 1 94.5 349 ASN A N 1
ATOM 2761 C CA . ASN A 1 349 ? -7.766 17.312 19.984 1 94.5 349 ASN A CA 1
ATOM 2762 C C . ASN A 1 349 ? -7.719 18.047 21.328 1 94.5 349 ASN A C 1
ATOM 2764 O O . ASN A 1 349 ? -7.258 19.188 21.422 1 94.5 349 ASN A O 1
ATOM 2768 N N . VAL A 1 350 ? -8.211 17.391 22.344 1 94.56 350 VAL A N 1
ATOM 2769 C CA . VAL A 1 350 ? -8.047 17.828 23.719 1 94.56 350 VAL A CA 1
ATOM 2770 C C . VAL A 1 350 ? -7.613 16.656 24.594 1 94.56 350 VAL A C 1
ATOM 2772 O O . VAL A 1 350 ? -8.117 15.531 24.438 1 94.56 350 VAL A O 1
ATOM 2775 N N . ASN A 1 351 ? -6.547 16.875 25.281 1 91.5 351 ASN A N 1
ATOM 2776 C CA . ASN A 1 351 ? -6.07 15.914 26.266 1 91.5 351 ASN A CA 1
ATOM 2777 C C . ASN A 1 351 ? -6.312 16.406 27.688 1 91.5 351 ASN A C 1
ATOM 2779 O O . ASN A 1 351 ? -5.996 17.547 28.031 1 91.5 351 ASN A O 1
ATOM 2783 N N . PHE A 1 352 ? -6.906 15.523 28.562 1 92.81 352 PHE A N 1
ATOM 2784 C CA . PHE A 1 352 ? -7.215 15.953 29.906 1 92.81 352 PHE A CA 1
ATOM 2785 C C . PHE A 1 352 ? -7.094 14.789 30.891 1 92.81 352 PHE A C 1
ATOM 2787 O O . PHE A 1 352 ? -7.082 13.625 30.484 1 92.81 352 PHE A O 1
ATOM 2794 N N . PHE A 1 353 ? -6.891 15.109 32.094 1 90.31 353 PHE A N 1
ATOM 2795 C CA . PHE A 1 353 ? -6.871 14.164 33.219 1 90.31 353 PHE A CA 1
ATOM 2796 C C . PHE A 1 353 ? -8.148 14.273 34.031 1 90.31 353 PHE A C 1
ATOM 2798 O O . PHE A 1 353 ? -8.734 15.352 34.156 1 90.31 353 PHE A O 1
ATOM 2805 N N . TYR A 1 354 ? -8.516 13.117 34.5 1 89.94 354 TYR A N 1
ATOM 2806 C CA . TYR A 1 354 ? -9.57 13.078 35.5 1 89.94 354 TYR A CA 1
ATOM 2807 C C . TYR A 1 354 ? -9.016 12.68 36.875 1 89.94 354 TYR A C 1
ATOM 2809 O O . TYR A 1 354 ? -8.344 11.656 37 1 89.94 354 TYR A O 1
ATOM 2817 N N . PHE A 1 355 ? -9.258 13.477 37.75 1 87.44 355 PHE A N 1
ATOM 2818 C CA . PHE A 1 355 ? -8.852 13.242 39.125 1 87.44 355 PHE A CA 1
ATOM 2819 C C . PHE A 1 355 ? -10.055 12.875 40 1 87.44 355 PHE A C 1
ATOM 2821 O O . PHE A 1 355 ? -10.844 13.742 40.375 1 87.44 355 PHE A O 1
ATOM 2828 N N . PRO A 1 356 ? -10.102 11.57 40.406 1 85.88 356 PRO A N 1
ATOM 2829 C CA . PRO A 1 356 ? -11.203 11.188 41.281 1 85.88 356 PRO A CA 1
ATOM 2830 C C . PRO A 1 356 ? -11.156 11.914 42.625 1 85.88 356 PRO A C 1
ATOM 2832 O O . PRO A 1 356 ? -10.086 12.359 43.062 1 85.88 356 PRO A O 1
ATOM 2835 N N . PRO A 1 357 ? -12.336 12.047 43.188 1 83.56 357 PRO A N 1
ATOM 2836 C CA . PRO A 1 357 ? -12.414 12.789 44.438 1 83.56 357 PRO A CA 1
ATOM 2837 C C . PRO A 1 357 ? -11.406 12.312 45.469 1 83.56 357 PRO A C 1
ATOM 2839 O O . PRO A 1 357 ? -10.852 13.117 46.219 1 83.56 357 PRO A O 1
ATOM 2842 N N . ARG A 1 358 ? -11.109 11.102 45.406 1 80.69 358 ARG A N 1
ATOM 2843 C CA . ARG A 1 358 ? -10.234 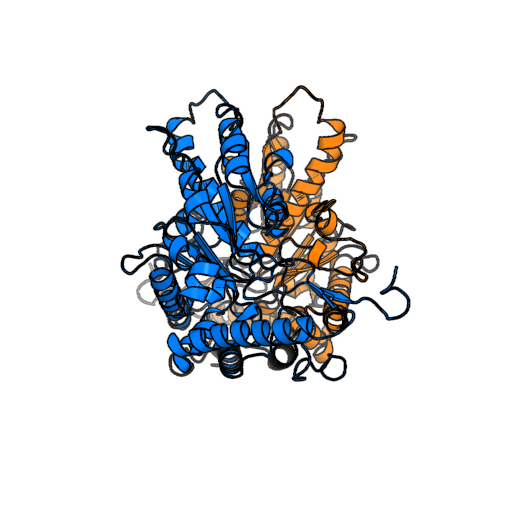10.539 46.438 1 80.69 358 ARG A CA 1
ATOM 2844 C C . ARG A 1 358 ? -8.797 11.023 46.25 1 80.69 358 ARG A C 1
ATOM 2846 O O . ARG A 1 358 ? -8.023 11.047 47.219 1 80.69 358 ARG A O 1
ATOM 2853 N N . ILE A 1 359 ? -8.375 11.414 45.094 1 75 359 ILE A N 1
ATOM 2854 C CA . ILE A 1 359 ? -6.98 11.758 44.875 1 75 359 ILE A CA 1
ATOM 2855 C C . ILE A 1 359 ? -6.871 13.227 44.469 1 75 359 ILE A C 1
ATOM 2857 O O . ILE A 1 359 ? -5.809 13.672 44.031 1 75 359 ILE A O 1
ATOM 2861 N N . ARG A 1 360 ? -7.871 13.961 44.469 1 71.38 360 ARG A N 1
ATOM 2862 C CA . ARG A 1 360 ? -7.867 15.344 44.031 1 71.38 360 ARG A CA 1
ATOM 2863 C C . ARG A 1 360 ? -7.02 16.219 44.938 1 71.38 360 ARG A C 1
ATOM 2865 O O . ARG A 1 360 ? -6.402 17.188 44.469 1 71.38 360 ARG A O 1
ATOM 2872 N N . ASP A 1 361 ? -7.062 15.906 46.188 1 62.94 361 ASP A N 1
ATOM 2873 C CA . ASP A 1 361 ? -6.355 16.719 47.156 1 62.94 361 ASP A CA 1
ATOM 2874 C C . ASP A 1 361 ? -4.922 16.234 47.344 1 62.94 361 ASP A C 1
ATOM 2876 O O . ASP A 1 361 ? -4.191 16.766 48.188 1 62.94 361 ASP A O 1
ATOM 2880 N N . VAL A 1 362 ? -4.551 15.273 46.562 1 52.69 362 VAL A N 1
ATOM 2881 C CA . VAL A 1 362 ? -3.164 14.891 46.812 1 52.69 362 VAL A CA 1
ATOM 2882 C C . VAL A 1 362 ? -2.23 15.766 45.969 1 52.69 362 VAL A C 1
ATOM 2884 O O . VAL A 1 362 ? -2.492 16.031 44.781 1 52.69 362 VAL A O 1
ATOM 2887 N N . ILE B 1 1 ? -23.062 8.406 -12.953 1 44.03 1 ILE B N 1
ATOM 2888 C CA . ILE B 1 1 ? -21.953 7.453 -12.914 1 44.03 1 ILE B CA 1
ATOM 2889 C C . ILE B 1 1 ? -22.375 6.133 -13.547 1 44.03 1 ILE B C 1
ATOM 2891 O O . ILE B 1 1 ? -21.672 5.582 -14.391 1 44.03 1 ILE B O 1
ATOM 2895 N N . GLN B 1 2 ? -23.609 5.664 -13.109 1 49.5 2 GLN B N 1
ATOM 2896 C CA . GLN B 1 2 ? -24.094 4.395 -13.641 1 49.5 2 GLN B CA 1
ATOM 2897 C C . GLN B 1 2 ? -24.328 4.484 -15.148 1 49.5 2 GLN B C 1
ATOM 2899 O O . GLN B 1 2 ? -24.031 3.537 -15.883 1 49.5 2 GLN B O 1
ATOM 2904 N N . GLN B 1 3 ? -24.953 5.594 -15.438 1 46 3 GLN B N 1
ATOM 2905 C CA . GLN B 1 3 ? -25.312 5.781 -16.844 1 46 3 GLN B CA 1
ATOM 2906 C C . GLN B 1 3 ? -24.062 5.812 -17.719 1 46 3 GLN B C 1
ATOM 2908 O O . GLN B 1 3 ? -24.094 5.379 -18.875 1 46 3 GLN B O 1
ATOM 2913 N N . TYR B 1 4 ? -23.078 6.324 -17.188 1 41.78 4 TYR B N 1
ATOM 2914 C CA . TYR B 1 4 ? -21.891 6.555 -18 1 41.78 4 TYR B CA 1
ATOM 2915 C C . TYR B 1 4 ? -20.844 5.469 -17.75 1 41.78 4 TYR B C 1
ATOM 2917 O O . TYR B 1 4 ? -19.75 5.516 -18.297 1 41.78 4 TYR B O 1
ATOM 2925 N N . SER B 1 5 ? -21.344 4.562 -16.844 1 44.81 5 SER B N 1
ATOM 2926 C CA . SER B 1 5 ? -20.469 3.43 -16.578 1 44.81 5 SER B CA 1
ATOM 2927 C C . SER B 1 5 ? -20.812 2.24 -17.469 1 44.81 5 SER B C 1
ATOM 2929 O O . SER B 1 5 ? -21.984 2.041 -17.828 1 44.81 5 SER B O 1
ATOM 2931 N N . VAL B 1 6 ? -20.047 1.781 -18.203 1 42.47 6 VAL B N 1
ATOM 2932 C CA . VAL B 1 6 ? -20.328 0.637 -19.062 1 42.47 6 VAL B CA 1
ATOM 2933 C C . VAL B 1 6 ? -20.891 -0.51 -18.234 1 42.47 6 VAL B C 1
ATOM 2935 O O . VAL B 1 6 ? -20.438 -0.758 -17.109 1 42.47 6 VAL B O 1
ATOM 2938 N N . ASN B 1 7 ? -22.203 -0.88 -18.516 1 39.56 7 ASN B N 1
ATOM 2939 C CA . ASN B 1 7 ? -22.922 -1.973 -17.875 1 39.56 7 ASN B CA 1
ATOM 2940 C C . ASN B 1 7 ? -22.109 -3.268 -17.906 1 39.56 7 ASN B C 1
ATOM 2942 O O . ASN B 1 7 ? -22.078 -3.959 -18.922 1 39.56 7 ASN B O 1
ATOM 2946 N N . THR B 1 8 ? -21.219 -3.434 -17.031 1 41.53 8 THR B N 1
ATOM 2947 C CA . THR B 1 8 ? -20.344 -4.594 -16.938 1 41.53 8 THR B CA 1
ATOM 2948 C C . THR B 1 8 ? -21.125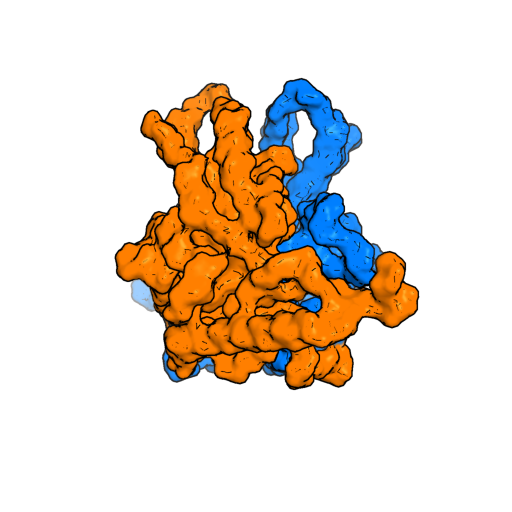 -5.848 -16.594 1 41.53 8 THR B C 1
ATOM 2950 O O . THR B 1 8 ? -20.578 -6.953 -16.578 1 41.53 8 THR B O 1
ATOM 2953 N N . SER B 1 9 ? -22.391 -5.723 -16.234 1 37.72 9 SER B N 1
ATOM 2954 C CA . SER B 1 9 ? -23.188 -6.91 -15.93 1 37.72 9 SER B CA 1
ATOM 2955 C C . SER B 1 9 ? -23.625 -7.609 -17.219 1 37.72 9 SER B C 1
ATOM 2957 O O . SER B 1 9 ? -24.422 -8.555 -17.156 1 37.72 9 SER B O 1
ATOM 2959 N N . HIS B 1 10 ? -23.172 -7.113 -18.312 1 36.47 10 HIS B N 1
ATOM 2960 C CA . HIS B 1 10 ? -23.656 -7.867 -19.469 1 36.47 10 HIS B CA 1
ATOM 2961 C C . HIS B 1 10 ? -22.984 -9.234 -19.547 1 36.47 10 HIS B C 1
ATOM 2963 O O . HIS B 1 10 ? -21.766 -9.352 -19.359 1 36.47 10 HIS B O 1
ATOM 2969 N N . PRO B 1 11 ? -23.719 -10.312 -19.672 1 38.66 11 PRO B N 1
ATOM 2970 C CA . PRO B 1 11 ? -23.266 -11.703 -19.703 1 38.66 11 PRO B CA 1
ATOM 2971 C C . PRO B 1 11 ? -22.078 -11.906 -20.656 1 38.66 11 PRO B C 1
ATOM 2973 O O . PRO B 1 11 ? -21.297 -12.836 -20.469 1 38.66 11 PRO B O 1
ATOM 2976 N N . TYR B 1 12 ? -22.156 -11.297 -21.719 1 35.22 12 TYR B N 1
ATOM 2977 C CA . TYR B 1 12 ? -21.172 -11.594 -22.75 1 35.22 12 TYR B CA 1
ATOM 2978 C C . TYR B 1 12 ? -19.906 -10.758 -22.547 1 35.22 12 TYR B C 1
ATOM 2980 O O . TYR B 1 12 ? -19.094 -10.625 -23.469 1 35.22 12 TYR B O 1
ATOM 2988 N N . PHE B 1 13 ? -19.984 -9.992 -21.609 1 37.03 13 PHE B N 1
ATOM 2989 C CA . PHE B 1 13 ? -18.812 -9.141 -21.438 1 37.03 13 PHE B CA 1
ATOM 2990 C C . PHE B 1 13 ? -17.625 -9.945 -20.922 1 37.03 13 PHE B C 1
ATOM 2992 O O . PHE B 1 13 ? -17.672 -10.477 -19.812 1 37.03 13 PHE B O 1
ATOM 2999 N N . PHE B 1 14 ? -16.922 -10.664 -21.844 1 35.34 14 PHE B N 1
ATOM 3000 C CA . PHE B 1 14 ? -15.789 -11.539 -21.562 1 35.34 14 PHE B CA 1
ATOM 3001 C C . PHE B 1 14 ? -14.516 -10.727 -21.406 1 35.34 14 PHE B C 1
ATOM 3003 O O . PHE B 1 14 ? -13.414 -11.289 -21.375 1 35.34 14 PHE B O 1
ATOM 3010 N N . ASN B 1 15 ? -14.656 -9.508 -21.688 1 36.5 15 ASN B N 1
ATOM 3011 C CA . ASN B 1 15 ? -13.266 -9.078 -21.859 1 36.5 15 ASN B CA 1
ATOM 3012 C C . ASN B 1 15 ? -12.461 -9.281 -20.578 1 36.5 15 ASN B C 1
ATOM 3014 O O . ASN B 1 15 ? -11.367 -9.852 -20.609 1 36.5 15 ASN B O 1
ATOM 3018 N N . GLN B 1 16 ? -12.375 -8.188 -19.734 1 41.34 16 GLN B N 1
ATOM 3019 C CA . GLN B 1 16 ? -11.25 -7.938 -18.844 1 41.34 16 GLN B CA 1
ATOM 3020 C C . GLN B 1 16 ? -11.375 -8.742 -17.562 1 41.34 16 GLN B C 1
ATOM 3022 O O . GLN B 1 16 ? -12.461 -9.211 -17.219 1 41.34 16 GLN B O 1
ATOM 3027 N N . LEU B 1 17 ? -10.211 -9.172 -16.906 1 39.38 17 LEU B N 1
ATOM 3028 C CA . LEU B 1 17 ? -9.797 -10.039 -15.805 1 39.38 17 LEU B CA 1
ATOM 3029 C C . LEU B 1 17 ? -10.797 -9.977 -14.656 1 39.38 17 LEU B C 1
ATOM 3031 O O . LEU B 1 17 ? -10.57 -10.555 -13.594 1 39.38 17 LEU B O 1
ATOM 3035 N N . PHE B 1 18 ? -11.703 -8.992 -14.695 1 44.72 18 PHE B N 1
ATOM 3036 C CA . PHE B 1 18 ? -12.547 -9.008 -13.5 1 44.72 18 PHE B CA 1
ATOM 3037 C C . PHE B 1 18 ? -13.953 -9.469 -13.836 1 44.72 18 PHE B C 1
ATOM 3039 O O . PHE B 1 18 ? -14.531 -9.039 -14.836 1 44.72 18 PHE B O 1
ATOM 3046 N N . GLY B 1 19 ? -14.273 -10.727 -13.633 1 50.41 19 GLY B N 1
ATOM 3047 C CA . GLY B 1 19 ? -15.594 -11.305 -13.812 1 50.41 19 GLY B CA 1
ATOM 3048 C C . GLY B 1 19 ? -16.672 -10.586 -13.016 1 50.41 19 GLY B C 1
ATOM 3049 O O . GLY B 1 19 ? -16.406 -9.57 -12.375 1 50.41 19 GLY B O 1
ATOM 3050 N N . SER B 1 20 ? -17.906 -10.984 -13.148 1 57.16 20 SER B N 1
ATOM 3051 C CA . SER B 1 20 ? -19.125 -10.508 -12.5 1 57.16 20 SER B CA 1
ATOM 3052 C C . SER B 1 20 ? -18.969 -10.508 -10.984 1 57.16 20 SER B C 1
ATOM 3054 O O . SER B 1 20 ? -18.297 -11.383 -10.422 1 57.16 20 SER B O 1
ATOM 3056 N N . LEU B 1 21 ? -19.375 -9.445 -10.336 1 71.88 21 LEU B N 1
ATOM 3057 C CA . LEU B 1 21 ? -19.375 -9.328 -8.883 1 71.88 21 LEU B CA 1
ATOM 3058 C C . LEU B 1 21 ? -20.281 -10.383 -8.25 1 71.88 21 LEU B C 1
ATOM 3060 O O . LEU B 1 21 ? -21.422 -10.578 -8.695 1 71.88 21 LEU B O 1
ATOM 3064 N N . ASP B 1 22 ? -19.703 -11.117 -7.352 1 79.38 22 ASP B N 1
ATOM 3065 C CA . ASP B 1 22 ? -20.484 -12.07 -6.578 1 79.38 22 ASP B CA 1
ATOM 3066 C C . ASP B 1 22 ? -21.438 -11.352 -5.625 1 79.38 22 ASP B C 1
ATOM 3068 O O . ASP B 1 22 ? -21.016 -10.508 -4.832 1 79.38 22 ASP B O 1
ATOM 3072 N N . PRO B 1 23 ? -22.703 -11.672 -5.734 1 77.81 23 PRO B N 1
ATOM 3073 C CA . PRO B 1 23 ? -23.672 -10.945 -4.91 1 77.81 23 PRO B CA 1
ATOM 3074 C C . PRO B 1 23 ? -23.438 -11.141 -3.412 1 77.81 23 PRO B C 1
ATOM 3076 O O . PRO B 1 23 ? -23.703 -10.242 -2.615 1 77.81 23 PRO B O 1
ATOM 3079 N N . ILE B 1 24 ? -22.969 -12.328 -3.047 1 80.38 24 ILE B N 1
ATOM 3080 C CA . ILE B 1 24 ? -22.734 -12.625 -1.639 1 80.38 24 ILE B CA 1
ATOM 3081 C C . ILE B 1 24 ? -21.594 -11.758 -1.109 1 80.38 24 ILE B C 1
ATOM 3083 O O . ILE B 1 24 ? -21.719 -11.133 -0.052 1 80.38 24 ILE B O 1
ATOM 3087 N N . ALA B 1 25 ? -20.562 -11.688 -1.836 1 82.25 25 ALA B N 1
ATOM 3088 C CA . ALA B 1 25 ? -19.406 -10.883 -1.429 1 82.25 25 ALA B CA 1
ATOM 3089 C C . ALA B 1 25 ? -19.75 -9.398 -1.418 1 82.25 25 ALA B C 1
ATOM 3091 O O . ALA B 1 25 ? -19.281 -8.648 -0.555 1 82.25 25 ALA B O 1
ATOM 3092 N N . LEU B 1 26 ? -20.547 -8.969 -2.305 1 79.38 26 LEU B N 1
ATOM 3093 C CA . LEU B 1 26 ? -20.984 -7.578 -2.363 1 79.38 26 LEU B CA 1
ATOM 3094 C C . LEU B 1 26 ? -21.812 -7.219 -1.144 1 79.38 26 LEU B C 1
ATOM 3096 O O . LEU B 1 26 ? -21.609 -6.172 -0.526 1 79.38 26 LEU B O 1
ATOM 3100 N N . ALA B 1 27 ? -22.719 -8.086 -0.876 1 79.75 27 ALA B N 1
ATOM 3101 C CA . ALA B 1 27 ? -23.562 -7.867 0.293 1 79.75 27 ALA B CA 1
ATOM 3102 C C . ALA B 1 27 ? -22.719 -7.77 1.565 1 79.75 27 ALA B C 1
ATOM 3104 O O . ALA B 1 27 ? -22.969 -6.91 2.416 1 79.75 27 ALA B O 1
ATOM 3105 N N . ALA B 1 28 ? -21.797 -8.641 1.614 1 81.38 28 ALA B N 1
ATOM 3106 C CA . ALA B 1 28 ? -20.922 -8.641 2.783 1 81.38 28 ALA B CA 1
ATOM 3107 C C . ALA B 1 28 ? -20.156 -7.328 2.889 1 81.38 28 ALA B C 1
ATOM 3109 O O . ALA B 1 28 ? -20 -6.777 3.982 1 81.38 28 ALA B O 1
ATOM 3110 N N . GLU B 1 29 ? -19.703 -6.883 1.773 1 81.25 29 GLU B N 1
ATOM 3111 C CA . GLU B 1 29 ? -18.969 -5.617 1.761 1 81.25 29 GLU B CA 1
ATOM 3112 C C . GLU B 1 29 ? -19.875 -4.457 2.18 1 81.25 29 GLU B C 1
ATOM 3114 O O . GLU B 1 29 ? -19.453 -3.584 2.941 1 81.25 29 GLU B O 1
ATOM 3119 N N . ILE B 1 30 ? -21.062 -4.461 1.712 1 77.56 30 ILE B N 1
ATOM 3120 C CA . ILE B 1 30 ? -22 -3.396 2.031 1 77.56 30 ILE B CA 1
ATOM 3121 C C . ILE B 1 30 ? -22.312 -3.406 3.529 1 77.56 30 ILE B C 1
ATOM 3123 O O . ILE B 1 30 ? -22.359 -2.352 4.168 1 77.56 30 ILE B O 1
ATOM 3127 N N . VAL B 1 31 ? -22.422 -4.543 4.012 1 76.44 31 VAL B N 1
ATOM 3128 C CA . VAL B 1 31 ? -22.688 -4.676 5.441 1 76.44 31 VAL B CA 1
ATOM 3129 C C . VAL B 1 31 ? -21.484 -4.18 6.234 1 76.44 31 VAL B C 1
ATOM 3131 O O . VAL B 1 31 ? -21.625 -3.445 7.215 1 76.44 31 VAL B O 1
ATOM 3134 N N . ALA B 1 32 ? -20.344 -4.566 5.746 1 76 32 ALA B N 1
ATOM 3135 C CA . ALA B 1 32 ? -19.125 -4.16 6.434 1 76 32 ALA B CA 1
ATOM 3136 C C . ALA B 1 32 ? -18.953 -2.645 6.398 1 76 32 ALA B C 1
ATOM 3138 O O . ALA B 1 32 ? -18.516 -2.039 7.379 1 76 32 ALA B O 1
ATOM 3139 N N . LEU B 1 33 ? -19.25 -2.123 5.277 1 73.69 33 LEU B N 1
ATOM 3140 C CA . LEU B 1 33 ? -19.141 -0.676 5.121 1 73.69 33 LEU B CA 1
ATOM 3141 C C . LEU B 1 33 ? -20.078 0.043 6.086 1 73.69 33 LEU B C 1
ATOM 3143 O O . LEU B 1 33 ? -19.75 1.127 6.578 1 73.69 33 LEU B O 1
ATOM 3147 N N . SER B 1 34 ? -21.172 -0.583 6.1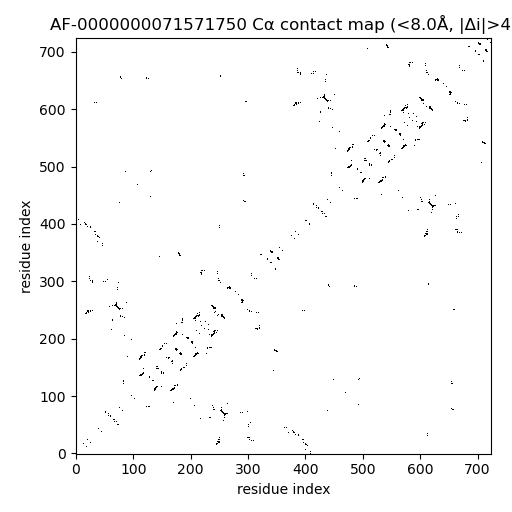95 1 66.38 34 SER B N 1
ATOM 3148 C CA . SER B 1 34 ? -22.203 0.039 7.023 1 66.38 34 SER B CA 1
ATOM 3149 C C . SER B 1 34 ? -21.844 -0.051 8.5 1 66.38 34 SER B C 1
ATOM 3151 O O . SER B 1 34 ? -22.297 0.771 9.305 1 66.38 34 SER B O 1
ATOM 3153 N N . VAL B 1 35 ? -21.078 -1.188 8.672 1 62.06 35 VAL B N 1
ATOM 3154 C CA . VAL B 1 35 ? -20.734 -1.377 10.078 1 62.06 35 VAL B CA 1
ATOM 3155 C C . VAL B 1 35 ? -19.391 -0.708 10.375 1 62.06 35 VAL B C 1
ATOM 3157 O O . VAL B 1 35 ? -19.078 -0.435 11.539 1 62.06 35 VAL B O 1
ATOM 3160 N N . ASN B 1 36 ? -18.453 -0.995 9.195 1 54.47 36 ASN B N 1
ATOM 3161 C CA . ASN B 1 36 ? -17.094 -0.467 9.367 1 54.47 36 ASN B CA 1
ATOM 3162 C C . ASN B 1 36 ? -17.109 0.98 9.852 1 54.47 36 ASN B C 1
ATOM 3164 O O . ASN B 1 36 ? -16.875 1.903 9.07 1 54.47 36 ASN B O 1
ATOM 3168 N N . THR B 1 37 ? -18.188 1.229 10.375 1 46.25 37 THR B N 1
ATOM 3169 C CA . THR B 1 37 ? -17.906 2.432 11.148 1 46.25 37 THR B CA 1
ATOM 3170 C C . THR B 1 37 ? -16.578 2.297 11.891 1 46.25 37 THR B C 1
ATOM 3172 O O . THR B 1 37 ? -15.906 1.262 11.797 1 46.25 37 THR B O 1
ATOM 3175 N N . SER B 1 38 ? -16.422 2.523 13.312 1 39.03 38 SER B N 1
ATOM 3176 C CA . SER B 1 38 ? -15.281 2.791 14.188 1 39.03 38 SER B CA 1
ATOM 3177 C C . SER B 1 38 ? -14.422 1.549 14.367 1 39.03 38 SER B C 1
ATOM 3179 O O . SER B 1 38 ? -14.578 0.808 15.344 1 39.03 38 SER B O 1
ATOM 3181 N N . VAL B 1 39 ? -14.328 0.689 13.383 1 36.94 39 VAL B N 1
ATOM 3182 C CA . VAL B 1 39 ? -13.562 -0.514 13.688 1 36.94 39 VAL B CA 1
ATOM 3183 C C . VAL B 1 39 ? -12.258 -0.131 14.375 1 36.94 39 VAL B C 1
ATOM 3185 O O . VAL B 1 39 ? -11.406 -0.987 14.625 1 36.94 39 VAL B O 1
ATOM 3188 N N . TYR B 1 40 ? -11.891 0.954 14.234 1 36.62 40 TYR B N 1
ATOM 3189 C CA . TYR B 1 40 ? -10.617 1.24 14.883 1 36.62 40 TYR B CA 1
ATOM 3190 C C . TYR B 1 40 ? -10.727 1.062 16.391 1 36.62 40 TYR B C 1
ATOM 3192 O O . TYR B 1 40 ? -9.758 1.283 17.125 1 36.62 40 TYR B O 1
ATOM 3200 N N . THR B 1 41 ? -12.031 1.173 16.844 1 35.34 41 THR B N 1
ATOM 3201 C CA . THR B 1 41 ? -11.977 0.996 18.297 1 35.34 41 THR B CA 1
ATOM 3202 C C . THR B 1 41 ? -11.812 -0.479 18.656 1 35.34 41 THR B C 1
ATOM 3204 O O . THR B 1 41 ? -12.336 -1.354 17.953 1 35.34 41 THR B O 1
ATOM 3207 N N . TYR B 1 42 ? -10.945 -0.787 19.391 1 37.16 42 TYR B N 1
ATOM 3208 C CA . TYR B 1 42 ? -10.648 -2.062 20.031 1 37.16 42 TYR B CA 1
ATOM 3209 C C . TYR B 1 42 ? -11.906 -2.898 20.203 1 37.16 42 TYR B C 1
ATOM 3211 O O . TYR B 1 42 ? -11.859 -4.129 20.125 1 37.16 42 TYR B O 1
ATOM 3219 N N . GLU B 1 43 ? -13.008 -2.246 20.391 1 37.34 43 GLU B N 1
ATOM 3220 C CA . GLU B 1 43 ? -14.125 -3.098 20.797 1 37.34 43 GLU B CA 1
ATOM 3221 C C . GLU B 1 43 ? -14.781 -3.752 19.578 1 37.34 43 GLU B C 1
ATOM 3223 O O . GLU B 1 43 ? -15.281 -4.875 19.672 1 37.34 43 GLU B O 1
ATOM 3228 N N . THR B 1 44 ? -14.984 -3.068 18.609 1 42.34 44 THR B N 1
ATOM 3229 C CA . THR B 1 44 ? -15.68 -3.676 17.484 1 42.34 44 THR B CA 1
ATOM 3230 C C . THR B 1 44 ? -14.68 -4.367 16.562 1 42.34 44 THR B C 1
ATOM 3232 O O . THR B 1 44 ? -15.047 -5.289 15.82 1 42.34 44 THR B O 1
ATOM 3235 N N . ALA B 1 45 ? -13.312 -3.898 16.641 1 51.66 45 ALA B N 1
ATOM 3236 C CA . ALA B 1 45 ? -12.07 -4.289 15.977 1 51.66 45 ALA B CA 1
ATOM 3237 C C . ALA B 1 45 ? -11.766 -5.766 16.203 1 51.66 45 ALA B C 1
ATOM 3239 O O . ALA B 1 45 ? -11.273 -6.457 15.312 1 51.66 45 ALA B O 1
ATOM 3240 N N . PRO B 1 46 ? -12.539 -6.215 17.234 1 58.44 46 PRO B N 1
ATOM 3241 C CA . PRO B 1 46 ? -12.125 -7.59 17.516 1 58.44 46 PRO B CA 1
ATOM 3242 C C . PRO B 1 46 ? -12.742 -8.602 16.562 1 58.44 46 PRO B C 1
ATOM 3244 O O . PRO B 1 46 ? -12.07 -9.547 16.125 1 58.44 46 PRO B O 1
ATOM 3247 N N . VAL B 1 47 ? -14.008 -8.25 16 1 68.44 47 VAL B N 1
ATOM 3248 C CA . VAL B 1 47 ? -14.648 -9.297 15.203 1 68.44 47 VAL B CA 1
ATOM 3249 C C . VAL B 1 47 ? -13.984 -9.367 13.836 1 68.44 47 VAL B C 1
ATOM 3251 O O . VAL B 1 47 ? -13.727 -10.461 13.32 1 68.44 47 VAL B O 1
ATOM 3254 N N . PHE B 1 48 ? -13.695 -8.211 13.258 1 74.31 48 PHE B N 1
ATOM 3255 C CA . PHE B 1 48 ? -13.102 -8.219 11.922 1 74.31 48 PHE B CA 1
ATOM 3256 C C . PHE B 1 48 ? -11.664 -8.734 11.969 1 74.31 48 PHE B C 1
ATOM 3258 O O . PHE B 1 48 ? -11.211 -9.391 11.039 1 74.31 48 PHE B O 1
ATOM 3265 N N . THR B 1 49 ? -11.062 -8.367 13.078 1 75.75 49 THR B N 1
ATOM 3266 C CA . THR B 1 49 ? -9.711 -8.898 13.258 1 75.75 49 THR B CA 1
ATOM 3267 C C . THR B 1 49 ? -9.742 -10.414 13.398 1 75.75 49 THR B C 1
ATOM 3269 O O . THR B 1 49 ? -8.93 -11.117 12.797 1 75.75 49 THR B O 1
ATOM 3272 N N . LEU B 1 50 ? -10.695 -10.883 14.156 1 80.25 50 LEU B N 1
ATOM 3273 C CA . LEU B 1 50 ? -10.828 -12.328 14.352 1 80.25 50 LEU B CA 1
ATOM 3274 C C . LEU B 1 50 ? -11.234 -13.016 13.047 1 80.25 50 LEU B C 1
ATOM 3276 O O . LEU B 1 50 ? -10.758 -14.109 12.75 1 80.25 50 LEU B O 1
ATOM 3280 N N . LEU B 1 51 ? -12.062 -12.32 12.328 1 84.12 51 LEU B N 1
ATOM 3281 C CA . LEU B 1 51 ? -12.492 -12.859 11.039 1 84.12 51 LEU B CA 1
ATOM 3282 C C . LEU B 1 51 ? -11.312 -12.969 10.086 1 84.12 51 LEU B C 1
ATOM 3284 O O . LEU B 1 51 ? -11.156 -13.992 9.406 1 84.12 51 LEU B O 1
ATOM 3288 N N . GLU B 1 52 ? -10.539 -11.914 10.031 1 87.88 52 GLU B N 1
ATOM 3289 C CA . GLU B 1 52 ? -9.375 -11.945 9.148 1 87.88 52 GLU B CA 1
ATOM 3290 C C . GLU B 1 52 ? -8.391 -13.039 9.562 1 87.88 52 GLU B C 1
ATOM 3292 O O . GLU B 1 52 ? -7.863 -13.758 8.711 1 87.88 52 GLU B O 1
ATOM 3297 N N . ARG B 1 53 ? -8.203 -13.203 10.805 1 86.25 53 ARG B N 1
ATOM 3298 C CA . ARG B 1 53 ? -7.305 -14.242 11.305 1 86.25 53 ARG B CA 1
ATOM 3299 C C . ARG B 1 53 ? -7.793 -15.633 10.906 1 86.25 53 ARG B C 1
ATOM 3301 O O . ARG B 1 53 ? -7.004 -16.469 10.477 1 86.25 53 ARG B O 1
ATOM 3308 N N . GLU B 1 54 ? -9.023 -15.805 11.078 1 89.44 54 GLU B N 1
ATOM 3309 C CA . GLU B 1 54 ? -9.602 -17.109 10.758 1 89.44 54 GLU B CA 1
ATOM 3310 C C . GLU B 1 54 ? -9.492 -17.406 9.273 1 89.44 54 GLU B C 1
ATOM 3312 O O . GLU B 1 54 ? -9.117 -18.516 8.883 1 89.44 54 GLU B O 1
ATOM 3317 N N . VAL B 1 55 ? -9.82 -16.422 8.469 1 93 55 VAL B N 1
ATOM 3318 C CA . VAL B 1 55 ? -9.766 -16.609 7.023 1 93 55 VAL B CA 1
ATOM 3319 C C . VAL B 1 55 ? -8.328 -16.891 6.598 1 93 55 VAL B C 1
ATOM 3321 O O . VAL B 1 55 ? -8.07 -17.797 5.797 1 93 55 VAL B O 1
ATOM 3324 N N . MET B 1 56 ? -7.422 -16.141 7.16 1 93.31 56 MET B N 1
ATOM 3325 C CA . MET B 1 56 ? -6.02 -16.312 6.793 1 93.31 56 MET B CA 1
ATOM 3326 C C . MET B 1 56 ? -5.5 -17.656 7.273 1 93.31 56 MET B C 1
ATOM 3328 O O . MET B 1 56 ? -4.688 -18.297 6.598 1 93.31 56 MET B O 1
ATOM 3332 N N . TRP B 1 57 ? -5.961 -18.094 8.383 1 93.81 57 TRP B N 1
ATOM 3333 C CA . TRP B 1 57 ? -5.582 -19.391 8.898 1 93.81 57 TRP B CA 1
ATOM 3334 C C . TRP B 1 57 ? -6.07 -20.516 7.98 1 93.81 57 TRP B C 1
ATOM 3336 O O . TRP B 1 57 ? -5.336 -21.453 7.699 1 93.81 57 TRP B O 1
ATOM 3346 N N . GLN B 1 58 ? -7.215 -20.406 7.535 1 94.94 58 GLN B N 1
ATOM 3347 C CA . GLN B 1 58 ? -7.777 -21.406 6.641 1 94.94 58 GLN B CA 1
ATOM 3348 C C . GLN B 1 58 ? -7.031 -21.438 5.309 1 94.94 58 GLN B C 1
ATOM 3350 O O . GLN B 1 58 ? -6.758 -22.516 4.77 1 94.94 58 GLN B O 1
ATOM 3355 N N . VAL B 1 59 ? -6.738 -20.297 4.805 1 96.56 59 VAL B N 1
ATOM 3356 C CA . VAL B 1 59 ? -5.973 -20.234 3.562 1 96.56 59 VAL B CA 1
ATOM 3357 C C . VAL B 1 59 ? -4.586 -20.828 3.781 1 96.56 59 VAL B C 1
ATOM 3359 O O . VAL B 1 59 ? -4.098 -21.594 2.947 1 96.56 59 VAL B O 1
ATOM 3362 N N . GLY B 1 60 ? -3.945 -20.422 4.891 1 97.19 60 GLY B N 1
ATOM 3363 C CA . GLY B 1 60 ? -2.639 -20.969 5.227 1 97.19 60 GLY B CA 1
ATOM 3364 C C . GLY B 1 60 ? -2.627 -22.484 5.293 1 97.19 60 GLY B C 1
ATOM 3365 O O . GLY B 1 60 ? -1.718 -23.141 4.766 1 97.19 60 GLY B O 1
ATOM 3366 N N . ARG B 1 61 ? -3.629 -23.062 5.887 1 96 61 ARG B N 1
ATOM 3367 C CA . ARG B 1 61 ? -3.732 -24.516 5.988 1 96 61 ARG B CA 1
ATOM 3368 C C . ARG B 1 61 ? -3.932 -25.141 4.617 1 96 61 ARG B C 1
ATOM 3370 O O . ARG B 1 61 ? -3.42 -26.234 4.352 1 96 61 ARG B O 1
ATOM 3377 N N . LEU B 1 62 ? -4.672 -24.453 3.832 1 95.69 62 LEU B N 1
ATOM 3378 C CA . LEU B 1 62 ? -4.953 -24.953 2.49 1 95.69 62 LEU B CA 1
ATOM 3379 C C . LEU B 1 62 ? -3.682 -25.031 1.655 1 95.69 62 LEU B C 1
ATOM 3381 O O . LEU B 1 62 ? -3.49 -25.969 0.883 1 95.69 62 LEU B O 1
ATOM 3385 N N . VAL B 1 63 ? -2.775 -24.062 1.805 1 97.06 63 VAL B N 1
ATOM 3386 C CA . VAL B 1 63 ? -1.666 -23.969 0.863 1 97.06 63 VAL B CA 1
ATOM 3387 C C . VAL B 1 63 ? -0.392 -24.516 1.506 1 97.06 63 VAL B C 1
ATOM 3389 O O . VAL B 1 63 ? 0.478 -25.047 0.816 1 97.06 63 VAL B O 1
ATOM 3392 N N . PHE B 1 64 ? -0.251 -24.391 2.844 1 96.75 64 PHE B N 1
ATOM 3393 C CA . PHE B 1 64 ? 0.992 -24.781 3.498 1 96.75 64 PHE B CA 1
ATOM 3394 C C . PHE B 1 64 ? 0.779 -26.016 4.371 1 96.75 64 PHE B C 1
ATOM 3396 O O . PHE B 1 64 ? 1.73 -26.531 4.949 1 96.75 64 PHE B O 1
ATOM 3403 N N . GLY B 1 65 ? -0.429 -26.5 4.504 1 94.88 65 GLY B N 1
ATOM 3404 C CA . GLY B 1 65 ? -0.709 -27.719 5.234 1 94.88 65 GLY B CA 1
ATOM 3405 C C . GLY B 1 65 ? -1.315 -27.469 6.605 1 94.88 65 GLY B C 1
ATOM 3406 O O . GLY B 1 65 ? -1.395 -26.328 7.055 1 94.88 65 GLY B O 1
ATOM 3407 N N . ASN B 1 66 ? -1.679 -28.469 7.289 1 91.94 66 ASN B N 1
ATOM 3408 C CA . ASN B 1 66 ? -2.441 -28.406 8.531 1 91.94 66 ASN B CA 1
ATOM 3409 C C . ASN B 1 66 ? -1.593 -27.891 9.688 1 91.94 66 ASN B C 1
ATOM 3411 O O . ASN B 1 66 ? -2.127 -27.453 10.703 1 91.94 66 ASN B O 1
ATOM 3415 N N . LYS B 1 67 ? -0.342 -27.938 9.602 1 92.38 67 LYS B N 1
ATOM 3416 C CA . LYS B 1 67 ? 0.538 -27.484 10.672 1 92.38 67 LYS B CA 1
ATOM 3417 C C . LYS B 1 67 ? 0.953 -26.031 10.461 1 92.38 67 LYS B C 1
ATOM 3419 O O . LYS B 1 67 ? 1.937 -25.562 11.047 1 92.38 67 LYS B O 1
ATOM 3424 N N . PHE B 1 68 ? 0.179 -25.406 9.648 1 93.69 68 PHE B N 1
ATOM 3425 C CA . PHE B 1 68 ? 0.484 -24.016 9.328 1 93.69 68 PHE B CA 1
ATOM 3426 C C . PHE B 1 68 ? 0.496 -23.172 10.594 1 93.69 68 PHE B C 1
ATOM 3428 O O . PHE B 1 68 ? -0.469 -23.172 11.367 1 93.69 68 PHE B O 1
ATOM 3435 N N . GLU B 1 69 ? 1.641 -22.453 10.82 1 91.94 69 GLU B N 1
ATOM 3436 C CA . GLU B 1 69 ? 1.78 -21.547 11.953 1 91.94 69 GLU B CA 1
ATOM 3437 C C . GLU B 1 69 ? 2.256 -20.156 11.5 1 91.94 69 GLU B C 1
ATOM 3439 O O . GLU B 1 69 ? 2.738 -19.375 12.32 1 91.94 69 GLU B O 1
ATOM 3444 N N . GLY B 1 70 ? 2.15 -19.953 10.227 1 93.88 70 GLY B N 1
ATOM 3445 C CA . GLY B 1 70 ? 2.662 -18.703 9.68 1 93.88 70 GLY B CA 1
ATOM 3446 C C . GLY B 1 70 ? 1.729 -17.531 9.891 1 93.88 70 GLY B C 1
ATOM 3447 O O . GLY B 1 70 ? 1.021 -17.469 10.898 1 93.88 70 GLY B O 1
ATOM 3448 N N . GLU B 1 71 ? 1.83 -16.5 9.047 1 92.44 71 GLU B N 1
ATOM 3449 C CA . GLU B 1 71 ? 1.072 -15.25 9.148 1 92.44 71 GLU B CA 1
ATOM 3450 C C . GLU B 1 71 ? 0.357 -14.938 7.84 1 92.44 71 GLU B C 1
ATOM 3452 O O . GLU B 1 71 ? 0.78 -15.383 6.77 1 92.44 71 GLU B O 1
ATOM 3457 N N . GLY B 1 72 ? -0.773 -14.289 7.996 1 91.88 72 GLY B N 1
ATOM 3458 C CA . GLY B 1 72 ? -1.501 -13.836 6.82 1 91.88 72 GLY B CA 1
ATOM 3459 C C . GLY B 1 72 ? -2.252 -12.539 7.039 1 91.88 72 GLY B C 1
ATOM 3460 O O . GLY B 1 72 ? -2.615 -12.211 8.172 1 91.88 72 GLY B O 1
ATOM 3461 N N . LEU B 1 73 ? -2.439 -11.805 5.965 1 90.31 73 LEU B N 1
ATOM 3462 C CA . LEU B 1 73 ? -3.207 -10.562 6.051 1 90.31 73 LEU B CA 1
ATOM 3463 C C . LEU B 1 73 ? -3.818 -10.211 4.699 1 90.31 73 LEU B C 1
ATOM 3465 O O . LEU B 1 73 ? -3.354 -10.688 3.66 1 90.31 73 LEU B O 1
ATOM 3469 N N . MET B 1 74 ? -4.922 -9.469 4.848 1 90.06 74 MET B N 1
ATOM 3470 C CA . MET B 1 74 ? -5.477 -8.867 3.639 1 90.06 74 MET B CA 1
ATOM 3471 C C . MET B 1 74 ? -4.691 -7.621 3.242 1 90.06 74 MET B C 1
ATOM 3473 O O . MET B 1 74 ? -4.336 -6.809 4.098 1 90.06 74 MET B O 1
ATOM 3477 N N . ILE B 1 75 ? -4.367 -7.547 1.999 1 88.25 75 ILE B N 1
ATOM 3478 C CA . ILE B 1 75 ? -3.602 -6.426 1.464 1 88.25 75 ILE B CA 1
ATOM 3479 C C . ILE B 1 75 ? -4.383 -5.758 0.333 1 88.25 75 ILE B C 1
ATOM 3481 O O . ILE B 1 75 ? -5.09 -6.43 -0.422 1 88.25 75 ILE B O 1
ATOM 3485 N N . PRO B 1 76 ? -4.258 -4.398 0.291 1 83.88 76 PRO B N 1
ATOM 3486 C CA . PRO B 1 76 ? -4.988 -3.717 -0.78 1 83.88 76 PRO B CA 1
ATOM 3487 C C . PRO B 1 76 ? -4.328 -3.887 -2.146 1 83.88 76 PRO B C 1
ATOM 3489 O O . PRO B 1 76 ? -3.848 -2.912 -2.729 1 83.88 76 PRO B O 1
ATOM 3492 N N . GLY B 1 77 ? -4.301 -5.051 -2.732 1 86.62 77 GLY B N 1
ATOM 3493 C CA . GLY B 1 77 ? -3.832 -5.285 -4.09 1 86.62 77 GLY B CA 1
ATOM 3494 C C . GLY B 1 77 ? -2.666 -6.254 -4.156 1 86.62 77 GLY B C 1
ATOM 3495 O O . GLY B 1 77 ? -1.86 -6.332 -3.227 1 86.62 77 GLY B O 1
ATOM 3496 N N . GLY B 1 78 ? -2.594 -6.859 -5.301 1 90.19 78 GLY B N 1
ATOM 3497 C CA . GLY B 1 78 ? -1.536 -7.832 -5.523 1 90.19 78 GLY B CA 1
ATOM 3498 C C . GLY B 1 78 ? -0.155 -7.211 -5.59 1 90.19 78 GLY B C 1
ATOM 3499 O O . GLY B 1 78 ? 0.827 -7.816 -5.156 1 90.19 78 GLY B O 1
ATOM 3500 N N . SER B 1 79 ? -0.057 -5.988 -6.125 1 90.69 79 SER B N 1
ATOM 3501 C CA . SER B 1 79 ? 1.226 -5.301 -6.219 1 90.69 79 SER B CA 1
ATOM 3502 C C . SER B 1 79 ? 1.814 -5.035 -4.84 1 90.69 79 SER B C 1
ATOM 3504 O O . SER B 1 79 ? 3.008 -5.246 -4.617 1 90.69 79 SER B O 1
ATOM 3506 N N . LEU B 1 80 ? 0.965 -4.613 -3.951 1 91.5 80 LEU B N 1
ATOM 3507 C CA . LEU B 1 80 ? 1.426 -4.359 -2.59 1 91.5 80 LEU B CA 1
ATOM 3508 C C . LEU B 1 80 ? 1.797 -5.66 -1.891 1 91.5 80 LEU B C 1
ATOM 3510 O O . LEU B 1 80 ? 2.719 -5.691 -1.073 1 91.5 80 LEU B O 1
ATOM 3514 N N . ALA B 1 81 ? 1.085 -6.695 -2.219 1 94.31 81 ALA B N 1
ATOM 3515 C CA . ALA B 1 81 ? 1.435 -8 -1.661 1 94.31 81 ALA B CA 1
ATOM 3516 C C . ALA B 1 81 ? 2.832 -8.43 -2.102 1 94.31 81 ALA B C 1
ATOM 3518 O O . ALA B 1 81 ? 3.619 -8.922 -1.292 1 94.31 81 ALA B O 1
ATOM 3519 N N . ASN B 1 82 ? 3.127 -8.219 -3.379 1 96.44 82 ASN B N 1
ATOM 3520 C CA . ASN B 1 82 ? 4.449 -8.555 -3.9 1 96.44 82 ASN B CA 1
ATOM 3521 C C . ASN B 1 82 ? 5.539 -7.707 -3.246 1 96.44 82 ASN B C 1
ATOM 3523 O O . ASN B 1 82 ? 6.613 -8.211 -2.92 1 96.44 82 ASN B O 1
ATOM 3527 N N . LEU B 1 83 ? 5.234 -6.43 -3.027 1 95.38 83 LEU B N 1
ATOM 3528 C CA . LEU B 1 83 ? 6.164 -5.566 -2.311 1 95.38 83 LEU B CA 1
ATOM 3529 C C . LEU B 1 83 ? 6.391 -6.066 -0.889 1 95.38 83 LEU B C 1
ATOM 3531 O O . LEU B 1 83 ? 7.523 -6.094 -0.407 1 95.38 83 LEU B O 1
ATOM 3535 N N . THR B 1 84 ? 5.309 -6.441 -0.234 1 95 84 THR B N 1
ATOM 3536 C CA . THR B 1 84 ? 5.383 -6.941 1.134 1 95 84 THR B CA 1
ATOM 3537 C C . THR B 1 84 ? 6.242 -8.203 1.201 1 95 84 THR B C 1
ATOM 3539 O O . THR B 1 84 ? 7.035 -8.367 2.129 1 95 84 THR B O 1
ATOM 3542 N N . ALA B 1 85 ? 6.094 -9.07 0.226 1 97 85 ALA B N 1
ATOM 3543 C CA . ALA B 1 85 ? 6.887 -10.289 0.178 1 97 85 ALA B CA 1
ATOM 3544 C C . ALA B 1 85 ? 8.375 -9.977 0.058 1 97 85 ALA B C 1
ATOM 3546 O O . ALA B 1 85 ? 9.195 -10.539 0.79 1 97 85 ALA B O 1
ATOM 3547 N N . MET B 1 86 ? 8.703 -9.094 -0.853 1 97 86 MET B N 1
ATOM 3548 C CA . MET B 1 86 ? 10.109 -8.734 -1.057 1 97 86 MET B CA 1
ATOM 3549 C C . MET B 1 86 ? 10.68 -8.055 0.18 1 97 86 MET B C 1
ATOM 3551 O O . MET B 1 86 ? 11.836 -8.289 0.546 1 97 86 MET B O 1
ATOM 3555 N N . HIS B 1 87 ? 9.883 -7.191 0.787 1 94.88 87 HIS B N 1
ATOM 3556 C CA . HIS B 1 87 ? 10.289 -6.512 2.012 1 94.88 87 HIS B CA 1
ATOM 3557 C C . HIS B 1 87 ? 10.562 -7.512 3.131 1 94.88 87 HIS B C 1
ATOM 3559 O O . HIS B 1 87 ? 11.578 -7.414 3.822 1 94.88 87 HIS B O 1
ATOM 3565 N N . ALA B 1 88 ? 9.664 -8.445 3.328 1 93.19 88 ALA B N 1
ATOM 3566 C CA . ALA B 1 88 ? 9.836 -9.469 4.348 1 93.19 88 ALA B CA 1
ATOM 3567 C C . ALA B 1 88 ? 11.086 -10.305 4.086 1 93.19 88 ALA B C 1
ATOM 3569 O O . ALA B 1 88 ? 11.836 -10.617 5.012 1 93.19 88 ALA B O 1
ATOM 3570 N N . ALA B 1 89 ? 11.305 -10.656 2.842 1 94.12 89 ALA B N 1
ATOM 3571 C CA . ALA B 1 89 ? 12.469 -11.445 2.447 1 94.12 89 ALA B CA 1
ATOM 3572 C C . ALA B 1 89 ? 13.766 -10.703 2.768 1 94.12 89 ALA B C 1
ATOM 3574 O O . ALA B 1 89 ? 14.711 -11.297 3.297 1 94.12 89 ALA B O 1
ATOM 3575 N N . ARG B 1 90 ? 13.797 -9.438 2.404 1 91.75 90 ARG B N 1
ATOM 3576 C CA . ARG B 1 90 ? 14.984 -8.625 2.67 1 91.75 90 ARG B CA 1
ATOM 3577 C C . ARG B 1 90 ? 15.273 -8.555 4.164 1 91.75 90 ARG B C 1
ATOM 3579 O O . ARG B 1 90 ? 16.422 -8.656 4.59 1 91.75 90 ARG B O 1
ATOM 3586 N N . HIS B 1 91 ? 14.258 -8.312 4.938 1 88.25 91 HIS B N 1
ATOM 3587 C CA . HIS B 1 91 ? 14.43 -8.25 6.387 1 88.25 91 HIS B CA 1
ATOM 3588 C C . HIS B 1 91 ? 14.984 -9.562 6.93 1 88.25 91 HIS B C 1
ATOM 3590 O O . HIS B 1 91 ? 15.875 -9.555 7.785 1 88.25 91 HIS B O 1
ATOM 3596 N N . ARG B 1 92 ? 14.438 -10.609 6.508 1 86.44 92 ARG B N 1
ATOM 3597 C CA . ARG B 1 92 ? 14.875 -11.922 6.973 1 86.44 92 ARG B CA 1
ATOM 3598 C C . ARG B 1 92 ? 16.359 -12.141 6.66 1 86.44 92 ARG B C 1
ATOM 3600 O O . ARG B 1 92 ? 17.078 -12.75 7.453 1 86.44 92 ARG B O 1
ATOM 3607 N N . TRP B 1 93 ? 16.75 -11.711 5.5 1 83.31 93 TRP B N 1
ATOM 3608 C CA . TRP B 1 93 ? 18.156 -11.852 5.109 1 83.31 93 TRP B CA 1
ATOM 3609 C C . TRP B 1 93 ? 19.047 -10.984 5.984 1 83.31 93 TRP B C 1
ATOM 3611 O O . TRP B 1 93 ? 20.109 -11.438 6.426 1 83.31 93 TRP B O 1
ATOM 3621 N N . LYS B 1 94 ? 18.703 -9.75 6.297 1 78.12 94 LYS B N 1
ATOM 3622 C CA . LYS B 1 94 ? 19.516 -8.781 7.031 1 78.12 94 LYS B CA 1
ATOM 3623 C C . LYS B 1 94 ? 19.656 -9.18 8.5 1 78.12 94 LYS B C 1
ATOM 3625 O O . LYS B 1 94 ? 20.672 -8.898 9.141 1 78.12 94 LYS B O 1
ATOM 3630 N N . THR B 1 95 ? 18.719 -9.711 9.172 1 69 95 THR B N 1
ATOM 3631 C CA . THR B 1 95 ? 18.688 -9.977 10.602 1 69 95 THR B CA 1
ATOM 3632 C C . THR B 1 95 ? 19.812 -10.93 11 1 69 95 THR B C 1
ATOM 3634 O O . THR B 1 95 ? 20.594 -10.641 11.906 1 69 95 THR B O 1
ATOM 3637 N N . PRO B 1 96 ? 19.906 -12.109 10.438 1 58.78 96 PRO B N 1
ATOM 3638 C CA . PRO B 1 96 ? 21.047 -12.945 10.828 1 58.78 96 PRO B CA 1
ATOM 3639 C C . PRO B 1 96 ? 22.391 -12.367 10.375 1 58.78 96 PRO B C 1
ATOM 3641 O O . PRO B 1 96 ? 23.391 -12.5 11.078 1 58.78 96 PRO B O 1
ATOM 3644 N N . HIS B 1 97 ? 22.438 -11.773 9.25 1 52.41 97 HIS B N 1
ATOM 3645 C CA . HIS B 1 97 ? 23.688 -11.289 8.672 1 52.41 97 HIS B CA 1
ATOM 3646 C C . HIS B 1 97 ? 24.156 -10.016 9.359 1 52.41 97 HIS B C 1
ATOM 3648 O O . HIS B 1 97 ? 25.359 -9.766 9.453 1 52.41 97 HIS B O 1
ATOM 3654 N N . GLN B 1 98 ? 23.203 -9.133 9.578 1 52.5 98 GLN B N 1
ATOM 3655 C CA . GLN B 1 98 ? 23.594 -7.934 10.305 1 52.5 98 GLN B CA 1
ATOM 3656 C C . GLN B 1 98 ? 24.188 -8.289 11.664 1 52.5 98 GLN B C 1
ATOM 3658 O O . GLN B 1 98 ? 25.094 -7.605 12.148 1 52.5 98 GLN B O 1
ATOM 3663 N N . ARG B 1 99 ? 23.625 -9.352 12.328 1 46.22 99 ARG B N 1
ATOM 3664 C CA . ARG B 1 99 ? 24.203 -9.711 13.617 1 46.22 99 ARG B CA 1
ATOM 3665 C C . ARG B 1 99 ? 25.656 -10.188 13.461 1 46.22 99 ARG B C 1
ATOM 3667 O O . ARG B 1 99 ? 26.484 -9.922 14.32 1 46.22 99 ARG B O 1
ATOM 3674 N N . ASP B 1 100 ? 25.844 -11.016 12.5 1 45.53 100 ASP B N 1
ATOM 3675 C CA . ASP B 1 100 ? 27.172 -11.586 12.398 1 45.53 100 ASP B CA 1
ATOM 3676 C C . ASP B 1 100 ? 28.125 -10.633 11.672 1 45.53 100 ASP B C 1
ATOM 3678 O O . ASP B 1 100 ? 29.312 -10.578 11.977 1 45.53 100 ASP B O 1
ATOM 3682 N N . THR B 1 101 ? 27.688 -10.289 10.461 1 41.59 101 THR B N 1
ATOM 3683 C CA . THR B 1 101 ? 28.609 -9.586 9.586 1 41.59 101 THR B CA 1
ATOM 3684 C C . THR B 1 101 ? 28.672 -8.102 9.93 1 41.59 101 THR B C 1
ATOM 3686 O O . THR B 1 101 ? 29.344 -7.32 9.25 1 41.59 101 THR B O 1
ATOM 3689 N N . LEU B 1 102 ? 27.688 -7.648 10.648 1 39.28 102 LEU B N 1
ATOM 3690 C CA . LEU B 1 102 ? 27.953 -6.246 10.961 1 39.28 102 LEU B CA 1
ATOM 3691 C C . LEU B 1 102 ? 29.297 -6.094 11.672 1 39.28 102 LEU B C 1
ATOM 3693 O O . LEU B 1 102 ? 29.359 -6.098 12.906 1 39.28 102 LEU B O 1
ATOM 3697 N N . ARG B 1 103 ? 30.266 -6.859 11.414 1 35.12 103 ARG B N 1
ATOM 3698 C CA . ARG B 1 103 ? 31.516 -6.258 11.867 1 35.12 103 ARG B CA 1
ATOM 3699 C C . ARG B 1 103 ? 31.516 -4.758 11.602 1 35.12 103 ARG B C 1
ATOM 3701 O O . ARG B 1 103 ? 30.938 -4.285 10.625 1 35.12 103 ARG B O 1
ATOM 3708 N N . GLU B 1 104 ? 31.906 -3.945 12.602 1 37.19 104 GLU B N 1
ATOM 3709 C CA . GLU B 1 104 ? 32.125 -2.508 12.75 1 37.19 104 GLU B CA 1
ATOM 3710 C C . GLU B 1 104 ? 32.562 -1.878 11.438 1 37.19 104 GLU B C 1
ATOM 3712 O O . GLU B 1 104 ? 32.156 -0.76 11.102 1 37.19 104 GLU B O 1
ATOM 3717 N N . ASP B 1 105 ? 33.719 -2.424 10.844 1 36.91 105 ASP B N 1
ATOM 3718 C CA . ASP B 1 105 ? 34.594 -1.718 9.898 1 36.91 105 ASP B CA 1
ATOM 3719 C C . ASP B 1 105 ? 34.031 -1.82 8.477 1 36.91 105 ASP B C 1
ATOM 3721 O O . ASP B 1 105 ? 34.531 -1.13 7.57 1 36.91 105 ASP B O 1
ATOM 3725 N N . ASP B 1 106 ? 33.844 -3.049 7.961 1 42.16 106 ASP B N 1
ATOM 3726 C CA . ASP B 1 106 ? 33.688 -3.244 6.523 1 42.16 106 ASP B CA 1
ATOM 3727 C C . ASP B 1 106 ? 32.281 -2.822 6.059 1 42.16 106 ASP B C 1
ATOM 3729 O O . ASP B 1 106 ? 31.297 -3.451 6.418 1 42.16 106 ASP B O 1
ATOM 3733 N N . GLN B 1 107 ? 31.906 -1.638 5.891 1 44.34 107 GLN B N 1
ATOM 3734 C CA . GLN B 1 107 ? 30.969 -0.621 5.445 1 44.34 107 GLN B CA 1
ATOM 3735 C C . GLN B 1 107 ? 30.141 -1.115 4.254 1 44.34 107 GLN B C 1
ATOM 3737 O O . GLN B 1 107 ? 29.172 -0.474 3.855 1 44.34 107 GLN B O 1
ATOM 3742 N N . SER B 1 108 ? 30.609 -2.123 3.381 1 55 108 SER B N 1
ATOM 3743 C CA . SER B 1 108 ? 29.906 -2.252 2.102 1 55 108 SER B CA 1
ATOM 3744 C C . SER B 1 108 ? 28.766 -3.26 2.191 1 55 108 SER B C 1
ATOM 3746 O O . SER B 1 108 ? 29 -4.43 2.502 1 55 108 SER B O 1
ATOM 3748 N N . THR B 1 109 ? 27.562 -3.035 2.52 1 65.44 109 THR B N 1
ATOM 3749 C CA . THR B 1 109 ? 26.391 -3.9 2.451 1 65.44 109 THR B CA 1
ATOM 3750 C C . THR B 1 109 ? 26.234 -4.488 1.051 1 65.44 109 THR B C 1
ATOM 3752 O O . THR B 1 109 ? 26.281 -3.762 0.057 1 65.44 109 THR B O 1
ATOM 3755 N N . PRO B 1 110 ? 26.375 -5.969 1.054 1 78.5 110 PRO B N 1
ATOM 3756 C CA . PRO B 1 110 ? 26.188 -6.578 -0.268 1 78.5 110 PRO B CA 1
ATOM 3757 C C . PRO B 1 110 ? 24.906 -6.137 -0.951 1 78.5 110 PRO B C 1
ATOM 3759 O O . PRO B 1 110 ? 23.953 -5.707 -0.28 1 78.5 110 PRO B O 1
ATOM 3762 N N . HIS B 1 111 ? 25 -6.223 -2.279 1 86.56 111 HIS B N 1
ATOM 3763 C CA . HIS B 1 111 ? 23.797 -5.98 -3.061 1 86.56 111 HIS B CA 1
ATOM 3764 C C . HIS B 1 111 ? 22.891 -7.215 -3.084 1 86.56 111 HIS B C 1
ATOM 3766 O O . HIS B 1 111 ? 23.359 -8.32 -3.369 1 86.56 111 HIS B O 1
ATOM 3772 N N . LEU B 1 112 ? 21.719 -7.043 -2.705 1 90.69 112 LEU B N 1
ATOM 3773 C CA . LEU B 1 112 ? 20.766 -8.141 -2.742 1 90.69 112 LEU B CA 1
ATOM 3774 C C . LEU B 1 112 ? 20.141 -8.273 -4.129 1 90.69 112 LEU B C 1
ATOM 3776 O O . LEU B 1 112 ? 19.781 -7.266 -4.75 1 90.69 112 LEU B O 1
ATOM 3780 N N . VAL B 1 113 ? 20.047 -9.531 -4.594 1 94.38 113 VAL B N 1
ATOM 3781 C CA . VAL B 1 113 ? 19.578 -9.789 -5.957 1 94.38 113 VAL B CA 1
ATOM 3782 C C . VAL B 1 113 ? 18.281 -10.586 -5.922 1 94.38 113 VAL B C 1
ATOM 3784 O O . VAL B 1 113 ? 18.172 -11.578 -5.195 1 94.38 113 VAL B O 1
ATOM 3787 N N . ALA B 1 114 ? 17.328 -10.117 -6.672 1 97.25 114 ALA B N 1
ATOM 3788 C CA . ALA B 1 114 ? 16.047 -10.82 -6.828 1 97.25 114 ALA B CA 1
ATOM 3789 C C . ALA B 1 114 ? 15.883 -11.336 -8.258 1 97.25 114 ALA B C 1
ATOM 3791 O O . ALA B 1 114 ? 16.422 -10.758 -9.203 1 97.25 114 ALA B O 1
ATOM 3792 N N . PHE B 1 115 ? 15.109 -12.438 -8.375 1 98.25 115 PHE B N 1
ATOM 3793 C CA . PHE B 1 115 ? 14.883 -13.047 -9.68 1 98.25 115 PHE B CA 1
ATOM 3794 C C . PHE B 1 115 ? 13.398 -13.094 -10.008 1 98.25 115 PHE B C 1
ATOM 3796 O O . PHE B 1 115 ? 12.578 -13.445 -9.156 1 98.25 115 PHE B O 1
ATOM 3803 N N . VAL B 1 116 ? 13.07 -12.695 -11.219 1 98.19 116 VAL B N 1
ATOM 3804 C CA . VAL B 1 116 ? 11.719 -12.789 -11.75 1 98.19 116 VAL B CA 1
ATOM 3805 C C . VAL B 1 116 ? 11.766 -13.312 -13.188 1 98.19 116 VAL B C 1
ATOM 3807 O O . VAL B 1 116 ? 12.797 -13.227 -13.852 1 98.19 116 VAL B O 1
ATOM 3810 N N . SER B 1 117 ? 10.703 -13.906 -13.656 1 97.75 117 SER B N 1
ATOM 3811 C CA . SER B 1 117 ? 10.656 -14.289 -15.062 1 97.75 117 SER B CA 1
ATOM 3812 C C . SER B 1 117 ? 10.297 -13.094 -15.945 1 97.75 117 SER B C 1
ATOM 3814 O O . SER B 1 117 ? 9.844 -12.062 -15.445 1 97.75 117 SER B O 1
ATOM 3816 N N . ASP B 1 118 ? 10.508 -13.195 -17.203 1 95.06 118 ASP B N 1
ATOM 3817 C CA . ASP B 1 118 ? 10.172 -12.109 -18.125 1 95.06 118 ASP B CA 1
ATOM 3818 C C . ASP B 1 118 ? 8.664 -12 -18.312 1 95.06 118 ASP B C 1
ATOM 3820 O O . ASP B 1 118 ? 8.172 -11.07 -18.953 1 95.06 118 ASP B O 1
ATOM 3824 N N . GLU B 1 119 ? 7.883 -12.914 -17.703 1 94.19 119 GLU B N 1
ATOM 3825 C CA . GLU B 1 119 ? 6.426 -12.812 -17.719 1 94.19 119 GLU B CA 1
ATOM 3826 C C . GLU B 1 119 ? 5.875 -12.391 -16.359 1 94.19 119 GLU B C 1
ATOM 3828 O O . GLU B 1 119 ? 4.66 -12.344 -16.172 1 94.19 119 GLU B O 1
ATOM 3833 N N . ALA B 1 120 ? 6.777 -12.133 -15.438 1 95.38 120 ALA B N 1
ATOM 3834 C CA . ALA B 1 120 ? 6.348 -11.68 -14.117 1 95.38 120 ALA B CA 1
ATOM 3835 C C . ALA B 1 120 ? 5.652 -10.328 -14.195 1 95.38 120 ALA B C 1
ATOM 3837 O O . ALA B 1 120 ? 5.883 -9.562 -15.133 1 95.38 120 ALA B O 1
ATOM 3838 N N . HIS B 1 121 ? 4.777 -10.117 -13.297 1 92 121 HIS B N 1
ATOM 3839 C CA . HIS B 1 121 ? 4.051 -8.859 -13.242 1 92 121 HIS B CA 1
ATOM 3840 C C . HIS B 1 121 ? 5 -7.688 -13 1 92 121 HIS B C 1
ATOM 3842 O O . HIS B 1 121 ? 5.965 -7.809 -12.242 1 92 121 HIS B O 1
ATOM 3848 N N . TYR B 1 122 ? 4.75 -6.578 -13.57 1 88.75 122 TYR B N 1
ATOM 3849 C CA . TYR B 1 122 ? 5.617 -5.406 -13.516 1 88.75 122 TYR B CA 1
ATOM 3850 C C . TYR B 1 122 ? 5.727 -4.871 -12.094 1 88.75 122 TYR B C 1
ATOM 3852 O O . TYR B 1 122 ? 6.602 -4.055 -11.797 1 88.75 122 TYR B O 1
ATOM 3860 N N . SER B 1 123 ? 4.828 -5.305 -11.219 1 91.44 123 SER B N 1
ATOM 3861 C CA . SER B 1 123 ? 4.859 -4.832 -9.844 1 91.44 123 SER B CA 1
ATOM 3862 C C . SER B 1 123 ? 6.18 -5.176 -9.164 1 91.44 123 SER B C 1
ATOM 3864 O O . SER B 1 123 ? 6.594 -4.504 -8.219 1 91.44 123 SER B O 1
ATOM 3866 N N . PHE B 1 124 ? 6.891 -6.184 -9.625 1 94.81 124 PHE B N 1
ATOM 3867 C CA . PHE B 1 124 ? 8.164 -6.547 -9.008 1 94.81 124 PHE B CA 1
ATOM 3868 C C . PHE B 1 124 ? 9.227 -5.504 -9.32 1 94.81 124 PHE B C 1
ATOM 3870 O O . PHE B 1 124 ? 10.07 -5.203 -8.469 1 94.81 124 PHE B O 1
ATOM 3877 N N . SER B 1 125 ? 9.203 -5.008 -10.531 1 92.06 125 SER B N 1
ATOM 3878 C CA . SER B 1 125 ? 10.133 -3.934 -10.867 1 92.06 125 SER B CA 1
ATOM 3879 C C . SER B 1 125 ? 9.875 -2.688 -10.031 1 92.06 125 SER B C 1
ATOM 3881 O O . SER B 1 125 ? 10.805 -2.057 -9.531 1 92.06 125 SER B O 1
ATOM 3883 N N . LYS B 1 126 ? 8.664 -2.369 -9.859 1 90.75 126 LYS B N 1
ATOM 3884 C CA . LYS B 1 126 ? 8.289 -1.222 -9.039 1 90.75 126 LYS B CA 1
ATOM 3885 C C . LYS B 1 126 ? 8.641 -1.458 -7.57 1 90.75 126 LYS B C 1
ATOM 3887 O O . LYS B 1 126 ? 9.102 -0.545 -6.883 1 90.75 126 LYS B O 1
ATOM 3892 N N . SER B 1 127 ? 8.367 -2.664 -7.129 1 94.06 127 SER B N 1
ATOM 3893 C CA . SER B 1 127 ? 8.703 -3.023 -5.758 1 94.06 127 SER B CA 1
ATOM 3894 C C . SER B 1 127 ? 10.203 -2.898 -5.504 1 94.06 127 SER B C 1
ATOM 3896 O O . SER B 1 127 ? 10.625 -2.406 -4.453 1 94.06 127 SER B O 1
ATOM 3898 N N . ALA B 1 128 ? 10.984 -3.336 -6.465 1 93.5 128 ALA B N 1
ATOM 3899 C CA . ALA B 1 128 ? 12.43 -3.23 -6.344 1 93.5 128 ALA B CA 1
ATOM 3900 C C . ALA B 1 128 ? 12.867 -1.773 -6.215 1 93.5 128 ALA B C 1
ATOM 3902 O O . ALA B 1 128 ? 13.742 -1.45 -5.406 1 93.5 128 ALA B O 1
ATOM 3903 N N . ARG B 1 129 ? 12.242 -0.915 -6.93 1 89.81 129 ARG B N 1
ATOM 3904 C CA . ARG B 1 129 ? 12.555 0.51 -6.867 1 89.81 129 ARG B CA 1
ATOM 3905 C C . ARG B 1 129 ? 12.195 1.088 -5.504 1 89.81 129 ARG B C 1
ATOM 3907 O O . ARG B 1 129 ? 12.969 1.856 -4.926 1 89.81 129 ARG B O 1
ATOM 3914 N N . VAL B 1 130 ? 11.055 0.748 -5.027 1 92.75 130 VAL B N 1
ATOM 3915 C CA . VAL B 1 130 ? 10.625 1.225 -3.717 1 92.75 130 VAL B CA 1
ATOM 3916 C C . VAL B 1 130 ? 11.602 0.757 -2.646 1 92.75 130 VAL B C 1
ATOM 3918 O O . VAL B 1 130 ? 11.977 1.527 -1.76 1 92.75 130 VAL B O 1
ATOM 3921 N N . LEU B 1 131 ? 12.078 -0.447 -2.787 1 93.88 131 LEU B N 1
ATOM 3922 C CA . LEU B 1 131 ? 12.977 -1.028 -1.796 1 93.88 131 LEU B CA 1
ATOM 3923 C C . LEU B 1 131 ? 14.375 -0.441 -1.921 1 93.88 131 LEU B C 1
ATOM 3925 O O . LEU B 1 131 ? 15.242 -0.702 -1.081 1 93.88 131 LEU B O 1
ATOM 3929 N N . GLY B 1 132 ? 14.648 0.288 -2.99 1 87.38 132 GLY B N 1
ATOM 3930 C CA . GLY B 1 132 ? 15.945 0.934 -3.166 1 87.38 132 GLY B CA 1
ATOM 3931 C C . GLY B 1 132 ? 16.969 0.041 -3.838 1 87.38 132 GLY B C 1
ATOM 3932 O O . GLY B 1 132 ? 18.172 0.259 -3.699 1 87.38 132 GLY B O 1
ATOM 3933 N N . MET B 1 133 ? 16.516 -0.947 -4.5 1 89.62 133 MET B N 1
ATOM 3934 C CA . MET B 1 133 ? 17.422 -1.837 -5.219 1 89.62 133 MET B CA 1
ATOM 3935 C C . MET B 1 133 ? 17.891 -1.193 -6.52 1 89.62 133 MET B C 1
ATOM 3937 O O . MET B 1 133 ? 17.203 -0.353 -7.09 1 89.62 133 MET B O 1
ATOM 3941 N N . ARG B 1 134 ? 19.125 -1.609 -6.945 1 87.5 134 ARG B N 1
ATOM 3942 C CA . ARG B 1 134 ? 19.578 -1.222 -8.273 1 87.5 134 ARG B CA 1
ATOM 3943 C C . ARG B 1 134 ? 18.828 -1.976 -9.359 1 87.5 134 ARG B C 1
ATOM 3945 O O . ARG B 1 134 ? 18.406 -3.119 -9.156 1 87.5 134 ARG B O 1
ATOM 3952 N N . ASP B 1 135 ? 18.609 -1.349 -10.438 1 85.25 135 ASP B N 1
ATOM 3953 C CA . ASP B 1 135 ? 17.906 -1.968 -11.555 1 85.25 135 ASP B CA 1
ATOM 3954 C C . ASP B 1 135 ? 18.531 -3.303 -11.938 1 85.25 135 ASP B C 1
ATOM 3956 O O . ASP B 1 135 ? 17.828 -4.25 -12.289 1 85.25 135 ASP B O 1
ATOM 3960 N N . GLU B 1 136 ? 19.844 -3.361 -11.859 1 91.5 136 GLU B N 1
ATOM 3961 C CA . GLU B 1 136 ? 20.562 -4.555 -12.289 1 91.5 136 GLU B CA 1
ATOM 3962 C C . GLU B 1 136 ? 20.438 -5.676 -11.258 1 91.5 136 GLU B C 1
ATOM 3964 O O . GLU B 1 136 ? 20.797 -6.824 -11.531 1 91.5 136 GLU B O 1
ATOM 3969 N N . ASP B 1 137 ? 19.922 -5.293 -10.125 1 93.88 137 ASP B N 1
ATOM 3970 C CA . ASP B 1 137 ? 19.812 -6.285 -9.062 1 93.88 137 ASP B CA 1
ATOM 3971 C C . ASP B 1 137 ? 18.453 -6.988 -9.094 1 93.88 137 ASP B C 1
ATOM 3973 O O . ASP B 1 137 ? 18.188 -7.863 -8.273 1 93.88 137 ASP B O 1
ATOM 3977 N N . LEU B 1 138 ? 17.578 -6.59 -9.945 1 96.44 138 LEU B N 1
ATOM 3978 C CA . LEU B 1 138 ? 16.422 -7.383 -10.352 1 96.44 138 LEU B CA 1
ATOM 3979 C C . LEU B 1 138 ? 16.688 -8.109 -11.664 1 96.44 138 LEU B C 1
ATOM 3981 O O . LEU B 1 138 ? 16.562 -7.523 -12.742 1 96.44 138 LEU B O 1
ATOM 3985 N N . ILE B 1 139 ? 17.016 -9.359 -11.523 1 97.69 139 ILE B N 1
ATOM 3986 C CA . ILE B 1 139 ? 17.438 -10.125 -12.688 1 97.69 139 ILE B CA 1
ATOM 3987 C C . ILE B 1 139 ? 16.234 -10.812 -13.32 1 97.69 139 ILE B C 1
ATOM 3989 O O . ILE B 1 139 ? 15.477 -11.508 -12.641 1 97.69 139 ILE B O 1
ATOM 3993 N N . VAL B 1 140 ? 16.062 -10.609 -14.594 1 97.75 140 VAL B N 1
ATOM 3994 C CA . VAL B 1 140 ? 14.969 -11.195 -15.352 1 97.75 140 VAL B CA 1
ATOM 3995 C C . VAL B 1 140 ? 15.414 -12.516 -15.984 1 97.75 140 VAL B C 1
ATOM 3997 O O . VAL B 1 140 ? 16.375 -12.539 -16.75 1 97.75 140 VAL B O 1
ATOM 4000 N N . ILE B 1 141 ? 14.75 -13.562 -15.672 1 98.5 141 ILE B N 1
ATOM 4001 C CA . ILE B 1 141 ? 15.031 -14.891 -16.188 1 98.5 141 ILE B CA 1
ATOM 4002 C C . ILE B 1 141 ? 14.141 -15.164 -17.406 1 98.5 141 ILE B C 1
ATOM 4004 O O . ILE B 1 141 ? 12.938 -14.891 -17.375 1 98.5 141 ILE B O 1
ATOM 4008 N N . PRO B 1 142 ? 14.688 -15.742 -18.453 1 98.06 142 PRO B N 1
ATOM 4009 C CA . PRO B 1 142 ? 13.852 -16.078 -19.594 1 98.06 142 PRO B CA 1
ATOM 4010 C C . PRO B 1 142 ? 12.828 -17.172 -19.281 1 98.06 142 PRO B C 1
ATOM 4012 O O . PRO B 1 142 ? 13.008 -17.938 -18.344 1 98.06 142 PRO B O 1
ATOM 4015 N N . THR B 1 143 ? 11.781 -17.141 -20.062 1 97.56 143 THR B N 1
ATOM 4016 C CA . THR B 1 143 ? 10.766 -18.188 -19.969 1 97.56 143 THR B CA 1
ATOM 4017 C C . THR B 1 143 ? 10.906 -19.188 -21.094 1 97.56 143 THR B C 1
ATOM 4019 O O . THR B 1 143 ? 11.477 -18.875 -22.141 1 97.56 143 THR B O 1
ATOM 4022 N N . CYS B 1 144 ? 10.461 -20.406 -20.859 1 97 144 CYS B N 1
ATOM 4023 C CA . CYS B 1 144 ? 10.391 -21.438 -21.875 1 97 144 CYS B CA 1
ATOM 4024 C C . CYS B 1 144 ? 9.289 -21.125 -22.891 1 97 144 CYS B C 1
ATOM 4026 O O . CYS B 1 144 ? 8.594 -20.125 -22.766 1 97 144 CYS B O 1
ATOM 4028 N N . SER B 1 145 ? 9.18 -22 -23.875 1 94.88 145 SER B N 1
ATOM 4029 C CA . SER B 1 145 ? 8.227 -21.781 -24.953 1 94.88 145 SER B CA 1
ATOM 4030 C C . SER B 1 145 ? 6.789 -21.75 -24.438 1 94.88 145 SER B C 1
ATOM 4032 O O . SER B 1 145 ? 5.914 -21.141 -25.047 1 94.88 145 SER B O 1
ATOM 4034 N N . ASP B 1 146 ? 6.57 -22.344 -23.312 1 94.81 146 ASP B N 1
ATOM 4035 C CA . ASP B 1 146 ? 5.211 -22.375 -22.797 1 94.81 146 ASP B CA 1
ATOM 4036 C C . ASP B 1 146 ? 4.98 -21.266 -21.781 1 94.81 146 ASP B C 1
ATOM 4038 O O . ASP B 1 146 ? 3.924 -21.203 -21.141 1 94.81 146 ASP B O 1
ATOM 4042 N N . GLY B 1 147 ? 5.945 -20.469 -21.531 1 96.19 147 GLY B N 1
ATOM 4043 C CA . GLY B 1 147 ? 5.773 -19.281 -20.703 1 96.19 147 GLY B CA 1
ATOM 4044 C C . GLY B 1 147 ? 6.273 -19.469 -19.281 1 96.19 147 GLY B C 1
ATOM 4045 O O . GLY B 1 147 ? 6.312 -18.516 -18.5 1 96.19 147 GLY B O 1
ATOM 4046 N N . ARG B 1 148 ? 6.695 -20.688 -18.922 1 97.5 148 ARG B N 1
ATOM 4047 C CA . ARG B 1 148 ? 7.219 -20.938 -17.578 1 97.5 148 ARG B CA 1
ATOM 4048 C C . ARG B 1 148 ? 8.648 -20.422 -17.438 1 97.5 148 ARG B C 1
ATOM 4050 O O . ARG B 1 148 ? 9.414 -20.453 -18.406 1 97.5 148 ARG B O 1
ATOM 4057 N N . MET B 1 149 ? 8.969 -20.047 -16.203 1 98.44 149 MET B N 1
ATOM 4058 C CA . MET B 1 149 ? 10.352 -19.656 -15.945 1 98.44 149 MET B CA 1
ATOM 4059 C C . MET B 1 149 ? 11.312 -20.766 -16.328 1 98.44 149 MET B C 1
ATOM 4061 O O . MET B 1 149 ? 11.055 -21.938 -16.031 1 98.44 149 MET B O 1
ATOM 4065 N N . ASP B 1 150 ? 12.375 -20.406 -17.047 1 98.75 150 ASP B N 1
ATOM 4066 C CA . ASP B 1 150 ? 13.43 -21.359 -17.344 1 98.75 150 ASP B CA 1
ATOM 4067 C C . ASP B 1 150 ? 14.281 -21.641 -16.109 1 98.75 150 ASP B C 1
ATOM 4069 O O . ASP B 1 150 ? 15.195 -20.891 -15.789 1 98.75 150 ASP B O 1
ATOM 4073 N N . VAL B 1 151 ? 14.07 -22.797 -15.539 1 98.25 151 VAL B N 1
ATOM 4074 C CA . VAL B 1 151 ? 14.688 -23.125 -14.258 1 98.25 151 VAL B CA 1
ATOM 4075 C C . VAL B 1 151 ? 16.188 -23.328 -14.445 1 98.25 151 VAL B C 1
ATOM 4077 O O . VAL B 1 151 ? 16.984 -22.984 -13.57 1 98.25 151 VAL B O 1
ATOM 4080 N N . GLU B 1 152 ? 16.594 -23.891 -15.555 1 97.94 152 GLU B N 1
ATOM 4081 C CA . GLU B 1 152 ? 18.016 -24.047 -15.828 1 97.94 152 GLU B CA 1
ATOM 4082 C C . GLU B 1 152 ? 18.719 -22.703 -15.914 1 97.94 152 GLU B C 1
ATOM 4084 O O . GLU B 1 152 ? 19.828 -22.531 -15.391 1 97.94 152 GLU B O 1
ATOM 4089 N N . ALA B 1 153 ? 18.078 -21.812 -16.578 1 98.44 153 ALA B N 1
ATOM 4090 C CA . ALA B 1 153 ? 18.625 -20.469 -16.656 1 98.44 153 ALA B CA 1
ATOM 4091 C C . ALA B 1 153 ? 18.719 -19.812 -15.281 1 98.44 153 ALA B C 1
ATOM 4093 O O . ALA B 1 153 ? 19.688 -19.125 -14.969 1 98.44 153 ALA B O 1
ATOM 4094 N N . LEU B 1 154 ? 17.688 -20.016 -14.484 1 98.12 154 LEU B N 1
ATOM 4095 C CA . LEU B 1 154 ? 17.688 -19.5 -13.117 1 98.12 154 LEU B CA 1
ATOM 4096 C C . LEU B 1 154 ? 18.859 -20.062 -12.328 1 98.12 154 LEU B C 1
ATOM 4098 O O . LEU B 1 154 ? 19.609 -19.328 -11.695 1 98.12 154 LEU B O 1
ATOM 4102 N N . ALA B 1 155 ? 19.031 -21.375 -12.398 1 96.12 155 ALA B N 1
ATOM 4103 C CA . ALA B 1 155 ? 20.109 -22.047 -11.68 1 96.12 155 ALA B CA 1
ATOM 4104 C C . ALA B 1 155 ? 21.484 -21.5 -12.094 1 96.12 155 ALA B C 1
ATOM 4106 O O . ALA B 1 155 ? 22.328 -21.219 -11.25 1 96.12 155 ALA B O 1
ATOM 4107 N N . LYS B 1 156 ? 21.641 -21.328 -13.336 1 96.19 156 LYS B N 1
ATOM 4108 C CA . LYS B 1 156 ? 22.906 -20.797 -13.859 1 96.19 156 LYS B CA 1
ATOM 4109 C C . LYS B 1 156 ? 23.156 -19.375 -13.367 1 96.19 156 LYS B C 1
ATOM 4111 O O . LYS B 1 156 ? 24.281 -19.047 -12.992 1 96.19 156 LYS B O 1
ATOM 4116 N N . ARG B 1 157 ? 22.109 -18.547 -13.398 1 95.31 157 ARG B N 1
ATOM 4117 C CA . ARG B 1 157 ? 22.266 -17.172 -12.961 1 95.31 157 ARG B CA 1
ATOM 4118 C C . ARG B 1 157 ? 22.609 -17.094 -11.484 1 95.31 157 ARG B C 1
ATOM 4120 O O . ARG B 1 157 ? 23.406 -16.234 -11.07 1 95.31 157 ARG B O 1
ATOM 4127 N N . ILE B 1 158 ? 21.969 -17.938 -10.711 1 93.12 158 ILE B N 1
ATOM 4128 C CA . ILE B 1 158 ? 22.266 -17.984 -9.281 1 93.12 158 ILE B CA 1
ATOM 4129 C C . ILE B 1 158 ? 23.734 -18.375 -9.078 1 93.12 158 ILE B C 1
ATOM 4131 O O . ILE B 1 158 ? 24.438 -17.766 -8.273 1 93.12 158 ILE B O 1
ATOM 4135 N N . GLU B 1 159 ? 24.203 -19.344 -9.797 1 90.06 159 GLU B N 1
ATOM 4136 C CA . GLU B 1 159 ? 25.578 -19.844 -9.68 1 90.06 159 GLU B CA 1
ATOM 4137 C C . GLU B 1 159 ? 26.578 -18.797 -10.133 1 90.06 159 GLU B C 1
ATOM 4139 O O . GLU B 1 159 ? 27.688 -18.719 -9.594 1 90.06 159 GLU B O 1
ATOM 4144 N N . ASP B 1 160 ? 26.203 -17.984 -11.07 1 92.12 160 ASP B N 1
ATOM 4145 C CA . ASP B 1 160 ? 27.094 -17 -11.672 1 92.12 160 ASP B CA 1
ATOM 4146 C C . ASP B 1 160 ? 27.328 -15.82 -10.727 1 92.12 160 ASP B C 1
ATOM 4148 O O . ASP B 1 160 ? 28.25 -15.023 -10.93 1 92.12 160 ASP B O 1
ATOM 4152 N N . LEU B 1 161 ? 26.453 -15.688 -9.695 1 87.94 161 LEU B N 1
ATOM 4153 C CA . LEU B 1 161 ? 26.578 -14.531 -8.812 1 87.94 161 LEU B CA 1
ATOM 4154 C C . LEU B 1 161 ? 27.797 -14.672 -7.91 1 87.94 161 LEU B C 1
ATOM 4156 O O . LEU B 1 161 ? 28.141 -15.781 -7.473 1 87.94 161 LEU B O 1
ATOM 4160 N N . GLU B 1 162 ? 28.531 -13.562 -7.809 1 79.31 162 GLU B N 1
ATOM 4161 C CA . GLU B 1 162 ? 29.578 -13.477 -6.801 1 79.31 162 GLU B CA 1
ATOM 4162 C C . GLU B 1 162 ? 29 -13.117 -5.434 1 79.31 162 GLU B C 1
ATOM 4164 O O . GLU B 1 162 ? 28.828 -11.938 -5.121 1 79.31 162 GLU B O 1
ATOM 4169 N N . TYR B 1 163 ? 28.969 -13.961 -4.59 1 76 163 TYR B N 1
ATOM 4170 C CA . TYR B 1 163 ? 28.172 -13.844 -3.365 1 76 163 TYR B CA 1
ATOM 4171 C C . TYR B 1 163 ? 28.797 -12.812 -2.422 1 76 163 TYR B C 1
ATOM 4173 O O . TYR B 1 163 ? 28.109 -12.305 -1.523 1 76 163 TYR B O 1
ATOM 4181 N N . GLU B 1 164 ? 30.016 -12.508 -2.688 1 74 164 GLU B N 1
ATOM 4182 C CA . GLU B 1 164 ? 30.656 -11.508 -1.847 1 74 164 GLU B CA 1
ATOM 4183 C C . GLU B 1 164 ? 30.156 -10.102 -2.174 1 74 164 GLU B C 1
ATOM 4185 O O . GLU B 1 164 ? 30.188 -9.211 -1.324 1 74 164 GLU B O 1
ATOM 4190 N N . VAL B 1 165 ? 29.656 -10.047 -3.311 1 81 165 VAL B N 1
ATOM 4191 C CA . VAL B 1 165 ? 29.266 -8.711 -3.764 1 81 165 VAL B CA 1
ATOM 4192 C C . VAL B 1 165 ? 27.75 -8.672 -4.008 1 81 165 VAL B C 1
ATOM 4194 O O . VAL B 1 165 ? 27.094 -7.691 -3.664 1 81 165 VAL B O 1
ATOM 4197 N N . ARG B 1 166 ? 27.25 -9.672 -4.645 1 87.62 166 ARG B N 1
ATOM 4198 C CA . ARG B 1 166 ? 25.844 -9.789 -4.996 1 87.62 166 ARG B CA 1
ATOM 4199 C C . ARG B 1 166 ? 25.25 -11.078 -4.438 1 87.62 166 ARG B C 1
ATOM 4201 O O . ARG B 1 166 ? 25.656 -12.172 -4.816 1 87.62 166 ARG B O 1
ATOM 4208 N N . VAL B 1 167 ? 24.266 -10.93 -3.613 1 87.94 167 VAL B N 1
ATOM 4209 C CA . VAL B 1 167 ? 23.719 -12.078 -2.895 1 87.94 167 VAL B CA 1
ATOM 4210 C C . VAL B 1 167 ? 22.25 -12.281 -3.275 1 87.94 167 VAL B C 1
ATOM 4212 O O . VAL B 1 167 ? 21.438 -11.367 -3.141 1 87.94 167 VAL B O 1
ATOM 4215 N N . PRO B 1 168 ? 21.953 -13.5 -3.811 1 92.44 168 PRO B N 1
ATOM 4216 C CA . PRO B 1 168 ? 20.547 -13.789 -4.09 1 92.44 168 PRO B CA 1
ATOM 4217 C C . PRO B 1 168 ? 19.703 -13.898 -2.818 1 92.44 168 PRO B C 1
ATOM 4219 O O . PRO B 1 168 ? 20.109 -14.547 -1.855 1 92.44 168 PRO B O 1
ATOM 4222 N N . PHE B 1 169 ? 18.469 -13.219 -2.809 1 91.94 169 PHE B N 1
ATOM 4223 C CA . PHE B 1 169 ? 17.688 -13.266 -1.584 1 91.94 169 PHE B CA 1
ATOM 4224 C C . PHE B 1 169 ? 16.219 -13.578 -1.893 1 91.94 169 PHE B C 1
ATOM 4226 O O . PHE B 1 169 ? 15.445 -13.898 -0.99 1 91.94 169 PHE B O 1
ATOM 4233 N N . PHE B 1 170 ? 15.836 -13.562 -3.197 1 96.69 170 PHE B N 1
ATOM 4234 C CA . PHE B 1 170 ? 14.414 -13.602 -3.504 1 96.69 170 PHE B CA 1
ATOM 4235 C C . PHE B 1 170 ? 14.18 -14.133 -4.914 1 96.69 170 PHE B C 1
ATOM 4237 O O . PHE B 1 170 ? 14.898 -13.766 -5.848 1 96.69 170 PHE B O 1
ATOM 4244 N N . VAL B 1 171 ? 13.211 -15.047 -5.09 1 98.25 171 VAL B N 1
ATOM 4245 C CA . VAL B 1 171 ? 12.703 -15.492 -6.383 1 98.25 171 VAL B CA 1
ATOM 4246 C C . VAL B 1 171 ? 11.18 -15.391 -6.402 1 98.25 171 VAL B C 1
ATOM 4248 O O . VAL B 1 171 ? 10.508 -15.867 -5.484 1 98.25 171 VAL B O 1
ATOM 4251 N N . ALA B 1 172 ? 10.617 -14.734 -7.434 1 98.62 172 ALA B N 1
ATOM 4252 C CA . ALA B 1 172 ? 9.172 -14.672 -7.629 1 98.62 172 ALA B CA 1
ATOM 4253 C C . ALA B 1 172 ? 8.711 -15.742 -8.617 1 98.62 172 ALA B C 1
ATOM 4255 O O . ALA B 1 172 ? 9.133 -15.742 -9.781 1 98.62 172 ALA B O 1
ATOM 4256 N N . CYS B 1 173 ? 7.859 -16.625 -8.133 1 98.44 173 CYS B N 1
ATOM 4257 C CA . CYS B 1 173 ? 7.156 -17.562 -9.016 1 98.44 173 CYS B CA 1
ATOM 4258 C C . CYS B 1 173 ? 5.832 -16.969 -9.484 1 98.44 173 CYS B C 1
ATOM 4260 O O . CYS B 1 173 ? 5.086 -16.391 -8.688 1 98.44 173 CYS B O 1
ATOM 4262 N N . THR B 1 174 ? 5.613 -17.109 -10.734 1 98.25 174 THR B N 1
ATOM 4263 C CA . THR B 1 174 ? 4.348 -16.641 -11.281 1 98.25 174 THR B CA 1
ATOM 4264 C C . THR B 1 174 ? 3.332 -17.766 -11.359 1 98.25 174 THR B C 1
ATOM 4266 O O . THR B 1 174 ? 3.605 -18.812 -11.953 1 98.25 174 THR B O 1
ATOM 4269 N N . ALA B 1 175 ? 2.223 -17.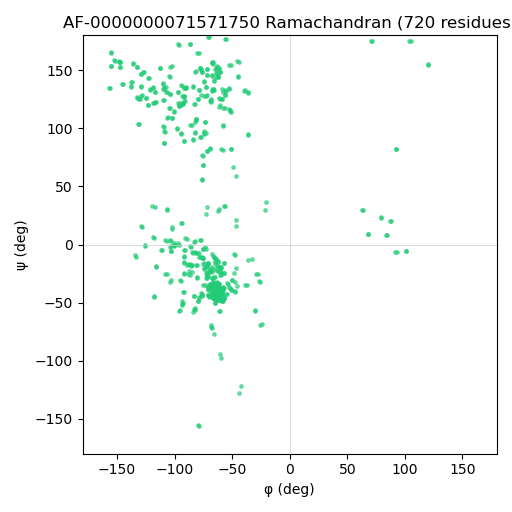594 -10.711 1 98.44 175 ALA B N 1
ATOM 4270 C CA . ALA B 1 175 ? 1.085 -18.5 -10.836 1 98.44 175 ALA B CA 1
ATOM 4271 C C . ALA B 1 175 ? -0.063 -17.844 -11.594 1 98.44 175 ALA B C 1
ATOM 4273 O O . ALA B 1 175 ? -1.029 -17.375 -10.992 1 98.44 175 ALA B O 1
ATOM 4274 N N . GLY B 1 176 ? 0.022 -17.984 -12.914 1 97.25 176 GLY B N 1
ATOM 4275 C CA . GLY B 1 176 ? -0.921 -17.297 -13.781 1 97.25 176 GLY B CA 1
ATOM 4276 C C . GLY B 1 176 ? -0.424 -15.93 -14.234 1 97.25 176 GLY B C 1
ATOM 4277 O O . GLY B 1 176 ? -0.789 -14.906 -13.664 1 97.25 176 GLY B O 1
ATOM 4278 N N . SER B 1 177 ? 0.423 -15.977 -15.289 1 94.56 177 SER B N 1
ATOM 4279 C CA . SER B 1 177 ? 0.858 -14.703 -15.852 1 94.56 177 SER B CA 1
ATOM 4280 C C . SER B 1 177 ? -0.299 -13.969 -16.531 1 94.56 177 SER B C 1
ATOM 4282 O O . SER B 1 177 ? -1.297 -14.594 -16.906 1 94.56 177 SER B O 1
ATOM 4284 N N . THR B 1 178 ? -0.17 -12.672 -16.625 1 85.12 178 THR B N 1
ATOM 4285 C CA . THR B 1 178 ? -1.274 -11.828 -17.078 1 85.12 178 THR B CA 1
ATOM 4286 C C . THR B 1 178 ? -1.616 -12.109 -18.531 1 85.12 178 THR B C 1
ATOM 4288 O O . THR B 1 178 ? -2.791 -12.156 -18.906 1 85.12 178 THR B O 1
ATOM 4291 N N . VAL B 1 179 ? -0.674 -12.367 -19.344 1 84.75 179 VAL B N 1
ATOM 4292 C CA . VAL B 1 179 ? -0.909 -12.453 -20.781 1 84.75 179 VAL B CA 1
ATOM 4293 C C . VAL B 1 179 ? -1.133 -13.914 -21.188 1 84.75 179 VAL B C 1
ATOM 4295 O O . VAL B 1 179 ? -2.23 -14.281 -21.609 1 84.75 179 VAL B O 1
ATOM 4298 N N . ARG B 1 180 ? -0.222 -14.75 -20.891 1 91.06 180 ARG B N 1
ATOM 4299 C CA . ARG B 1 180 ? -0.282 -16.141 -21.328 1 91.06 180 ARG B CA 1
ATOM 4300 C C . ARG B 1 180 ? -1.049 -17 -20.312 1 91.06 180 ARG B C 1
ATOM 4302 O O . ARG B 1 180 ? -1.608 -18.031 -20.688 1 91.06 180 ARG B O 1
ATOM 4309 N N . GLY B 1 181 ? -1.033 -16.531 -19.125 1 95.31 181 GLY B N 1
ATOM 4310 C CA . GLY B 1 181 ? -1.629 -17.344 -18.078 1 95.31 181 GLY B CA 1
ATOM 4311 C C . GLY B 1 181 ? -0.723 -18.469 -17.594 1 95.31 181 GLY B C 1
ATOM 4312 O O . GLY B 1 181 ? -1.195 -19.469 -17.047 1 95.31 181 GLY B O 1
ATOM 4313 N N . SER B 1 182 ? 0.525 -18.375 -17.75 1 97.06 182 SER B N 1
ATOM 4314 C CA . SER B 1 182 ? 1.478 -19.453 -17.5 1 97.06 182 SER B CA 1
ATOM 4315 C C . SER B 1 182 ? 1.711 -19.641 -16 1 97.06 182 SER B C 1
ATOM 4317 O O . SER B 1 182 ? 1.641 -18.688 -15.234 1 97.06 182 SER B O 1
ATOM 4319 N N . PHE B 1 183 ? 1.975 -20.859 -15.617 1 98.5 183 PHE B N 1
ATOM 4320 C CA . PHE B 1 183 ? 2.293 -21.25 -14.242 1 98.5 183 PHE B CA 1
ATOM 4321 C C . PHE B 1 183 ? 3.709 -21.797 -14.148 1 98.5 183 PHE B C 1
ATOM 4323 O O . PHE B 1 183 ? 4.039 -22.781 -14.812 1 98.5 183 PHE B O 1
ATOM 4330 N N . ASP B 1 184 ? 4.535 -21.172 -13.297 1 98.62 184 ASP B N 1
ATOM 4331 C CA . ASP B 1 184 ? 5.906 -21.641 -13.102 1 98.62 184 ASP B CA 1
ATOM 4332 C C . ASP B 1 184 ? 5.934 -22.953 -12.312 1 98.62 184 ASP B C 1
ATOM 4334 O O . ASP B 1 184 ? 5.023 -23.234 -11.531 1 98.62 184 ASP B O 1
ATOM 4338 N N . ASP B 1 185 ? 6.992 -23.734 -12.602 1 98.19 185 ASP B N 1
ATOM 4339 C CA . ASP B 1 185 ? 7.215 -24.969 -11.844 1 98.19 185 ASP B CA 1
ATOM 4340 C C . ASP B 1 185 ? 7.82 -24.656 -10.477 1 98.19 185 ASP B C 1
ATOM 4342 O O . ASP B 1 185 ? 9.039 -24.656 -10.312 1 98.19 185 ASP B O 1
ATOM 4346 N N . ILE B 1 186 ? 6.977 -24.5 -9.461 1 98 186 ILE B N 1
ATOM 4347 C CA . ILE B 1 186 ? 7.371 -24.031 -8.141 1 98 186 ILE B CA 1
ATOM 4348 C C . ILE B 1 186 ? 8.359 -25.016 -7.516 1 98 186 ILE B C 1
ATOM 4350 O O . ILE B 1 186 ? 9.383 -24.609 -6.965 1 98 186 ILE B O 1
ATOM 4354 N N . ALA B 1 187 ? 8.078 -26.312 -7.602 1 96.69 187 ALA B N 1
ATOM 4355 C CA . ALA B 1 187 ? 8.922 -27.328 -6.988 1 96.69 187 ALA B CA 1
ATOM 4356 C C . ALA B 1 187 ? 10.336 -27.297 -7.566 1 96.69 187 ALA B C 1
ATOM 4358 O O . ALA B 1 187 ? 11.32 -27.328 -6.824 1 96.69 187 ALA B O 1
ATOM 4359 N N . GLU B 1 188 ? 10.445 -27.203 -8.852 1 96.75 188 GLU B N 1
ATOM 4360 C CA . GLU B 1 188 ? 11.75 -27.156 -9.5 1 96.75 188 GLU B CA 1
ATOM 4361 C C . GLU B 1 188 ? 12.508 -25.875 -9.141 1 96.75 188 GLU B C 1
ATOM 4363 O O . GLU B 1 188 ? 13.727 -25.906 -8.945 1 96.75 188 GLU B O 1
ATOM 4368 N N . ILE B 1 189 ? 11.789 -24.766 -9.07 1 97.5 189 ILE B N 1
ATOM 4369 C CA . ILE B 1 189 ? 12.414 -23.484 -8.727 1 97.5 189 ILE B CA 1
ATOM 4370 C C . ILE B 1 189 ? 12.953 -23.547 -7.297 1 97.5 189 ILE B C 1
ATOM 4372 O O . ILE B 1 189 ? 14.086 -23.125 -7.039 1 97.5 189 ILE B O 1
ATOM 4376 N N . VAL B 1 190 ? 12.148 -24.047 -6.363 1 95.5 190 VAL B N 1
ATOM 4377 C CA . VAL B 1 190 ? 12.578 -24.172 -4.973 1 95.5 190 VAL B CA 1
ATOM 4378 C C . VAL B 1 190 ? 13.812 -25.047 -4.887 1 95.5 190 VAL B C 1
ATOM 4380 O O . VAL B 1 190 ? 14.742 -24.766 -4.121 1 95.5 190 VAL B O 1
ATOM 4383 N N . GLN B 1 191 ? 13.914 -26.078 -5.648 1 93.19 191 GLN B N 1
ATOM 4384 C CA . GLN B 1 191 ? 15.008 -27.047 -5.613 1 93.19 191 GLN B CA 1
ATOM 4385 C C . GLN B 1 191 ? 16.328 -26.391 -6.02 1 93.19 191 GLN B C 1
ATOM 4387 O O . GLN B 1 191 ? 17.391 -26.719 -5.48 1 93.19 191 GLN B O 1
ATOM 4392 N N . VAL B 1 192 ? 16.328 -25.484 -6.922 1 93.5 192 VAL B N 1
ATOM 4393 C CA . VAL B 1 192 ? 17.578 -24.906 -7.414 1 93.5 192 VAL B CA 1
ATOM 4394 C C . VAL B 1 192 ? 17.984 -23.734 -6.52 1 93.5 192 VAL B C 1
ATOM 4396 O O . VAL B 1 192 ? 19.094 -23.203 -6.652 1 93.5 192 VAL B O 1
ATOM 4399 N N . CYS B 1 193 ? 17.062 -23.203 -5.723 1 89.75 193 CYS B N 1
ATOM 4400 C CA . CYS B 1 193 ? 17.391 -22.141 -4.789 1 89.75 193 CYS B CA 1
ATOM 4401 C C . CYS B 1 193 ? 18.172 -22.688 -3.594 1 89.75 193 CYS B C 1
ATOM 4403 O O . CYS B 1 193 ? 17.609 -23.406 -2.762 1 89.75 193 CYS B O 1
ATOM 4405 N N . PRO B 1 194 ? 19.562 -22.531 -3.768 1 70 194 PRO B N 1
ATOM 4406 C CA . PRO B 1 194 ? 20.422 -23.109 -2.73 1 70 194 PRO B CA 1
ATOM 4407 C C . PRO B 1 194 ? 20.125 -22.562 -1.339 1 70 194 PRO B C 1
ATOM 4409 O O . PRO B 1 194 ? 19.656 -21.422 -1.209 1 70 194 PRO B O 1
ATOM 4412 N N . THR B 1 195 ? 19.984 -23.484 -0.406 1 58.25 195 THR B N 1
ATOM 4413 C CA . THR B 1 195 ? 20.156 -23.062 0.981 1 58.25 195 THR B CA 1
ATOM 4414 C C . THR B 1 195 ? 21.625 -22.797 1.292 1 58.25 195 THR B C 1
ATOM 4416 O O . THR B 1 195 ? 22.484 -23.625 0.985 1 58.25 195 THR B O 1
ATOM 4419 N N . PRO B 1 196 ? 22.047 -21.547 1.208 1 53.41 196 PRO B N 1
ATOM 4420 C CA . PRO B 1 196 ? 23.484 -21.375 1.467 1 53.41 196 PRO B CA 1
ATOM 4421 C C . PRO B 1 196 ? 24 -22.312 2.555 1 53.41 196 PRO B C 1
ATOM 4423 O O . PRO B 1 196 ? 23.234 -22.734 3.432 1 53.41 196 PRO B O 1
ATOM 4426 N N . PRO B 1 197 ? 25.141 -23.016 2.234 1 46.44 197 PRO B N 1
ATOM 4427 C CA . PRO B 1 197 ? 25.719 -23.828 3.312 1 46.44 197 PRO B CA 1
ATOM 4428 C C . PRO B 1 197 ? 25.781 -23.078 4.645 1 46.44 197 PRO B C 1
ATOM 4430 O O . PRO B 1 197 ? 25.875 -21.859 4.664 1 46.44 197 PRO B O 1
ATOM 4433 N N . PRO B 1 198 ? 25.578 -23.766 5.77 1 45 198 PRO B N 1
ATOM 4434 C CA . PRO B 1 198 ? 25.969 -23.141 7.039 1 45 198 PRO B CA 1
ATOM 4435 C C . PRO B 1 198 ? 27.344 -22.469 6.969 1 45 198 PRO B C 1
ATOM 4437 O O . PRO B 1 198 ? 28.188 -22.875 6.18 1 45 198 PRO B O 1
ATOM 4440 N N . PRO B 1 199 ? 27.625 -21.438 7.906 1 40.28 199 PRO B N 1
ATOM 4441 C CA . PRO B 1 199 ? 26.641 -20.781 8.766 1 40.28 199 PRO B CA 1
ATOM 4442 C C . PRO B 1 199 ? 25.781 -19.781 8 1 40.28 199 PRO B C 1
ATOM 4444 O O . PRO B 1 199 ? 25.078 -18.969 8.617 1 40.28 199 PRO B O 1
ATOM 4447 N N . CYS B 1 200 ? 26.109 -19.609 6.719 1 44.56 200 CYS B N 1
ATOM 4448 C CA . CYS B 1 200 ? 25.344 -18.562 6.039 1 44.56 200 CYS B CA 1
ATOM 4449 C C . CYS B 1 200 ? 23.891 -19 5.859 1 44.56 200 CYS B C 1
ATOM 4451 O O . CYS B 1 200 ? 23.609 -20.078 5.344 1 44.56 200 CYS B O 1
ATOM 4453 N N . LYS B 1 201 ? 23.109 -18.859 6.746 1 49.56 201 LYS B N 1
ATOM 4454 C CA . LYS B 1 201 ? 21.688 -19.203 6.699 1 49.56 201 LYS B CA 1
ATOM 4455 C C . LYS B 1 201 ? 20.953 -18.391 5.637 1 49.56 201 LYS B C 1
ATOM 4457 O O . LYS B 1 201 ? 19.75 -18.156 5.75 1 49.56 201 LYS B O 1
ATOM 4462 N N . ARG B 1 202 ? 21.719 -18 4.555 1 56.5 202 ARG B N 1
ATOM 4463 C CA . ARG B 1 202 ? 20.859 -17.125 3.76 1 56.5 202 ARG B CA 1
ATOM 4464 C C . ARG B 1 202 ? 19.984 -17.938 2.805 1 56.5 202 ARG B C 1
ATOM 4466 O O . ARG B 1 202 ? 20.484 -18.828 2.104 1 56.5 202 ARG B O 1
ATOM 4473 N N . THR B 1 203 ? 18.766 -18.125 3.086 1 74.31 203 THR B N 1
ATOM 4474 C CA . THR B 1 203 ? 17.828 -18.828 2.209 1 74.31 203 THR B CA 1
ATOM 4475 C C . THR B 1 203 ? 17.125 -17.859 1.264 1 74.31 203 THR B C 1
ATOM 4477 O O . THR B 1 203 ? 16.844 -16.719 1.639 1 74.31 203 THR B O 1
ATOM 4480 N N . ILE B 1 204 ? 17.297 -18.203 -0.022 1 91.69 204 ILE B N 1
ATOM 4481 C CA . ILE B 1 204 ? 16.516 -17.484 -1.026 1 91.69 204 ILE B CA 1
ATOM 4482 C C . ILE B 1 204 ? 15.023 -17.641 -0.728 1 91.69 204 ILE B C 1
ATOM 4484 O O . ILE B 1 204 ? 14.523 -18.766 -0.565 1 91.69 204 ILE B O 1
ATOM 4488 N N . TRP B 1 205 ? 14.375 -16.531 -0.465 1 95.31 205 TRP B N 1
ATOM 4489 C CA . TRP B 1 205 ? 12.93 -16.484 -0.274 1 95.31 205 TRP B CA 1
ATOM 4490 C C . TRP B 1 205 ? 12.203 -16.766 -1.584 1 95.31 205 TRP B C 1
ATOM 4492 O O . TRP B 1 205 ? 12.43 -16.078 -2.588 1 95.31 205 TRP B O 1
ATOM 4502 N N . VAL B 1 206 ? 11.344 -17.781 -1.602 1 97.19 206 VAL B N 1
ATOM 4503 C CA . VAL B 1 206 ? 10.539 -18.062 -2.787 1 97.19 206 VAL B CA 1
ATOM 4504 C C . VAL B 1 206 ? 9.102 -17.594 -2.562 1 97.19 206 VAL B C 1
ATOM 4506 O O . VAL B 1 206 ? 8.422 -18.094 -1.661 1 97.19 206 VAL B O 1
ATOM 4509 N N . HIS B 1 207 ? 8.648 -16.641 -3.359 1 98.5 207 HIS B N 1
ATOM 4510 C CA . HIS B 1 207 ? 7.293 -16.109 -3.305 1 98.5 207 HIS B CA 1
ATOM 4511 C C . HIS B 1 207 ? 6.48 -16.531 -4.52 1 98.5 207 HIS B C 1
ATOM 4513 O O . HIS B 1 207 ? 6.957 -16.453 -5.652 1 98.5 207 HIS B O 1
ATOM 4519 N N . VAL B 1 208 ? 5.262 -16.984 -4.293 1 98.81 208 VAL B N 1
ATOM 4520 C CA . VAL B 1 208 ? 4.359 -17.328 -5.383 1 98.81 208 VAL B CA 1
ATOM 4521 C C . VAL B 1 208 ? 3.338 -16.219 -5.59 1 98.81 208 VAL B C 1
ATOM 4523 O O . VAL B 1 208 ? 2.441 -16.016 -4.766 1 98.81 208 VAL B O 1
ATOM 4526 N N . ASP B 1 209 ? 3.498 -15.508 -6.676 1 98.56 209 ASP B N 1
ATOM 4527 C CA . ASP B 1 209 ? 2.498 -14.523 -7.09 1 98.56 209 ASP B CA 1
ATOM 4528 C C . ASP B 1 209 ? 1.346 -15.195 -7.832 1 98.56 209 ASP B C 1
ATOM 4530 O O . ASP B 1 209 ? 1.396 -15.352 -9.055 1 98.56 209 ASP B O 1
ATOM 4534 N N . GLY B 1 210 ? 0.335 -15.461 -7.121 1 98.38 210 GLY B N 1
ATOM 4535 C CA . GLY B 1 210 ? -0.873 -16.031 -7.695 1 98.38 210 GLY B CA 1
ATOM 4536 C C . GLY B 1 210 ? -2.018 -15.047 -7.785 1 98.38 210 GLY B C 1
ATOM 4537 O O . GLY B 1 210 ? -3.184 -15.414 -7.641 1 98.38 210 GLY B O 1
ATOM 4538 N N . ALA B 1 211 ? -1.678 -13.773 -7.953 1 95.25 211 ALA B N 1
ATOM 4539 C CA . ALA B 1 211 ? -2.738 -12.766 -8.023 1 95.25 211 ALA B CA 1
ATOM 4540 C C . ALA B 1 211 ? -3.807 -13.172 -9.039 1 95.25 211 ALA B C 1
ATOM 4542 O O . ALA B 1 211 ? -5.004 -13.039 -8.773 1 95.25 211 ALA B O 1
ATOM 4543 N N . TRP B 1 212 ? -3.414 -13.719 -10.125 1 94.38 212 TRP B N 1
ATOM 4544 C CA . TRP B 1 212 ? -4.344 -14.102 -11.18 1 94.38 212 TRP B CA 1
ATOM 4545 C C . TRP B 1 212 ? -4.77 -15.562 -11.031 1 94.38 212 TRP B C 1
ATOM 4547 O O . TRP B 1 212 ? -5.961 -15.852 -10.891 1 94.38 212 TRP B O 1
ATOM 4557 N N . GLY B 1 213 ? -3.852 -16.453 -10.906 1 97.31 213 GLY B N 1
ATOM 4558 C CA . GLY B 1 213 ? -4.172 -17.875 -10.984 1 97.31 213 GLY B CA 1
ATOM 4559 C C . GLY B 1 213 ? -4.258 -18.531 -9.625 1 97.31 213 GLY B C 1
ATOM 4560 O O . GLY B 1 213 ? -4.609 -19.719 -9.523 1 97.31 213 GLY B O 1
ATOM 4561 N N . GLY B 1 214 ? -4.035 -17.828 -8.562 1 97.88 214 GLY B N 1
ATOM 4562 C CA . GLY B 1 214 ? -3.924 -18.406 -7.234 1 97.88 214 GLY B CA 1
ATOM 4563 C C . GLY B 1 214 ? -5.227 -19 -6.73 1 97.88 214 GLY B C 1
ATOM 4564 O O . GLY B 1 214 ? -5.223 -19.859 -5.852 1 97.88 214 GLY B O 1
ATOM 4565 N N . SER B 1 215 ? -6.387 -18.578 -7.289 1 97.31 215 SER B N 1
ATOM 4566 C CA . SER B 1 215 ? -7.676 -19.109 -6.863 1 97.31 215 SER B CA 1
ATOM 4567 C C . SER B 1 215 ? -7.797 -20.594 -7.191 1 97.31 215 SER B C 1
ATOM 4569 O O . SER B 1 215 ? -8.68 -21.281 -6.668 1 97.31 215 SER B O 1
ATOM 4571 N N . ALA B 1 216 ? -6.891 -21.125 -7.984 1 98.19 216 ALA B N 1
ATOM 4572 C CA . ALA B 1 216 ? -6.879 -22.531 -8.336 1 98.19 216 ALA B CA 1
ATOM 4573 C C . ALA B 1 216 ? -6.645 -23.406 -7.105 1 98.19 216 ALA B C 1
ATOM 4575 O O . ALA B 1 216 ? -6.859 -24.625 -7.148 1 98.19 216 ALA B O 1
ATOM 4576 N N . ILE B 1 217 ? -6.246 -22.828 -5.98 1 98 217 ILE B N 1
ATOM 4577 C CA . ILE B 1 217 ? -6.008 -23.578 -4.754 1 98 217 ILE B CA 1
ATOM 4578 C C . ILE B 1 217 ? -7.312 -24.219 -4.277 1 98 217 ILE B C 1
ATOM 4580 O O . ILE B 1 217 ? -7.297 -25.172 -3.496 1 98 217 ILE B O 1
ATOM 4584 N N . PHE B 1 218 ? -8.414 -23.703 -4.77 1 97.5 218 PHE B N 1
ATOM 4585 C CA . PHE B 1 218 ? -9.703 -24.203 -4.297 1 97.5 218 PHE B CA 1
ATOM 4586 C C . PHE B 1 218 ? -10.164 -25.391 -5.125 1 97.5 218 PHE B C 1
ATOM 4588 O O . PHE B 1 218 ? -11.07 -26.125 -4.723 1 97.5 218 PHE B O 1
ATOM 4595 N N . SER B 1 219 ? -9.609 -25.609 -6.289 1 97.69 219 SER B N 1
ATOM 4596 C CA . SER B 1 219 ? -10.023 -26.719 -7.141 1 97.69 219 SER B CA 1
ATOM 4597 C C . SER B 1 219 ? -9.688 -28.062 -6.5 1 97.69 219 SER B C 1
ATOM 4599 O O . SER B 1 219 ? -8.609 -28.234 -5.922 1 97.69 219 SER B O 1
ATOM 4601 N N . SER B 1 220 ? -10.562 -28.984 -6.652 1 94.5 220 SER B N 1
ATOM 4602 C CA . SER B 1 220 ? -10.297 -30.344 -6.176 1 94.5 220 SER B CA 1
ATOM 4603 C C . SER B 1 220 ? -9.945 -31.266 -7.332 1 94.5 220 SER B C 1
ATOM 4605 O O . SER B 1 220 ? -9.688 -32.469 -7.121 1 94.5 220 SER B O 1
ATOM 4607 N N . ARG B 1 221 ? -9.859 -30.75 -8.516 1 97.25 221 ARG B N 1
ATOM 4608 C CA . ARG B 1 221 ? -9.516 -31.562 -9.68 1 97.25 221 ARG B CA 1
ATOM 4609 C C . ARG B 1 221 ? -8.008 -31.75 -9.797 1 97.25 221 ARG B C 1
ATOM 4611 O O . ARG B 1 221 ? -7.27 -30.781 -9.984 1 97.25 221 ARG B O 1
ATOM 4618 N N . PRO B 1 222 ? -7.609 -32.969 -9.773 1 96.56 222 PRO B N 1
ATOM 4619 C CA . PRO B 1 222 ? -6.168 -33.25 -9.82 1 96.56 222 PRO B CA 1
ATOM 4620 C C . PRO B 1 222 ? -5.504 -32.656 -11.062 1 96.56 222 PRO B C 1
ATOM 4622 O O . PRO B 1 222 ? -4.371 -32.188 -10.992 1 96.56 222 PRO B O 1
ATOM 4625 N N . GLN B 1 223 ? -6.195 -32.719 -12.172 1 96.25 223 GLN B N 1
ATOM 4626 C CA . GLN B 1 223 ? -5.637 -32.188 -13.414 1 96.25 223 GLN B CA 1
ATOM 4627 C C . GLN B 1 223 ? -5.391 -30.688 -13.328 1 96.25 223 GLN B C 1
ATOM 4629 O O . GLN B 1 223 ? -4.371 -30.188 -13.805 1 96.25 223 GLN B O 1
ATOM 4634 N N . VAL B 1 224 ? -6.344 -29.984 -12.711 1 97.44 224 VAL B N 1
ATOM 4635 C CA . VAL B 1 224 ? -6.207 -28.531 -12.547 1 97.44 224 VAL B CA 1
ATOM 4636 C C . VAL B 1 224 ? -5.098 -28.234 -11.547 1 97.44 224 VAL B C 1
ATOM 4638 O O . VAL B 1 224 ? -4.238 -27.375 -11.797 1 97.44 224 VAL B O 1
ATOM 4641 N N . ARG B 1 225 ? -5.07 -28.938 -10.477 1 97 225 ARG B N 1
ATOM 4642 C CA . ARG B 1 225 ? -4.082 -28.734 -9.43 1 97 225 ARG B CA 1
ATOM 4643 C C . ARG B 1 225 ? -2.672 -29.016 -9.938 1 97 225 ARG B C 1
ATOM 4645 O O . ARG B 1 225 ? -1.73 -28.297 -9.602 1 97 225 ARG B O 1
ATOM 4652 N N . SER B 1 226 ? -2.549 -30.078 -10.758 1 97.06 226 SER B N 1
ATOM 4653 C CA . SER B 1 226 ? -1.252 -30.438 -11.32 1 97.06 226 SER B CA 1
ATOM 4654 C C . SER B 1 226 ? -0.793 -29.422 -12.352 1 97.06 226 SER B C 1
ATOM 4656 O O . SER B 1 226 ? 0.355 -28.969 -12.32 1 97.06 226 SER B O 1
ATOM 4658 N N . ALA B 1 227 ? -1.692 -29.031 -13.203 1 96.94 227 ALA B N 1
ATOM 4659 C CA . ALA B 1 227 ? -1.362 -28.094 -14.273 1 96.94 227 ALA B CA 1
ATOM 4660 C C . ALA B 1 227 ? -0.982 -26.734 -13.711 1 96.94 227 ALA B C 1
ATOM 4662 O O . ALA B 1 227 ? -0.171 -26.016 -14.305 1 96.94 227 ALA B O 1
ATOM 4663 N N . THR B 1 228 ? -1.499 -26.359 -12.547 1 98 228 THR B N 1
ATOM 4664 C CA . THR B 1 228 ? -1.291 -25.031 -11.977 1 98 228 THR B CA 1
ATOM 4665 C C . THR B 1 228 ? -0.257 -25.094 -10.852 1 98 228 THR B C 1
ATOM 4667 O O . THR B 1 228 ? 0.09 -24.062 -10.273 1 98 228 THR B O 1
ATOM 4670 N N . HIS B 1 229 ? 0.179 -26.219 -10.5 1 97.69 229 HIS B N 1
ATOM 4671 C CA . HIS B 1 229 ? 1.21 -26.438 -9.492 1 97.69 229 HIS B CA 1
ATOM 4672 C C . HIS B 1 229 ? 0.753 -25.953 -8.125 1 97.69 229 HIS B C 1
ATOM 4674 O O . HIS B 1 229 ? 1.56 -25.453 -7.336 1 97.69 229 HIS B O 1
ATOM 4680 N N . MET B 1 230 ? -0.541 -26 -7.863 1 97.88 230 MET B N 1
ATOM 4681 C CA . MET B 1 230 ? -1.085 -25.438 -6.629 1 97.88 230 MET B CA 1
ATOM 4682 C C . MET B 1 230 ? -0.586 -26.219 -5.414 1 97.88 230 MET B C 1
ATOM 4684 O O . MET B 1 230 ? -0.354 -25.625 -4.352 1 97.88 230 MET B O 1
ATOM 4688 N N . ASP B 1 231 ? -0.359 -27.531 -5.535 1 97.06 231 ASP B N 1
ATOM 4689 C CA . ASP B 1 231 ? 0.091 -28.344 -4.41 1 97.06 231 ASP B CA 1
ATOM 4690 C C . ASP B 1 231 ? 1.532 -28 -4.031 1 97.06 231 ASP B C 1
ATOM 4692 O O . ASP B 1 231 ? 1.958 -28.25 -2.902 1 97.06 231 ASP B O 1
ATOM 4696 N N . GLU B 1 232 ? 2.279 -27.469 -4.953 1 97.75 232 GLU B N 1
ATOM 4697 C CA . GLU B 1 232 ? 3.701 -27.219 -4.75 1 97.75 232 GLU B CA 1
ATOM 4698 C C . GLU B 1 232 ? 3.926 -25.891 -4.035 1 97.75 232 GLU B C 1
ATOM 4700 O O . GLU B 1 232 ? 5.047 -25.578 -3.617 1 97.75 232 GLU B O 1
ATOM 4705 N N . ILE B 1 233 ? 2.855 -25.062 -3.822 1 98.12 233 ILE B N 1
ATOM 4706 C CA . ILE B 1 233 ? 2.965 -23.828 -3.053 1 98.12 233 ILE B CA 1
ATOM 4707 C C . ILE B 1 233 ? 3.496 -24.141 -1.654 1 98.12 233 ILE B C 1
ATOM 4709 O O . ILE B 1 233 ? 4.184 -23.312 -1.048 1 98.12 233 ILE B O 1
ATOM 4713 N N . ARG B 1 234 ? 3.291 -25.375 -1.204 1 96.44 234 ARG B N 1
ATOM 4714 C CA . ARG B 1 234 ? 3.691 -25.812 0.132 1 96.44 234 ARG B CA 1
ATOM 4715 C C . ARG B 1 234 ? 5.199 -25.672 0.319 1 96.44 234 ARG B C 1
ATOM 4717 O O . ARG B 1 234 ? 5.691 -25.641 1.45 1 96.44 234 ARG B O 1
ATOM 4724 N N . HIS B 1 235 ? 5.957 -25.594 -0.782 1 94.88 235 HIS B N 1
ATOM 4725 C CA . HIS B 1 235 ? 7.41 -25.516 -0.713 1 94.88 235 HIS B CA 1
ATOM 4726 C C . HIS B 1 235 ? 7.875 -24.062 -0.691 1 94.88 235 HIS B C 1
ATOM 4728 O O . HIS B 1 235 ? 9.047 -23.781 -0.43 1 94.88 235 HIS B O 1
ATOM 4734 N N . ALA B 1 236 ? 7.004 -23.109 -0.945 1 96.56 236 ALA B N 1
ATOM 4735 C CA . ALA B 1 236 ? 7.359 -21.688 -1.036 1 96.56 236 ALA B CA 1
ATOM 4736 C C . ALA B 1 236 ? 7.328 -21.031 0.338 1 96.56 236 ALA B C 1
ATOM 4738 O O . ALA B 1 236 ? 6.938 -21.656 1.327 1 96.56 236 ALA B O 1
ATOM 4739 N N . ASP B 1 237 ? 7.785 -19.797 0.385 1 95.81 237 ASP B N 1
ATOM 4740 C CA . ASP B 1 237 ? 7.836 -19.047 1.638 1 95.81 237 ASP B CA 1
ATOM 4741 C C . ASP B 1 237 ? 6.59 -18.172 1.807 1 95.81 237 ASP B C 1
ATOM 4743 O O . ASP B 1 237 ? 6.172 -17.906 2.932 1 95.81 237 ASP B O 1
ATOM 4747 N N . SER B 1 238 ? 6.039 -17.719 0.748 1 97.88 238 SER B N 1
ATOM 4748 C CA . SER B 1 238 ? 4.844 -16.891 0.801 1 97.88 238 SER B CA 1
ATOM 4749 C C . SER B 1 238 ? 4.012 -17.031 -0.469 1 97.88 238 SER B C 1
ATOM 4751 O O . SER B 1 238 ? 4.504 -17.516 -1.488 1 97.88 238 SER B O 1
ATOM 4753 N N . PHE B 1 239 ? 2.758 -16.688 -0.307 1 98.5 239 PHE B N 1
ATOM 4754 C CA . PHE B 1 239 ? 1.775 -16.844 -1.372 1 98.5 239 PHE B CA 1
ATOM 4755 C C . PHE B 1 239 ? 0.749 -15.719 -1.331 1 98.5 239 PHE B C 1
ATOM 4757 O O . PHE B 1 239 ? 0.329 -15.297 -0.253 1 98.5 239 PHE B O 1
ATOM 4764 N N . THR B 1 240 ? 0.39 -15.18 -2.559 1 97.88 240 THR B N 1
ATOM 4765 C CA . THR B 1 240 ? -0.693 -14.211 -2.652 1 97.88 240 THR B CA 1
ATOM 4766 C C . THR B 1 240 ? -1.693 -14.609 -3.73 1 97.88 240 THR B C 1
ATOM 4768 O O . THR B 1 240 ? -1.321 -15.242 -4.727 1 97.88 240 THR B O 1
ATOM 4771 N N . PHE B 1 241 ? -2.965 -14.312 -3.541 1 96.56 241 PHE B N 1
ATOM 4772 C CA . PHE B 1 241 ? -3.957 -14.438 -4.602 1 96.56 241 PHE B CA 1
ATOM 4773 C C . PHE B 1 241 ? -5.055 -13.391 -4.441 1 96.56 241 PHE B C 1
ATOM 4775 O O . PHE B 1 241 ? -5.254 -12.859 -3.348 1 96.56 241 PHE B O 1
ATOM 4782 N N . ASN B 1 242 ? -5.746 -13.07 -5.562 1 92.88 242 ASN B N 1
ATOM 4783 C CA . ASN B 1 242 ? -6.805 -12.07 -5.605 1 92.88 242 ASN B CA 1
ATOM 4784 C C . ASN B 1 242 ? -8.18 -12.703 -5.797 1 92.88 242 ASN B C 1
ATOM 4786 O O . ASN B 1 242 ? -8.594 -12.961 -6.93 1 92.88 242 ASN B O 1
ATOM 4790 N N . PRO B 1 243 ? -8.93 -12.828 -4.773 1 92 243 PRO B N 1
ATOM 4791 C CA . PRO B 1 243 ? -10.305 -13.305 -4.945 1 92 243 PRO B CA 1
ATOM 4792 C C . PRO B 1 243 ? -11.141 -12.391 -5.852 1 92 243 PRO B C 1
ATOM 4794 O O . PRO B 1 243 ? -12.148 -12.828 -6.41 1 92 243 PRO B O 1
ATOM 4797 N N . HIS B 1 244 ? -10.688 -11.164 -6.027 1 85.94 244 HIS B N 1
ATOM 4798 C CA . HIS B 1 244 ? -11.484 -10.234 -6.824 1 85.94 244 HIS B CA 1
ATOM 4799 C C . HIS B 1 244 ? -11.234 -10.438 -8.312 1 85.94 244 HIS B C 1
ATOM 4801 O O . HIS B 1 244 ? -11.93 -9.852 -9.148 1 85.94 244 HIS B O 1
ATOM 4807 N N . LYS B 1 245 ? -10.32 -11.242 -8.672 1 83.38 245 LYS B N 1
ATOM 4808 C CA . LYS B 1 245 ? -10.078 -11.516 -10.078 1 83.38 245 LYS B CA 1
ATOM 4809 C C . LYS B 1 245 ? -10.859 -12.75 -10.539 1 83.38 245 LYS B C 1
ATOM 4811 O O . LYS B 1 245 ? -11.68 -12.672 -11.453 1 83.38 245 LYS B O 1
ATOM 4816 N N . MET B 1 246 ? -10.781 -13.844 -9.797 1 86.81 246 MET B N 1
ATOM 4817 C CA . MET B 1 246 ? -11.344 -15.094 -10.289 1 86.81 246 MET B CA 1
ATOM 4818 C C . MET B 1 246 ? -12.609 -15.461 -9.516 1 86.81 246 MET B C 1
ATOM 4820 O O . MET B 1 246 ? -13.477 -16.156 -10.039 1 86.81 246 MET B O 1
ATOM 4824 N N . LEU B 1 247 ? -12.734 -15 -8.312 1 90.19 247 LEU B N 1
ATOM 4825 C CA . LEU B 1 247 ? -13.82 -15.477 -7.461 1 90.19 247 LEU B CA 1
ATOM 4826 C C . LEU B 1 247 ? -14.938 -14.445 -7.367 1 90.19 247 LEU B C 1
ATOM 4828 O O . LEU B 1 247 ? -15.922 -14.656 -6.66 1 90.19 247 LEU B O 1
ATOM 4832 N N . GLY B 1 248 ? -14.789 -13.352 -7.973 1 84.88 248 GLY B N 1
ATOM 4833 C CA . GLY B 1 248 ? -15.875 -12.383 -8.094 1 84.88 248 GLY B CA 1
ATOM 4834 C C . GLY B 1 248 ? -16 -11.484 -6.883 1 84.88 248 GLY B C 1
ATOM 4835 O O . GLY B 1 248 ? -17 -10.781 -6.734 1 84.88 248 GLY B O 1
ATOM 4836 N N . ALA B 1 249 ? -15.094 -11.516 -5.965 1 87.25 249 ALA B N 1
ATOM 4837 C CA . ALA B 1 249 ? -15.141 -10.586 -4.84 1 87.25 249 ALA B CA 1
ATOM 4838 C C . ALA B 1 249 ? -14.969 -9.148 -5.309 1 87.25 249 ALA B C 1
ATOM 4840 O O . ALA B 1 249 ? -14.281 -8.891 -6.301 1 87.25 249 ALA B O 1
ATOM 4841 N N . PRO B 1 250 ? -15.602 -8.227 -4.629 1 81.06 250 PRO B N 1
ATOM 4842 C CA . PRO B 1 250 ? -15.359 -6.82 -4.965 1 81.06 250 PRO B CA 1
ATOM 4843 C C . PRO B 1 250 ? -13.898 -6.414 -4.789 1 81.06 250 PRO B C 1
ATOM 4845 O O . PRO B 1 250 ? -13.211 -6.926 -3.898 1 81.06 250 PRO B O 1
ATOM 4848 N N . GLN B 1 251 ? -13.469 -5.484 -5.625 1 76.81 251 GLN B N 1
ATOM 4849 C CA . GLN B 1 251 ? -12.117 -4.945 -5.523 1 76.81 251 GLN B CA 1
ATOM 4850 C C . GLN B 1 251 ? -11.992 -3.988 -4.34 1 76.81 251 GLN B C 1
ATOM 4852 O O . GLN B 1 251 ? -12.945 -3.271 -4.016 1 76.81 251 GLN B O 1
ATOM 4857 N N . GLN B 1 252 ? -10.953 -3.994 -3.621 1 79.44 252 GLN B N 1
ATOM 4858 C CA . GLN B 1 252 ? -9.789 -4.863 -3.711 1 79.44 252 GLN B CA 1
ATOM 4859 C C . GLN B 1 252 ? -9.805 -5.926 -2.613 1 79.44 252 GLN B C 1
ATOM 4861 O O . GLN B 1 252 ? -10.133 -5.629 -1.463 1 79.44 252 GLN B O 1
ATOM 4866 N N . THR B 1 253 ? -9.633 -7.098 -3.002 1 86.44 253 THR B N 1
ATOM 4867 C CA . THR B 1 253 ? -9.531 -8.227 -2.086 1 86.44 253 THR B CA 1
ATOM 4868 C C . THR B 1 253 ? -8.32 -9.094 -2.432 1 86.44 253 THR B C 1
ATOM 4870 O O . THR B 1 253 ? -8.328 -9.797 -3.445 1 86.44 253 THR B O 1
ATOM 4873 N N . THR B 1 254 ? -7.25 -8.977 -1.636 1 92.12 254 THR B N 1
ATOM 4874 C CA . THR B 1 254 ? -6.031 -9.75 -1.857 1 92.12 254 THR B CA 1
ATOM 4875 C C . THR B 1 254 ? -5.574 -10.422 -0.567 1 92.12 254 THR B C 1
ATOM 4877 O O . THR B 1 254 ? -5.457 -9.773 0.473 1 92.12 254 THR B O 1
ATOM 4880 N N . ALA B 1 255 ? -5.418 -11.664 -0.632 1 95.12 255 ALA B N 1
ATOM 4881 C CA . ALA B 1 255 ? -4.891 -12.414 0.502 1 95.12 255 ALA B CA 1
ATOM 4882 C C . ALA B 1 255 ? -3.395 -12.664 0.35 1 95.12 255 ALA B C 1
ATOM 4884 O O . ALA B 1 255 ? -2.92 -13 -0.737 1 95.12 255 ALA B O 1
ATOM 4885 N N . PHE B 1 256 ? -2.648 -12.383 1.398 1 96.5 256 PHE B N 1
ATOM 4886 C CA . PHE B 1 256 ? -1.211 -12.617 1.456 1 96.5 256 PHE B CA 1
ATOM 4887 C C . PHE B 1 256 ? -0.853 -13.484 2.66 1 96.5 256 PHE B C 1
ATOM 4889 O O . PHE B 1 256 ? -1.209 -13.156 3.793 1 96.5 256 PHE B O 1
ATOM 4896 N N . ILE B 1 257 ? -0.128 -14.602 2.365 1 97 257 ILE B N 1
ATOM 4897 C CA . ILE B 1 257 ? 0.19 -15.555 3.422 1 97 257 ILE B CA 1
ATOM 4898 C C . ILE B 1 257 ? 1.688 -15.859 3.412 1 97 257 ILE B C 1
ATOM 4900 O O . ILE B 1 257 ? 2.289 -16.016 2.346 1 97 257 ILE B O 1
ATOM 4904 N N . VAL B 1 258 ? 2.297 -15.883 4.594 1 96.69 258 VAL B N 1
ATOM 4905 C CA . VAL B 1 258 ? 3.699 -16.234 4.797 1 96.69 258 VAL B CA 1
ATOM 4906 C C . VAL B 1 258 ? 3.799 -17.469 5.68 1 96.69 258 VAL B C 1
ATOM 4908 O O . VAL B 1 258 ? 3.137 -17.562 6.719 1 96.69 258 VAL B O 1
ATOM 4911 N N . ARG B 1 259 ? 4.605 -18.344 5.309 1 95.31 259 ARG B N 1
ATOM 4912 C CA . ARG B 1 259 ? 4.746 -19.625 5.992 1 95.31 259 ARG B CA 1
ATOM 4913 C C . ARG B 1 259 ? 5.426 -19.453 7.348 1 95.31 259 ARG B C 1
ATOM 4915 O O . ARG B 1 259 ? 5.16 -20.219 8.281 1 95.31 259 ARG B O 1
ATOM 4922 N N . HIS B 1 260 ? 6.23 -18.469 7.52 1 91.56 260 HIS B N 1
ATOM 4923 C CA . HIS B 1 260 ? 7.109 -18.297 8.672 1 91.56 260 HIS B CA 1
ATOM 4924 C C . HIS B 1 260 ? 6.422 -17.5 9.773 1 91.56 260 HIS B C 1
ATOM 4926 O O . HIS B 1 260 ? 5.875 -16.422 9.516 1 91.56 260 HIS B O 1
ATOM 4932 N N . ARG B 1 261 ? 6.602 -18.031 10.945 1 89.69 261 ARG B N 1
ATOM 4933 C CA . ARG B 1 261 ? 6.055 -17.328 12.102 1 89.69 261 ARG B CA 1
ATOM 4934 C C . ARG B 1 261 ? 6.77 -16 12.32 1 89.69 261 ARG B C 1
ATOM 4936 O O . ARG B 1 261 ? 7.988 -15.914 12.18 1 89.69 261 ARG B O 1
ATOM 4943 N N . ASN B 1 262 ? 6.062 -14.93 12.539 1 87.69 262 ASN B N 1
ATOM 4944 C CA . ASN B 1 262 ? 6.523 -13.617 12.969 1 87.69 262 ASN B CA 1
ATOM 4945 C C . ASN B 1 262 ? 7.352 -12.93 11.883 1 87.69 262 ASN B C 1
ATOM 4947 O O . ASN B 1 262 ? 8.062 -11.961 12.156 1 87.69 262 ASN B O 1
ATOM 4951 N N . ALA B 1 263 ? 7.379 -13.5 10.703 1 88.81 263 ALA B N 1
ATOM 4952 C CA . ALA B 1 263 ? 8.164 -12.898 9.633 1 88.81 263 ALA B CA 1
ATOM 4953 C C . ALA B 1 263 ? 7.676 -11.484 9.32 1 88.81 263 ALA B C 1
ATOM 4955 O O . ALA B 1 263 ? 8.484 -10.555 9.188 1 88.81 263 ALA B O 1
ATOM 4956 N N . LEU B 1 264 ? 6.371 -11.336 9.195 1 89.62 264 LEU B N 1
ATOM 4957 C CA . LEU B 1 264 ? 5.805 -10.023 8.883 1 89.62 264 LEU B CA 1
ATOM 4958 C C . LEU B 1 264 ? 5.93 -9.078 10.07 1 89.62 264 LEU B C 1
ATOM 4960 O O . LEU B 1 264 ? 6.27 -7.906 9.898 1 89.62 264 LEU B O 1
ATOM 4964 N N . ARG B 1 265 ? 5.66 -9.555 11.188 1 85.44 265 ARG B N 1
ATOM 4965 C CA . ARG B 1 265 ? 5.789 -8.758 12.398 1 85.44 265 ARG B CA 1
ATOM 4966 C C . ARG B 1 265 ? 7.207 -8.219 12.555 1 85.44 265 ARG B C 1
ATOM 4968 O O . ARG B 1 265 ? 7.398 -7.035 12.852 1 85.44 265 ARG B O 1
ATOM 4975 N N . ASN B 1 266 ? 8.156 -9.078 12.359 1 85.19 266 ASN B N 1
ATOM 4976 C CA . ASN B 1 266 ? 9.562 -8.695 12.5 1 85.19 266 ASN B CA 1
ATOM 4977 C C . ASN B 1 266 ? 9.961 -7.664 11.453 1 85.19 266 ASN B C 1
ATOM 4979 O O . ASN B 1 266 ? 10.75 -6.758 11.734 1 85.19 266 ASN B O 1
ATOM 4983 N N . ALA B 1 267 ? 9.445 -7.844 10.336 1 86.25 267 ALA B N 1
ATOM 4984 C CA . ALA B 1 267 ? 9.812 -6.945 9.234 1 86.25 267 ALA B CA 1
ATOM 4985 C C . ALA B 1 267 ? 9.203 -5.559 9.438 1 86.25 267 ALA B C 1
ATOM 4987 O O . ALA B 1 267 ? 9.742 -4.562 8.953 1 86.25 267 ALA B O 1
ATOM 4988 N N . ASN B 1 268 ? 8.086 -5.504 10.156 1 79.69 268 ASN B N 1
ATOM 4989 C CA . ASN B 1 268 ? 7.336 -4.258 10.188 1 79.69 268 ASN B CA 1
ATOM 4990 C C . ASN B 1 268 ? 7.289 -3.664 11.594 1 79.69 268 ASN B C 1
ATOM 4992 O O . ASN B 1 268 ? 6.898 -2.51 11.773 1 79.69 268 ASN B O 1
ATOM 4996 N N . ALA B 1 269 ? 7.535 -4.441 12.617 1 69 269 ALA B N 1
ATOM 4997 C CA . ALA B 1 269 ? 7.398 -3.967 13.992 1 69 269 ALA B CA 1
ATOM 4998 C C . ALA B 1 269 ? 8.289 -2.754 14.25 1 69 269 ALA B C 1
ATOM 5000 O O . ALA B 1 269 ? 9.469 -2.752 13.875 1 69 269 ALA B O 1
ATOM 5001 N N . ALA B 1 270 ? 7.715 -1.576 14.25 1 54.91 270 ALA B N 1
ATOM 5002 C CA . ALA B 1 270 ? 8.445 -0.37 14.633 1 54.91 270 ALA B CA 1
ATOM 5003 C C . ALA B 1 270 ? 9.008 -0.487 16.047 1 54.91 270 ALA B C 1
ATOM 5005 O O . ALA B 1 270 ? 8.336 -1.008 16.938 1 54.91 270 ALA B O 1
ATOM 5006 N N . GLY B 1 271 ? 10.172 -1.147 16.312 1 45.38 271 GLY B N 1
ATOM 5007 C CA . GLY B 1 271 ? 10.688 -1.087 17.672 1 45.38 271 GLY B CA 1
ATOM 5008 C C . GLY B 1 271 ? 10.133 0.078 18.469 1 45.38 271 GLY B C 1
ATOM 5009 O O . GLY B 1 271 ? 10.75 1.146 18.531 1 45.38 271 GLY B O 1
ATOM 5010 N N . ALA B 1 272 ? 9.055 0.36 18.297 1 39.34 272 ALA B N 1
ATOM 5011 C CA . ALA B 1 272 ? 8.609 1.572 18.969 1 39.34 272 ALA B CA 1
ATOM 5012 C C . ALA B 1 272 ? 9.055 1.575 20.438 1 39.34 272 ALA B C 1
ATOM 5014 O O . ALA B 1 272 ? 8.492 0.861 21.266 1 39.34 272 ALA B O 1
ATOM 5015 N N . ARG B 1 273 ? 10.211 1.509 20.859 1 37.66 273 ARG B N 1
ATOM 5016 C CA . ARG B 1 273 ? 10.422 2.055 22.203 1 37.66 273 ARG B CA 1
ATOM 5017 C C . ARG B 1 273 ? 9.367 3.113 22.531 1 37.66 273 ARG B C 1
ATOM 5019 O O . ARG B 1 273 ? 9.008 3.295 23.688 1 37.66 273 ARG B O 1
ATOM 5026 N N . TYR B 1 274 ? 9.445 4.246 21.859 1 34.25 274 TYR B N 1
ATOM 5027 C CA . TYR B 1 274 ? 8.781 5.465 22.312 1 34.25 274 TYR B CA 1
ATOM 5028 C C . TYR B 1 274 ? 7.27 5.309 22.281 1 34.25 274 TYR B C 1
ATOM 5030 O O . TYR B 1 274 ? 6.578 5.629 23.25 1 34.25 274 TYR B O 1
ATOM 5038 N N . LEU B 1 275 ? 6.695 5.398 20.984 1 35.31 275 LEU B N 1
ATOM 5039 C CA . LEU B 1 275 ? 5.402 6.07 20.906 1 35.31 275 LEU B CA 1
ATOM 5040 C C . LEU B 1 275 ? 4.277 5.141 21.344 1 35.31 275 LEU B C 1
ATOM 5042 O O . LEU B 1 275 ? 3.207 5.602 21.75 1 35.31 275 LEU B O 1
ATOM 5046 N N . PHE B 1 276 ? 4.203 3.838 20.891 1 34.97 276 PHE B N 1
ATOM 5047 C CA . PHE B 1 276 ? 3.01 3.102 21.281 1 34.97 276 PHE B CA 1
ATOM 5048 C C . PHE B 1 276 ? 3.271 2.283 22.547 1 34.97 276 PHE B C 1
ATOM 5050 O O . PHE B 1 276 ? 4.27 1.565 22.625 1 34.97 276 PHE B O 1
ATOM 5057 N N . ASP B 1 277 ? 2.914 2.873 23.547 1 35.19 277 ASP B N 1
ATOM 5058 C CA . ASP B 1 277 ? 2.787 2.121 24.797 1 35.19 277 ASP B CA 1
ATOM 5059 C C . ASP B 1 277 ? 2.275 0.707 24.531 1 35.19 277 ASP B C 1
ATOM 5061 O O . ASP B 1 277 ? 1.146 0.526 24.078 1 35.19 277 ASP B O 1
ATOM 5065 N N . PRO B 1 278 ? 3.18 -0.201 24.422 1 38.94 278 PRO B N 1
ATOM 5066 C CA . PRO B 1 278 ? 2.73 -1.591 24.312 1 38.94 278 PRO B CA 1
ATOM 5067 C C . PRO B 1 278 ? 1.527 -1.897 25.203 1 38.94 278 PRO B C 1
ATOM 5069 O O . PRO B 1 278 ? 0.904 -2.953 25.062 1 38.94 278 PRO B O 1
ATOM 5072 N N . ARG B 1 279 ? 1.606 -1.238 26.281 1 34.78 279 ARG B N 1
ATOM 5073 C CA . ARG B 1 279 ? 0.591 -1.504 27.297 1 34.78 279 ARG B CA 1
ATOM 5074 C C . ARG B 1 279 ? -0.8 -1.148 26.781 1 34.78 279 ARG B C 1
ATOM 5076 O O . ARG B 1 279 ? -1.769 -1.148 27.547 1 34.78 279 ARG B O 1
ATOM 5083 N N . LYS B 1 280 ? -0.752 -0.467 25.766 1 34.16 280 LYS B N 1
ATOM 5084 C CA . LYS B 1 280 ? -2.156 -0.355 25.391 1 34.16 280 LYS B CA 1
ATOM 5085 C C . LYS B 1 280 ? -2.76 -1.728 25.109 1 34.16 280 LYS B C 1
ATOM 5087 O O . LYS B 1 280 ? -2.148 -2.551 24.422 1 34.16 280 LYS B O 1
ATOM 5092 N N . ASN B 1 281 ? -3.67 -2.127 25.734 1 36.09 281 ASN B N 1
ATOM 5093 C CA . ASN B 1 281 ? -4.25 -3.346 26.281 1 36.09 281 ASN B CA 1
ATOM 5094 C C . ASN B 1 281 ? -4.301 -4.465 25.25 1 36.09 281 ASN B C 1
ATOM 5096 O O . ASN B 1 281 ? -4.555 -5.621 25.594 1 36.09 281 ASN B O 1
ATOM 5100 N N . GLY B 1 282 ? -4.48 -4.152 23.969 1 33.56 282 GLY B N 1
ATOM 5101 C CA . GLY B 1 282 ? -4.832 -5.184 23 1 33.56 282 GLY B CA 1
ATOM 5102 C C . GLY B 1 282 ? -3.811 -5.332 21.891 1 33.56 282 GLY B C 1
ATOM 5103 O O . GLY B 1 282 ? -4.172 -5.578 20.734 1 33.56 282 GLY B O 1
ATOM 5104 N N . ALA B 1 283 ? -2.6 -5.145 22.094 1 38.12 283 ALA B N 1
ATOM 5105 C CA . ALA B 1 283 ? -1.396 -5.125 21.266 1 38.12 283 ALA B CA 1
ATOM 5106 C C . ALA B 1 283 ? -1.17 -6.473 20.594 1 38.12 283 ALA B C 1
ATOM 5108 O O . ALA B 1 283 ? -0.686 -6.535 19.453 1 38.12 283 ALA B O 1
ATOM 5109 N N . GLU B 1 284 ? -1.324 -7.469 21.312 1 37.41 284 GLU B N 1
ATOM 5110 C CA . GLU B 1 284 ? -1.038 -8.812 20.828 1 37.41 284 GLU B CA 1
ATOM 5111 C C . GLU B 1 284 ? -1.797 -9.094 19.531 1 37.41 284 GLU B C 1
ATOM 5113 O O . GLU B 1 284 ? -1.36 -9.914 18.719 1 37.41 284 GLU B O 1
ATOM 5118 N N . TYR B 1 285 ? -2.984 -8.523 19.438 1 38.47 285 TYR B N 1
ATOM 5119 C CA . TYR B 1 285 ? -3.836 -8.891 18.297 1 38.47 285 TYR B CA 1
ATOM 5120 C C . TYR B 1 285 ? -3.809 -7.809 17.234 1 38.47 285 TYR B C 1
ATOM 5122 O O . TYR B 1 285 ? -4.648 -7.801 16.328 1 38.47 285 TYR B O 1
ATOM 5130 N N . ASP B 1 286 ? -2.838 -6.91 17.344 1 49 286 ASP B N 1
ATOM 5131 C CA . ASP B 1 286 ? -2.895 -5.766 16.438 1 49 286 ASP B CA 1
ATOM 5132 C C . ASP B 1 286 ? -2.266 -6.105 15.094 1 49 286 ASP B C 1
ATOM 5134 O O . ASP B 1 286 ? -1.048 -6.262 14.984 1 49 286 ASP B O 1
ATOM 5138 N N . LEU B 1 287 ? -3.096 -6.602 14.172 1 54.78 287 LEU B N 1
ATOM 5139 C CA . LEU B 1 287 ? -2.711 -6.848 12.781 1 54.78 287 LEU B CA 1
ATOM 5140 C C . LEU B 1 287 ? -1.982 -5.645 12.195 1 54.78 287 LEU B C 1
ATOM 5142 O O . LEU B 1 287 ? -1.317 -5.758 11.164 1 54.78 287 LEU B O 1
ATOM 5146 N N . GLY B 1 288 ? -2.025 -4.59 13 1 57.69 288 GLY B N 1
ATOM 5147 C CA . GLY B 1 288 ? -1.332 -3.396 12.555 1 57.69 288 GLY B CA 1
ATOM 5148 C C . GLY B 1 288 ? 0.175 -3.562 12.508 1 57.69 288 GLY B C 1
ATOM 5149 O O . GLY B 1 288 ? 0.841 -2.992 11.641 1 57.69 288 GLY B O 1
ATOM 5150 N N . ASP B 1 289 ? 0.719 -4.418 13.344 1 58.59 289 ASP B N 1
ATOM 5151 C CA . ASP B 1 289 ? 2.162 -4.629 13.414 1 58.59 289 ASP B CA 1
ATOM 5152 C C . ASP B 1 289 ? 2.643 -5.52 12.266 1 58.59 289 ASP B C 1
ATOM 5154 O O . ASP B 1 289 ? 3.842 -5.594 11.992 1 58.59 289 ASP B O 1
ATOM 5158 N N . LEU B 1 290 ? 1.676 -6.082 11.609 1 67.31 290 LEU B N 1
ATOM 5159 C CA . LEU B 1 290 ? 2.064 -7.023 10.562 1 67.31 290 LEU B CA 1
ATOM 5160 C C . LEU B 1 290 ? 2.336 -6.293 9.25 1 67.31 290 LEU B C 1
ATOM 5162 O O . LEU B 1 290 ? 2.938 -6.859 8.336 1 67.31 290 LEU B O 1
ATOM 5166 N N . SER B 1 291 ? 1.829 -5.094 9.25 1 71.31 291 SER B N 1
ATOM 5167 C CA . SER B 1 291 ? 1.912 -4.414 7.957 1 71.31 291 SER B CA 1
ATOM 5168 C C . SER B 1 291 ? 2.432 -2.988 8.117 1 71.31 291 SER B C 1
ATOM 5170 O O . SER B 1 291 ? 2.395 -2.428 9.219 1 71.31 291 SER B O 1
ATOM 5172 N N . TYR B 1 292 ? 3.016 -2.588 7.078 1 69.06 292 TYR B N 1
ATOM 5173 C CA . TYR B 1 292 ? 3.416 -1.186 7.082 1 69.06 292 TYR B CA 1
ATOM 5174 C C . TYR B 1 292 ? 2.252 -0.285 6.688 1 69.06 292 TYR B C 1
ATOM 5176 O O . TYR B 1 292 ? 2.377 0.941 6.695 1 69.06 292 TYR B O 1
ATOM 5184 N N . THR B 1 293 ? 1.073 -0.993 6.484 1 65.44 293 THR B N 1
ATOM 5185 C CA . THR B 1 293 ? -0.14 -0.227 6.223 1 65.44 293 THR B CA 1
ATOM 5186 C C . THR B 1 293 ? -0.997 -0.126 7.48 1 65.44 293 THR B C 1
ATOM 5188 O O . THR B 1 293 ? -1.034 -1.057 8.289 1 65.44 293 THR B O 1
ATOM 5191 N N . CYS B 1 294 ? -1.24 0.993 8.133 1 52.12 294 CYS B N 1
ATOM 5192 C CA . CYS B 1 294 ? -1.966 1.146 9.391 1 52.12 294 CYS B CA 1
ATOM 5193 C C . CYS B 1 294 ? -3.439 0.802 9.219 1 52.12 294 CYS B C 1
ATOM 5195 O O . CYS B 1 294 ? -3.961 -0.085 9.891 1 52.12 294 CYS B O 1
ATOM 5197 N N . GLY B 1 295 ? -4.219 1.599 8.562 1 54.84 295 GLY B N 1
ATOM 5198 C CA . GLY B 1 295 ? -5.652 1.414 8.414 1 54.84 295 GLY B CA 1
ATOM 5199 C C . GLY B 1 295 ? -6.016 0.443 7.305 1 54.84 295 GLY B C 1
ATOM 5200 O O . GLY B 1 295 ? -5.527 0.568 6.18 1 54.84 295 GLY B O 1
ATOM 5201 N N . ARG B 1 296 ? -6.453 -0.858 7.824 1 59.84 296 ARG B N 1
ATOM 5202 C CA . ARG B 1 296 ? -6.836 -1.786 6.766 1 59.84 296 ARG B CA 1
ATOM 5203 C C . ARG B 1 296 ? -8.352 -1.972 6.723 1 59.84 296 ARG B C 1
ATOM 5205 O O . ARG B 1 296 ? -9.023 -1.837 7.746 1 59.84 296 ARG B O 1
ATOM 5212 N N . ARG B 1 297 ? -8.805 -1.939 5.504 1 62.38 297 ARG B N 1
ATOM 5213 C CA . ARG B 1 297 ? -10.211 -2.258 5.289 1 62.38 297 ARG B CA 1
ATOM 5214 C C . ARG B 1 297 ? -10.523 -3.684 5.734 1 62.38 297 ARG B C 1
ATOM 5216 O O . ARG B 1 297 ? -9.617 -4.492 5.926 1 62.38 297 ARG B O 1
ATOM 5223 N N . THR B 1 298 ? -11.703 -3.881 6.113 1 69.06 298 THR B N 1
ATOM 5224 C CA . THR B 1 298 ? -12.18 -5.207 6.488 1 69.06 298 THR B CA 1
ATOM 5225 C C . THR B 1 298 ? -12.43 -6.062 5.246 1 69.06 298 THR B C 1
ATOM 5227 O O . THR B 1 298 ? -13.492 -6.672 5.109 1 69.06 298 THR B O 1
ATOM 5230 N N . ASP B 1 299 ? -11.391 -6.168 4.48 1 81.75 299 ASP B N 1
ATOM 5231 C CA . ASP B 1 299 ? -11.531 -6.848 3.195 1 81.75 299 ASP B CA 1
ATOM 5232 C C . ASP B 1 299 ? -11.719 -8.352 3.391 1 81.75 299 ASP B C 1
ATOM 5234 O O . ASP B 1 299 ? -12.172 -9.047 2.48 1 81.75 299 ASP B O 1
ATOM 5238 N N . ALA B 1 300 ? -11.414 -8.828 4.559 1 87.06 300 ALA B N 1
ATOM 5239 C CA . ALA B 1 300 ? -11.508 -10.266 4.824 1 87.06 300 ALA B CA 1
ATOM 5240 C C . ALA B 1 300 ? -12.961 -10.734 4.812 1 87.06 300 ALA B C 1
ATOM 5242 O O . ALA B 1 300 ? -13.242 -11.906 4.562 1 87.06 300 ALA B O 1
ATOM 5243 N N . VAL B 1 301 ? -13.82 -9.797 5.055 1 87.5 301 VAL B N 1
ATOM 5244 C CA . VAL B 1 301 ? -15.234 -10.148 5.168 1 87.5 301 VAL B CA 1
ATOM 5245 C C . VAL B 1 301 ? -15.75 -10.656 3.824 1 87.5 301 VAL B C 1
ATOM 5247 O O . VAL B 1 301 ? -16.594 -11.547 3.779 1 87.5 301 VAL B O 1
ATOM 5250 N N . LYS B 1 302 ? -15.25 -10.141 2.803 1 89.88 302 LYS B N 1
ATOM 5251 C CA . LYS B 1 302 ? -15.672 -10.562 1.468 1 89.88 302 LYS B CA 1
ATOM 5252 C C . LYS B 1 302 ? -15.297 -12.016 1.203 1 89.88 302 LYS B C 1
ATOM 5254 O O . LYS B 1 302 ? -16.141 -12.812 0.78 1 89.88 302 LYS B O 1
ATOM 5259 N N . LEU B 1 303 ? -14.062 -12.344 1.443 1 92.31 303 LEU B N 1
ATOM 5260 C CA . LEU B 1 303 ? -13.602 -13.719 1.247 1 92.31 303 LEU B CA 1
ATOM 5261 C C . LEU B 1 303 ? -14.273 -14.664 2.234 1 92.31 303 LEU B C 1
ATOM 5263 O O . LEU B 1 303 ? -14.625 -15.789 1.878 1 92.31 303 LEU B O 1
ATOM 5267 N N . TRP B 1 304 ? -14.414 -14.172 3.457 1 92.44 304 TRP B N 1
ATOM 5268 C CA . TRP B 1 304 ? -15.117 -14.953 4.473 1 92.44 304 TRP B CA 1
ATOM 5269 C C . TRP B 1 304 ? -16.531 -15.297 4.016 1 92.44 304 TRP B C 1
ATOM 5271 O O . TRP B 1 304 ? -16.969 -16.438 4.129 1 92.44 304 TRP B O 1
ATOM 5281 N N . ALA B 1 305 ? -17.203 -14.32 3.504 1 92.19 305 ALA B N 1
ATOM 5282 C CA . ALA B 1 305 ? -18.578 -14.516 3.059 1 92.19 305 ALA B CA 1
ATOM 5283 C C . ALA B 1 305 ? -18.641 -15.508 1.905 1 92.19 305 ALA B C 1
ATOM 5285 O O . ALA B 1 305 ? -19.516 -16.375 1.877 1 92.19 305 ALA B O 1
ATOM 5286 N N . LEU B 1 306 ? -17.75 -15.406 0.952 1 92.75 306 LEU B N 1
ATOM 5287 C CA . LEU B 1 306 ? -17.672 -16.344 -0.158 1 92.75 306 LEU B CA 1
ATOM 5288 C C . LEU B 1 306 ? -17.453 -17.766 0.351 1 92.75 306 LEU B C 1
ATOM 5290 O O . LEU B 1 306 ? -18.156 -18.703 -0.059 1 92.75 306 LEU B O 1
ATOM 5294 N N . TRP B 1 307 ? -16.5 -17.859 1.221 1 93.38 307 TRP B N 1
ATOM 5295 C CA . TRP B 1 307 ? -16.141 -19.172 1.746 1 93.38 307 TRP B CA 1
ATOM 5296 C C . TRP B 1 307 ? -17.266 -19.766 2.57 1 93.38 307 TRP B C 1
ATOM 5298 O O . TRP B 1 307 ? -17.547 -20.969 2.486 1 93.38 307 TRP B O 1
ATOM 5308 N N . LYS B 1 308 ? -17.906 -18.984 3.387 1 92.12 308 LYS B N 1
ATOM 5309 C CA . LYS B 1 308 ? -19 -19.438 4.242 1 92.12 308 LYS B CA 1
ATOM 5310 C C . LYS B 1 308 ? -20.203 -19.891 3.41 1 92.12 308 LYS B C 1
ATOM 5312 O O . LYS B 1 308 ? -20.859 -20.875 3.732 1 92.12 308 LYS B O 1
ATOM 5317 N N . TYR B 1 309 ? -20.469 -19.188 2.406 1 93.19 309 TYR B N 1
ATOM 5318 C CA . TYR B 1 309 ? -21.656 -19.438 1.598 1 93.19 309 TYR B CA 1
ATOM 5319 C C . TYR B 1 309 ? -21.422 -20.609 0.647 1 93.19 309 TYR B C 1
ATOM 5321 O O . TYR B 1 309 ? -22.219 -21.547 0.603 1 93.19 309 TYR B O 1
ATOM 5329 N N . TYR B 1 310 ? -20.297 -20.594 -0.081 1 94 310 TYR B N 1
ATOM 5330 C CA . TYR B 1 310 ? -20.062 -21.594 -1.122 1 94 310 TYR B CA 1
ATOM 5331 C C . TYR B 1 310 ? -19.297 -22.797 -0.568 1 94 310 TYR B C 1
ATOM 5333 O O . TYR B 1 310 ? -19.359 -23.891 -1.127 1 94 310 TYR B O 1
ATOM 5341 N N . GLY B 1 311 ? -18.562 -22.578 0.48 1 93.44 311 GLY B N 1
ATOM 5342 C CA . GLY B 1 311 ? -17.656 -23.594 0.955 1 93.44 311 GLY B CA 1
ATOM 5343 C C . GLY B 1 311 ? -16.453 -23.797 0.041 1 93.44 311 GLY B C 1
ATOM 5344 O O . GLY B 1 311 ? -16.391 -23.203 -1.034 1 93.44 311 GLY B O 1
ATOM 5345 N N . ARG B 1 312 ? -15.594 -24.625 0.51 1 94.12 312 ARG B N 1
ATOM 5346 C CA . ARG B 1 312 ? -14.406 -24.938 -0.286 1 94.12 312 ARG B CA 1
ATOM 5347 C C . ARG B 1 312 ? -14.789 -25.578 -1.608 1 94.12 312 ARG B C 1
ATOM 5349 O O . ARG B 1 312 ? -14.266 -25.219 -2.662 1 94.12 312 ARG B O 1
ATOM 5356 N N . ALA B 1 313 ? -15.688 -26.453 -1.525 1 95.81 313 ALA B N 1
ATOM 5357 C CA . ALA B 1 313 ? -16.125 -27.188 -2.709 1 95.81 313 ALA B CA 1
ATOM 5358 C C . ALA B 1 313 ? -16.797 -26.266 -3.717 1 95.81 313 ALA B C 1
ATOM 5360 O O . ALA B 1 313 ? -16.594 -26.406 -4.926 1 95.81 313 ALA B O 1
ATOM 5361 N N . GLY B 1 314 ? -17.609 -25.375 -3.18 1 95.56 314 GLY B N 1
ATOM 5362 C CA . GLY B 1 314 ? -18.281 -24.438 -4.059 1 95.56 314 GLY B CA 1
ATOM 5363 C C . GLY B 1 314 ? -17.328 -23.469 -4.746 1 95.56 314 GLY B C 1
ATOM 5364 O O . GLY B 1 314 ? -17.484 -23.172 -5.93 1 95.56 314 GLY B O 1
ATOM 5365 N N . LEU B 1 315 ? -16.375 -23 -4.031 1 95.94 315 LEU B N 1
ATOM 5366 C CA . LEU B 1 315 ? -15.344 -22.141 -4.629 1 95.94 315 LEU B CA 1
ATOM 5367 C C . LEU B 1 315 ? -14.539 -22.922 -5.668 1 95.94 315 LEU B C 1
ATOM 5369 O O . LEU B 1 315 ? -14.227 -22.375 -6.738 1 95.94 315 LEU B O 1
ATOM 5373 N N . GLY B 1 316 ? -14.234 -24.141 -5.352 1 97.06 316 GLY B N 1
ATOM 5374 C CA . GLY B 1 316 ? -13.555 -25 -6.309 1 97.06 316 GLY B CA 1
ATOM 5375 C C . GLY B 1 316 ? -14.344 -25.219 -7.586 1 97.06 316 GLY B C 1
ATOM 5376 O O . GLY B 1 316 ? -13.781 -25.203 -8.68 1 97.06 316 GLY B O 1
ATOM 5377 N N . ALA B 1 317 ? -15.633 -25.422 -7.449 1 96 317 ALA B N 1
ATOM 5378 C CA . ALA B 1 317 ? -16.5 -25.625 -8.602 1 96 317 ALA B CA 1
ATOM 5379 C C . ALA B 1 317 ? -16.516 -24.406 -9.516 1 96 317 ALA B C 1
ATOM 5381 O O . ALA B 1 317 ? -16.594 -24.531 -10.742 1 96 317 ALA B O 1
ATOM 5382 N N . ARG B 1 318 ? -16.453 -23.297 -8.891 1 93.88 318 ARG B N 1
ATOM 5383 C CA . ARG B 1 318 ? -16.422 -22.062 -9.664 1 93.88 318 ARG B CA 1
ATOM 5384 C C . ARG B 1 318 ? -15.141 -21.953 -10.484 1 93.88 318 ARG B C 1
ATOM 5386 O O . ARG B 1 318 ? -15.164 -21.547 -11.641 1 93.88 318 ARG B O 1
ATOM 5393 N N . VAL B 1 319 ? -14.07 -22.281 -9.891 1 96.06 319 VAL B N 1
ATOM 5394 C CA . VAL B 1 319 ? -12.781 -22.297 -10.578 1 96.06 319 VAL B CA 1
ATOM 5395 C C . VAL B 1 319 ? -12.812 -23.328 -11.711 1 96.06 319 VAL B C 1
ATOM 5397 O O . VAL B 1 319 ? -12.43 -23.016 -12.844 1 96.06 319 VAL B O 1
ATOM 5400 N N . ASP B 1 320 ? -13.328 -24.469 -11.422 1 97.38 320 ASP B N 1
ATOM 5401 C CA . ASP B 1 320 ? -13.398 -25.547 -12.398 1 97.38 320 ASP B CA 1
ATOM 5402 C C . ASP B 1 320 ? -14.281 -25.172 -13.586 1 97.38 320 ASP B C 1
ATOM 5404 O O . ASP B 1 320 ? -14 -25.531 -14.727 1 97.38 320 ASP B O 1
ATOM 5408 N N . GLN B 1 321 ? -15.328 -24.516 -13.242 1 95.19 321 GLN B N 1
ATOM 5409 C CA . GLN B 1 321 ? -16.219 -24.062 -14.312 1 95.19 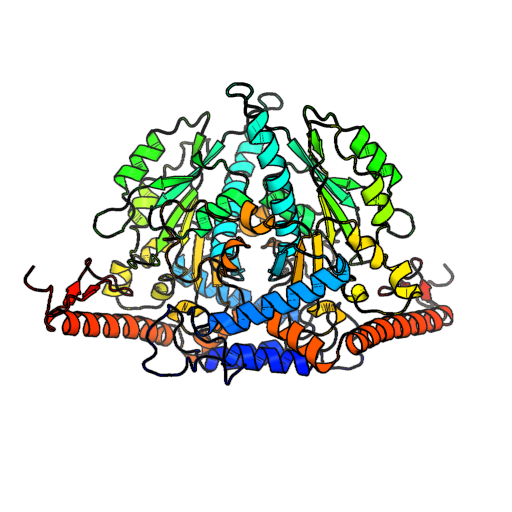321 GLN B CA 1
ATOM 5410 C C . GLN B 1 321 ? -15.492 -23.141 -15.289 1 95.19 321 GLN B C 1
ATOM 5412 O O . GLN B 1 321 ? -15.719 -23.219 -16.5 1 95.19 321 GLN B O 1
ATOM 5417 N N . LYS B 1 322 ? -14.672 -22.281 -14.797 1 94.31 322 LYS B N 1
ATOM 5418 C CA . LYS B 1 322 ? -13.898 -21.391 -15.664 1 94.31 322 LYS B CA 1
ATOM 5419 C C . LYS B 1 322 ? -12.945 -22.188 -16.547 1 94.31 322 LYS B C 1
ATOM 5421 O O . LYS B 1 322 ? -12.766 -21.859 -17.719 1 94.31 322 LYS B O 1
ATOM 5426 N N . VAL B 1 323 ? -12.336 -23.203 -16 1 96.88 323 VAL B N 1
ATOM 5427 C CA . VAL B 1 323 ? -11.461 -24.078 -16.766 1 96.88 323 VAL B CA 1
ATOM 5428 C C . VAL B 1 323 ? -12.266 -24.75 -17.891 1 96.88 323 VAL B C 1
ATOM 5430 O O . VAL B 1 323 ? -11.828 -24.781 -19.031 1 96.88 323 VAL B O 1
ATOM 5433 N N . ASP B 1 324 ? -13.453 -25.234 -17.547 1 97.19 324 ASP B N 1
ATOM 5434 C CA . ASP B 1 324 ? -14.312 -25.922 -18.516 1 97.19 324 ASP B CA 1
ATOM 5435 C C . ASP B 1 324 ? -14.734 -24.969 -19.625 1 97.19 324 ASP B C 1
ATOM 5437 O O . ASP B 1 324 ? -14.75 -25.344 -20.797 1 97.19 324 ASP B O 1
ATOM 5441 N N . GLU B 1 325 ? -15.109 -23.797 -19.203 1 95.81 325 GLU B N 1
ATOM 5442 C CA . GLU B 1 325 ? -15.531 -22.797 -20.188 1 95.81 325 GLU B CA 1
ATOM 5443 C C . GLU B 1 325 ? -14.398 -22.469 -21.156 1 95.81 325 GLU B C 1
ATOM 5445 O O . GLU B 1 325 ? -14.633 -22.328 -22.359 1 95.81 325 GLU B O 1
ATOM 5450 N N . LEU B 1 326 ? -13.211 -22.344 -20.656 1 95.94 326 LEU B N 1
ATOM 5451 C CA . LEU B 1 326 ? -12.07 -22.047 -21.516 1 95.94 326 LEU B CA 1
ATOM 5452 C C . LEU B 1 326 ? -11.789 -23.219 -22.453 1 95.94 326 LEU B C 1
ATOM 5454 O O . LEU B 1 326 ? -11.523 -23.016 -23.641 1 95.94 326 LEU B O 1
ATOM 5458 N N . GLU B 1 327 ? -11.852 -24.391 -21.953 1 96.19 327 GLU B N 1
ATOM 5459 C CA . GLU B 1 327 ? -11.617 -25.562 -22.781 1 96.19 327 GLU B CA 1
ATOM 5460 C C . GLU B 1 327 ? -12.641 -25.656 -23.906 1 96.19 327 GLU B C 1
ATOM 5462 O O . GLU B 1 327 ? -12.297 -26 -25.047 1 96.19 327 GLU B O 1
ATOM 5467 N N . MET B 1 328 ? -13.852 -25.391 -23.516 1 96.94 328 MET B N 1
ATOM 5468 C CA . MET B 1 328 ? -14.914 -25.391 -24.516 1 96.94 328 MET B CA 1
ATOM 5469 C C . MET B 1 328 ? -14.648 -24.328 -25.594 1 96.94 328 MET B C 1
ATOM 5471 O O . MET B 1 328 ? -14.828 -24.578 -26.781 1 96.94 328 MET B O 1
ATOM 5475 N N . PHE B 1 329 ? -14.273 -23.172 -25.109 1 96.19 329 PHE B N 1
ATOM 5476 C CA . PHE B 1 329 ? -13.969 -22.078 -26.016 1 96.19 329 PHE B CA 1
ATOM 5477 C C . PHE B 1 329 ? -12.844 -22.469 -26.969 1 96.19 329 PHE B C 1
ATOM 5479 O O . PHE B 1 329 ? -12.938 -22.234 -28.188 1 96.19 329 PHE B O 1
ATOM 5486 N N . VAL B 1 330 ? -11.812 -23.062 -26.469 1 96.12 330 VAL B N 1
ATOM 5487 C CA . VAL B 1 330 ? -10.648 -23.484 -27.25 1 96.12 330 VAL B CA 1
ATOM 5488 C C . VAL B 1 330 ? -11.07 -24.531 -28.281 1 96.12 330 VAL B C 1
ATOM 5490 O O . VAL B 1 330 ? -10.633 -24.484 -29.438 1 96.12 330 VAL B O 1
ATOM 5493 N N . ARG B 1 331 ? -11.891 -25.422 -27.906 1 96.06 331 ARG B N 1
ATOM 5494 C CA . ARG B 1 331 ? -12.391 -26.438 -28.812 1 96.06 331 ARG B CA 1
ATOM 5495 C C . ARG B 1 331 ? -13.141 -25.812 -29.984 1 96.06 331 ARG B C 1
ATOM 5497 O O . ARG B 1 331 ? -12.969 -26.219 -31.141 1 96.06 331 ARG B O 1
ATOM 5504 N N . GLU B 1 332 ? -13.93 -24.859 -29.625 1 95.38 332 GLU B N 1
ATOM 5505 C CA . GLU B 1 332 ? -14.703 -24.172 -30.672 1 95.38 332 GLU B CA 1
ATOM 5506 C C . GLU B 1 332 ? -13.797 -23.344 -31.578 1 95.38 332 GLU B C 1
ATOM 5508 O O . GLU B 1 332 ? -14.023 -23.281 -32.781 1 95.38 332 GLU B O 1
ATOM 5513 N N . LEU B 1 333 ? -12.852 -22.734 -30.938 1 93.56 333 LEU B N 1
ATOM 5514 C CA . LEU B 1 333 ? -11.906 -21.906 -31.656 1 93.56 333 LEU B CA 1
ATOM 5515 C C . LEU B 1 333 ? -11.133 -22.719 -32.688 1 93.56 333 LEU B C 1
ATOM 5517 O O . LEU B 1 333 ? -10.883 -22.266 -33.812 1 93.56 333 LEU B O 1
ATOM 5521 N N . ARG B 1 334 ? -10.789 -23.891 -32.375 1 93.62 334 ARG B N 1
ATOM 5522 C CA . ARG B 1 334 ? -10 -24.766 -33.219 1 93.62 334 ARG B CA 1
ATOM 5523 C C . ARG B 1 334 ? -10.805 -25.219 -34.438 1 93.62 334 ARG B C 1
ATOM 5525 O O . ARG B 1 334 ? -10.234 -25.516 -35.5 1 93.62 334 ARG B O 1
ATOM 5532 N N . LYS B 1 335 ? -12.094 -25.141 -34.344 1 93.62 335 LYS B N 1
ATOM 5533 C CA . LYS B 1 335 ? -12.969 -25.578 -35.438 1 93.62 335 LYS B CA 1
ATOM 5534 C C . LYS B 1 335 ? -13.305 -24.422 -36.375 1 93.62 335 LYS B C 1
ATOM 5536 O O . LYS B 1 335 ? -13.789 -24.641 -37.469 1 93.62 335 LYS B O 1
ATOM 5541 N N . ARG B 1 336 ? -13.039 -23.266 -35.906 1 91.25 336 ARG B N 1
ATOM 5542 C CA . ARG B 1 336 ? -13.453 -22.094 -36.688 1 91.25 336 ARG B CA 1
ATOM 5543 C C . ARG B 1 336 ? -12.336 -21.625 -37.594 1 91.25 336 ARG B C 1
ATOM 5545 O O . ARG B 1 336 ? -11.211 -21.391 -37.156 1 91.25 336 ARG B O 1
ATOM 5552 N N . PRO B 1 337 ? -12.695 -21.484 -38.844 1 89.19 337 PRO B N 1
ATOM 5553 C CA . PRO B 1 337 ? -11.672 -21 -39.781 1 89.19 337 PRO B CA 1
ATOM 5554 C C . PRO B 1 337 ? -11.211 -19.578 -39.438 1 89.19 337 PRO B C 1
ATOM 5556 O O . PRO B 1 337 ? -12.008 -18.75 -39 1 89.19 337 PRO B O 1
ATOM 5559 N N . GLY B 1 338 ? -9.953 -19.344 -39.656 1 90.12 338 GLY B N 1
ATOM 5560 C CA . GLY B 1 338 ? -9.422 -18 -39.5 1 90.12 338 GLY B CA 1
ATOM 5561 C C . GLY B 1 338 ? -8.859 -17.75 -38.094 1 90.12 338 GLY B C 1
ATOM 5562 O O . GLY B 1 338 ? -8.336 -16.672 -37.844 1 90.12 338 GLY B O 1
ATOM 5563 N N . PHE B 1 339 ? -9.078 -18.703 -37.281 1 91.81 339 PHE B N 1
ATOM 5564 C CA . PHE B 1 339 ? -8.531 -18.547 -35.938 1 91.81 339 PHE B CA 1
ATOM 5565 C C . PHE B 1 339 ? -7.383 -19.516 -35.719 1 91.81 339 PHE B C 1
ATOM 5567 O O . PHE B 1 339 ? -7.418 -20.656 -36.188 1 91.81 339 PHE B O 1
ATOM 5574 N N . ALA B 1 340 ? -6.316 -19.031 -35.062 1 91.25 340 ALA B N 1
ATOM 5575 C CA . ALA B 1 340 ? -5.188 -19.891 -34.688 1 91.25 340 ALA B CA 1
ATOM 5576 C C . ALA B 1 340 ? -4.711 -19.562 -33.281 1 91.25 340 ALA B C 1
ATOM 5578 O O . ALA B 1 340 ? -4.633 -18.391 -32.875 1 91.25 340 ALA B O 1
ATOM 5579 N N . LEU B 1 341 ? -4.473 -20.656 -32.562 1 92.5 341 LEU B N 1
ATOM 5580 C CA . LEU B 1 341 ? -3.916 -20.453 -31.219 1 92.5 341 LEU B CA 1
ATOM 5581 C C . LEU B 1 341 ? -2.502 -19.891 -31.297 1 92.5 341 LEU B C 1
ATOM 5583 O O . LEU B 1 341 ? -1.692 -20.344 -32.094 1 92.5 341 LEU B O 1
ATOM 5587 N N . ALA B 1 342 ? -2.23 -18.844 -30.531 1 90.88 342 ALA B N 1
ATOM 5588 C CA . ALA B 1 342 ? -0.895 -18.266 -30.469 1 90.88 342 ALA B CA 1
ATOM 5589 C C . ALA B 1 342 ? 0.069 -19.141 -29.688 1 90.88 342 ALA B C 1
ATOM 5591 O O . ALA B 1 342 ? 1.266 -19.188 -29.984 1 90.88 342 ALA B O 1
ATOM 5592 N N . CYS B 1 343 ? -0.346 -19.797 -28.688 1 91.38 343 CYS B N 1
ATOM 5593 C CA . CYS B 1 343 ? 0.392 -20.734 -27.859 1 91.38 343 CYS B CA 1
ATOM 5594 C C . CYS B 1 343 ? -0.553 -21.719 -27.188 1 91.38 343 CYS B C 1
ATOM 5596 O O . CYS B 1 343 ? -1.773 -21.578 -27.266 1 91.38 343 CYS B O 1
ATOM 5598 N N . LYS B 1 344 ? 0.045 -22.781 -26.672 1 93.31 344 LYS B N 1
ATOM 5599 C CA . LYS B 1 344 ? -0.772 -23.75 -25.938 1 93.31 344 LYS B CA 1
ATOM 5600 C C . LYS B 1 344 ? -1.526 -23.078 -24.797 1 93.31 344 LYS B C 1
ATOM 5602 O O . LYS B 1 344 ? -0.933 -22.359 -24 1 93.31 344 LYS B O 1
ATOM 5607 N N . PRO B 1 345 ? -2.809 -23.281 -24.719 1 95.12 345 PRO B N 1
ATOM 5608 C CA . PRO B 1 345 ? -3.6 -22.609 -23.688 1 95.12 345 PRO B CA 1
ATOM 5609 C C . PRO B 1 345 ? -3.266 -23.094 -22.281 1 95.12 345 PRO B C 1
ATOM 5611 O O . PRO B 1 345 ? -2.904 -24.266 -22.094 1 95.12 345 PRO B O 1
ATOM 5614 N N . TRP B 1 346 ? -3.334 -22.234 -21.344 1 96.06 346 TRP B N 1
ATOM 5615 C CA . TRP B 1 346 ? -3.305 -22.531 -19.922 1 96.06 346 TRP B CA 1
ATOM 5616 C C . TRP B 1 346 ? -4.715 -22.578 -19.344 1 96.06 346 TRP B C 1
ATOM 5618 O O . TRP B 1 346 ? -5.68 -22.219 -20.016 1 96.06 346 TRP B O 1
ATOM 5628 N N . PRO B 1 347 ? -4.855 -22.984 -18.125 1 95.75 347 PRO B N 1
ATOM 5629 C CA . PRO B 1 347 ? -6.191 -23.25 -17.578 1 95.75 347 PRO B CA 1
ATOM 5630 C C . PRO B 1 347 ? -7.09 -22.016 -17.594 1 95.75 347 PRO B C 1
ATOM 5632 O O . PRO B 1 347 ? -8.312 -22.141 -17.703 1 95.75 347 PRO B O 1
ATOM 5635 N N . PHE B 1 348 ? -6.465 -20.812 -17.562 1 95.56 348 PHE B N 1
ATOM 5636 C CA . PHE B 1 348 ? -7.316 -19.641 -17.375 1 95.56 348 PHE B CA 1
ATOM 5637 C C . PHE B 1 348 ? -7.09 -18.609 -18.469 1 95.56 348 PHE B C 1
ATOM 5639 O O . PHE B 1 348 ? -7.688 -17.531 -18.469 1 95.56 348 PHE B O 1
ATOM 5646 N N . ASN B 1 349 ? -6.211 -18.875 -19.375 1 94.5 349 ASN B N 1
ATOM 5647 C CA . ASN B 1 349 ? -5.914 -17.938 -20.453 1 94.5 349 ASN B CA 1
ATOM 5648 C C . ASN B 1 349 ? -5.781 -18.641 -21.797 1 94.5 349 ASN B C 1
ATOM 5650 O O . ASN B 1 349 ? -5.227 -19.75 -21.859 1 94.5 349 ASN B O 1
ATOM 5654 N N . VAL B 1 350 ? -6.301 -18.047 -22.812 1 94.56 350 VAL B N 1
ATOM 5655 C CA . VAL B 1 350 ? -6.07 -18.469 -24.188 1 94.56 350 VAL B CA 1
ATOM 5656 C C . VAL B 1 350 ? -5.727 -17.25 -25.047 1 94.56 350 VAL B C 1
ATOM 5658 O O . VAL B 1 350 ? -6.328 -16.188 -24.906 1 94.56 350 VAL B O 1
ATOM 5661 N N . ASN B 1 351 ? -4.629 -17.391 -25.719 1 91.44 351 ASN B N 1
ATOM 5662 C CA . ASN B 1 351 ? -4.215 -16.391 -26.703 1 91.44 351 ASN B CA 1
ATOM 5663 C C . ASN B 1 351 ? -4.391 -16.906 -28.125 1 91.44 351 ASN B C 1
ATOM 5665 O O . ASN B 1 351 ? -3.977 -18.016 -28.453 1 91.44 351 ASN B O 1
ATOM 5669 N N . PHE B 1 352 ? -5.035 -16.094 -29 1 92.75 352 PHE B N 1
ATOM 5670 C CA . PHE B 1 352 ? -5.285 -16.547 -30.359 1 92.75 352 PHE B CA 1
ATOM 5671 C C . PHE B 1 352 ? -5.246 -15.375 -31.328 1 92.75 352 PHE B C 1
ATOM 5673 O O . PHE B 1 352 ? -5.34 -14.211 -30.922 1 92.75 352 PHE B O 1
ATOM 5680 N N . PHE B 1 353 ? -4.996 -15.656 -32.531 1 90.31 353 PHE B N 1
ATOM 5681 C CA . PHE B 1 353 ? -5.031 -14.719 -33.656 1 90.31 353 PHE B CA 1
ATOM 5682 C C . PHE B 1 353 ? -6.285 -14.93 -34.5 1 90.31 353 PHE B C 1
ATOM 5684 O O . PHE B 1 353 ? -6.793 -16.047 -34.594 1 90.31 353 PHE B O 1
ATOM 5691 N N . TYR B 1 354 ? -6.75 -13.812 -34.969 1 90 354 TYR B N 1
ATOM 5692 C CA . TYR B 1 354 ? -7.785 -13.852 -36 1 90 354 TYR B CA 1
ATOM 5693 C C . TYR B 1 354 ? -7.234 -13.414 -37.344 1 90 354 TYR B C 1
ATOM 5695 O O . TYR B 1 354 ? -6.648 -12.336 -37.469 1 90 354 TYR B O 1
ATOM 5703 N N . PHE B 1 355 ? -7.387 -14.227 -38.25 1 87.5 355 PHE B N 1
ATOM 5704 C CA . PHE B 1 355 ? -6.977 -13.953 -39.625 1 87.5 355 PHE B CA 1
ATOM 5705 C C . PHE B 1 355 ? -8.188 -13.68 -40.5 1 87.5 355 PHE B C 1
ATOM 5707 O O . PHE B 1 355 ? -8.898 -14.609 -40.906 1 87.5 355 PHE B O 1
ATOM 5714 N N . PRO B 1 356 ? -8.32 -12.383 -40.906 1 86 356 PRO B N 1
ATOM 5715 C CA . PRO B 1 356 ? -9.43 -12.086 -41.812 1 86 356 PRO B CA 1
ATOM 5716 C C . PRO B 1 356 ? -9.312 -12.812 -43.156 1 86 356 PRO B C 1
ATOM 5718 O O . PRO B 1 356 ? -8.203 -13.172 -43.562 1 86 356 PRO B O 1
ATOM 5721 N N . PRO B 1 357 ? -10.469 -13.031 -43.719 1 84 357 PRO B N 1
ATOM 5722 C CA . PRO B 1 357 ? -10.484 -13.781 -44.969 1 84 357 PRO B CA 1
ATOM 5723 C C . PRO B 1 357 ? -9.492 -13.234 -46 1 84 357 PRO B C 1
ATOM 5725 O O . PRO B 1 357 ? -8.867 -14.008 -46.719 1 84 357 PRO B O 1
ATOM 5728 N N . ARG B 1 358 ? -9.273 -11.992 -45.938 1 81.19 358 ARG B N 1
ATOM 5729 C CA . ARG B 1 358 ? -8.43 -11.367 -46.938 1 81.19 358 ARG B CA 1
ATOM 5730 C C . ARG B 1 358 ? -6.961 -11.742 -46.75 1 81.19 358 ARG B C 1
ATOM 5732 O O . ARG B 1 358 ? -6.172 -11.711 -47.688 1 81.19 358 ARG B O 1
ATOM 5739 N N . ILE B 1 359 ? -6.531 -12.125 -45.562 1 75.31 359 ILE B N 1
ATOM 5740 C CA . ILE B 1 359 ? -5.113 -12.359 -45.312 1 75.31 359 ILE B CA 1
ATOM 5741 C C . ILE B 1 359 ? -4.895 -13.812 -44.906 1 75.31 359 ILE B C 1
ATOM 5743 O O . ILE B 1 359 ? -3.811 -14.172 -44.438 1 75.31 359 ILE B O 1
ATOM 5747 N N . ARG B 1 360 ? -5.828 -14.625 -44.938 1 72.25 360 ARG B N 1
ATOM 5748 C CA . ARG B 1 360 ? -5.727 -16 -44.469 1 72.25 360 ARG B CA 1
ATOM 5749 C C . ARG B 1 360 ? -4.789 -16.812 -45.344 1 72.25 360 ARG B C 1
ATOM 5751 O O . ARG B 1 360 ? -4.105 -17.719 -44.875 1 72.25 360 ARG B O 1
ATOM 5758 N N . ASP B 1 361 ? -4.812 -16.5 -46.594 1 63.72 361 ASP B N 1
ATOM 5759 C CA . ASP B 1 361 ? -4.02 -17.25 -47.562 1 63.72 361 ASP B CA 1
ATOM 5760 C C . ASP B 1 361 ? -2.631 -16.641 -47.75 1 63.72 361 ASP B C 1
ATOM 5762 O O . ASP B 1 361 ? -1.843 -17.109 -48.562 1 63.72 361 ASP B O 1
ATOM 5766 N N . VAL B 1 362 ? -2.361 -15.633 -46.938 1 53.69 362 VAL B N 1
ATOM 5767 C CA . VAL B 1 362 ? -1.014 -15.125 -47.156 1 53.69 362 VAL B CA 1
ATOM 5768 C C . VAL B 1 362 ? -0.016 -15.914 -46.312 1 53.69 362 VAL B C 1
ATOM 5770 O O . VAL B 1 362 ? -0.293 -16.234 -45.156 1 53.69 362 VAL B O 1
#

Sequence (724 aa):
IQQYSVNTSHPYFFNQLFGSLDPIALAAEIVALSVNTSVYTYETAPVFTLLEREVMWQVGRLVFGNKFEGEGLMIPGGSLANLTAMHAARHRWKTPHQRDTLREDDQSTPHLVAFVSDEAHYSFSKSARVLGMRDEDLIVIPTCSDGRMDVEALAKRIEDLEYEVRVPFFVACTAGSTVRGSFDDIAEIVQVCPTPPPPCKRTIWVHVDGAWGGSAIFSSRPQVRSATHMDEIRHADSFTFNPHKMLGAPQQTTAFIVRHRNALRNANAAGARYLFDPRKNGAEYDLGDLSYTCGRRTDAVKLWALWKYYGRAGLGARVDQKVDELEMFVRELRKRPGFALACKPWPFNVNFFYFPPRIRDVIQQYSVNTSHPYFFNQLFGSLDPIALAAEIVALSVNTSVYTYETAPVFTLLEREVMWQVGRLVFGNKFEGEGLMIPGGSLANLTAMHAARHRWKTPHQRDTLREDDQSTPHLVAFVSDEAHYSFSKSARVLGMRDEDLIVIPTCSDGRMDVEALAKRIEDLEYEVRVPFFVACTAGSTVRGSFDDIAEIVQVCPTPPPPCKRTIWVHVDGAWGGSAIFSSRPQVRSATHMDEIRHADSFTFNPHKMLGAPQQTTAFIVRHRNALRNANAAGARYLFDPRKNGAEYDLGDLSYTCGRRTDAVKLWALWKYYGRAGLGARVDQKVDELEMFVRELRKRPGFALACKPWPFNVNFFYFPPRIRDV

Organism: Thalassiosira pseudonana (NCBI:txid35128)

Nearest PDB structures (foldseek):
  6zek-assembly1_C  TM=9.002E-01  e=3.003E-30  Mus musculus
  2jis-assembly1_B  TM=9.051E-01  e=5.239E-30  Homo sapiens
  4rit-assembly1_A  TM=8.652E-01  e=1.361E-24  Sphaerobacter thermophilus DSM 20745
  4rj0-assembly2_D  TM=8.687E-01  e=1.797E-24  Sphaerobacter thermophilus DSM 20745
  4rj0-assembly1_A  TM=8.501E-01  e=2.653E-24  Sphaerobacter thermophilus DSM 20745

Solvent-accessible surface area (backbone atoms only — not comparable to full-atom values): 38151 Å² total; per-residue (Å²): 106,73,85,71,28,59,75,53,79,44,86,79,65,69,75,60,75,38,55,63,67,32,67,60,15,44,50,37,44,52,51,40,60,70,52,56,33,44,40,82,31,73,74,27,29,47,52,57,51,50,48,34,49,49,49,33,49,53,50,37,29,72,44,57,33,86,81,53,63,37,44,50,47,74,34,81,19,56,30,49,40,54,32,49,51,53,46,32,35,50,41,59,51,44,56,65,43,48,69,65,60,53,49,92,76,73,79,75,75,62,43,62,27,34,38,34,33,73,60,45,68,68,38,57,60,30,31,38,52,54,40,59,49,58,74,83,31,54,40,70,32,60,50,42,96,76,50,23,52,32,53,68,58,45,41,49,54,60,66,68,45,52,64,83,50,37,30,74,34,35,36,52,40,38,25,25,25,87,74,61,20,24,39,29,60,49,58,62,48,53,66,57,49,56,64,45,61,83,87,47,75,50,53,47,35,35,33,35,45,7,38,60,39,35,64,49,68,41,38,82,46,64,69,59,28,59,70,49,36,42,75,38,49,46,74,42,43,30,40,32,25,23,45,25,33,72,65,9,30,55,75,58,30,17,46,32,35,32,57,48,62,61,43,45,33,65,53,28,47,63,81,49,77,75,78,58,59,72,75,49,87,63,54,91,72,42,67,43,38,47,33,63,49,63,70,71,68,73,44,40,46,26,58,44,39,43,42,70,72,44,30,63,66,41,50,8,49,53,48,47,47,50,34,51,51,45,52,51,49,51,56,52,42,71,71,37,88,46,44,44,72,72,53,84,65,34,66,84,22,75,47,67,46,76,37,55,81,88,56,56,86,106,104,72,87,70,29,60,75,52,78,43,87,78,64,69,74,58,75,41,53,63,66,32,66,61,15,44,50,36,43,52,50,40,60,70,50,54,35,46,43,81,32,72,76,30,28,47,55,57,49,49,47,34,48,51,48,34,48,53,52,38,28,71,43,57,33,86,80,54,63,37,44,52,47,74,33,82,20,56,30,50,40,53,33,50,51,53,46,33,34,50,39,60,51,44,55,65,42,49,69,65,59,53,48,92,77,74,80,74,76,62,42,64,26,33,37,32,33,71,58,46,68,67,40,56,60,31,33,37,52,53,38,59,49,56,76,84,31,55,41,71,31,57,49,43,96,76,52,24,54,32,53,69,59,44,40,51,54,59,66,67,44,53,64,84,50,37,32,71,34,35,35,52,38,38,24,26,25,87,75,62,21,23,38,28,62,49,57,63,48,53,67,58,49,56,62,44,62,82,89,47,75,48,53,48,34,33,32,36,46,7,38,61,40,36,64,48,67,39,38,82,46,64,69,59,27,59,71,48,38,41,75,38,48,47,75,41,43,30,43,32,27,25,46,24,34,73,66,9,28,54,76,58,28,16,46,33,37,34,57,48,62,60,43,44,33,65,53,27,46,63,80,50,77,77,79,59,59,71,73,49,86,63,52,92,72,42,69,44,38,47,33,63,49,61,70,71,70,73,43,40,45,24,58,44,40,43,43,70,72,46,30,62,66,42,50,8,48,53,48,48,47,50,32,49,53,44,52,52,47,50,57,52,42,71,68,37,85,47,44,44,72,70,50,86,65,35,68,84,20,75,48,65,48,78,37,54,83,89,55,56,86,106

Radius of gyration: 26.07 Å; Cα contacts (8 Å, |Δi|>4): 1390; chains: 2; bounding box: 60×66×95 Å

InterPro domains:
  IPR002129 Pyridoxal phosphate-dependent decarboxylase, major domain [PF00282] (4-352)
  IPR015421 Pyridoxal phosphate-dependent transferase, major domain [G3DSA:3.40.640.10] (42-298)
  IPR015422 Pyridoxal phosphate-dependent transferase, small domain [G3DSA:3.90.1150.10] (299-361)
  IPR015424 Pyridoxal phosphate-dependent transferase [SSF53383] (3-357)

Foldseek 3Di:
DVVPDPPLPPPPNPDDLFHAADPLLVVLQVVQVVVVPPCVPPPVVVVLLVLQFVLQLVVQCLQQNDPFPWDKGKDQDLLVLLLLLVLLLVLVLCVVCCVVVVPVPPPQPAAEAEEEEPLDDCSNVVSCVVVPHDSVRYYYAYADQLRAGDLVSVLVVQVPDDCVHYNYREYEWEQQGRAQGAGYQLQSNLVSQDCPPPPSRRGRAYEYRAQRRQLLSLAPDPVSCVLRVSNSSNSGFKYKYACSRQVNRDHDTMMIIGRDHCSQLSSQVPPPPPDDPCVPPPNVSQCCSSDVDRDDRSSSSSVSSSCVVQNSNRSNVSLVVQLVVVVVVVVVQVVDPQKDWPHDHGSRDTHIDGHDPVGSVD/DVVPDPPLPPPPNPDDLFHAADPLLVVLQVVLVVVPPPCVPPPVVVVLLVLQFVLQLVVQCLQQNDPFPFDKGKDQDLLVLLLLLVLLLVLVLCVVCCVPVVPVPPPQPAAEAEEEEPLDDCSNVVSCVVVPHDSVRYHYAYADQLRAGDLVSVLVVQVPDDCVHYNYREYEWEQQGPAQGAGYQLQSNLVSQDCPPPPSRRGRAYEYRAQRRQLLSLAPDPVSCVLRVSNSSNSGFKYKYACSRQVNRDHDTMMIIGRDHCSQLSSQVPPCPPDDPCPPPPNVSQCCSSDVDRDDRSSSSSVSSSCVVQNSNRSNVSLVVQLVVVVVVVVVQVVDPQKDWPHDHGSRDTHIDGHDPVGSVD

pLDDT: mean 80.89, std 20.64, range [33.56, 98.81]

Secondary structure (DSSP, 8-state):
--TTS--TT-TT---SS--PPPHHHHHHHHHHHHH-SSTTSTTTHHHHHHHHHHHHHHHHHHHH-TT---EEEEESSHHHHHHHHHHHHHHHHHHHHHHHH--SS---PPEEEEEEETTS-THHHHHHHHTT--GGGEEEEPB-TTS-B-HHHHHHHHHHS-TTTEEEEEEEEEBS-SSS--B--HHHHHHHS----TT---PPEEEEEETTTGGGGG---HHHHHHHTGGGGGGSSEEEE-HHHHS-PPSP-EEEEESSTTHHHHHH----SSSS-TTSTTGGG-GGGG-S-SS---THHHHHHHHHHHHHHHHHHHHHHHHHHHHHHHHHHHHSTTEEESSPPBTTB--EEE--GGGTT-/--TTS--TT-TT---SS--PPPHHHHHHHHHHHHH-SSTTSTTTHHHHHHHHHHHHHHHHHHHH-TT---EEEEESSHHHHHHHHHHHHHHHHHHHHHHHH--SS---PPEEEEEEETTS-THHHHHHHHTT--GGGEEEEPB-TTS-B-HHHHHHHHHHS-TTTEEEEEEEEEBS-SSS--B--HHHHHHHS----TT---PPEEEEEETTTGGGGG---HHHHHHHTGGGGGGSSEEEE-HHHHS-PPS--EEEEESSTTHHHHHH----SSSS-TTSTTGGG-GGGG-S-SS---THHHHHHHHHHHHHHHHHHHHHHHHHHHHHHHHHHHHSTTEEESSPPBTTB--EEE--GGGTT-